Protein 4FCA (pdb70)

CATH classification: 2.60.120.1250 (+3 more: 3.40.390.80, 1.10.390.30, 2.60.40.3600)

Solvent-accessible surface area: 20916 Å² total

Structure (mmCIF, N/CA/C/O backbone):
data_4FCA
#
_entry.id   4FCA
#
_cell.length_a   72.279
_cell.length_b   156.180
_cell.length_c   48.225
_cell.angle_alpha   90.00
_cell.angle_beta   90.00
_cell.angle_gamma   90.00
#
_symmetry.space_group_name_H-M   'P 21 21 2'
#
loop_
_entity.id
_entity.type
_entity.pdbx_description
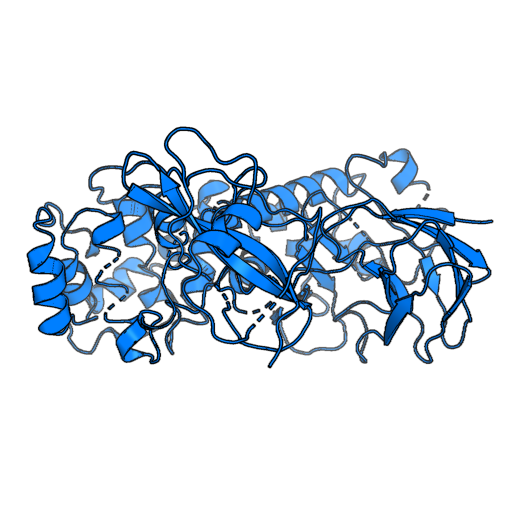1 polymer 'Conserved domain protein'
2 non-polymer IMIDAZOLE
3 non-polymer 'NICKEL (II) ION'
4 water water
#
loop_
_atom_site.group_PDB
_atom_site.id
_atom_site.type_symbol
_atom_site.label_atom_id
_atom_site.label_alt_id
_atom_site.label_comp_id
_atom_site.label_asym_id
_atom_site.label_entity_id
_atom_site.label_seq_id
_atom_site.pdbx_PDB_ins_code
_atom_site.Cartn_x
_atom_site.Cartn_y
_atom_site.Cartn_z
_atom_site.occupancy
_atom_site.B_iso_or_equiv
_atom_site.auth_seq_id
_atom_site.auth_comp_id
_atom_site.auth_asym_id
_atom_site.auth_atom_id
_atom_site.pdbx_PDB_model_num
ATOM 1 N N . GLU A 1 15 ? 50.519 21.123 14.327 1.00 97.17 44 GLU A N 1
ATOM 2 C CA . GLU A 1 15 ? 49.192 21.679 14.079 1.00 88.33 44 GLU A CA 1
ATOM 3 C C . GLU A 1 15 ? 48.087 20.672 14.420 1.00 89.40 44 GLU A C 1
ATOM 4 O O . GLU A 1 15 ? 46.942 20.828 13.986 1.00 84.53 44 GLU A O 1
ATOM 10 N N . GLU A 1 16 ? 48.446 19.644 15.192 1.00 89.57 45 GLU A N 1
ATOM 11 C CA . GLU A 1 16 ? 47.498 18.651 15.710 1.00 88.85 45 GLU A CA 1
ATOM 12 C C . GLU A 1 16 ? 46.964 19.068 17.089 1.00 81.09 45 GLU A C 1
ATOM 13 O O . GLU A 1 16 ? 47.735 19.331 18.010 1.00 80.57 45 GLU A O 1
ATOM 19 N N . ARG A 1 17 ? 45.646 19.139 17.230 1.00 81.62 46 ARG A N 1
ATOM 20 C CA . ARG A 1 17 ? 45.046 19.603 18.480 1.00 70.49 46 ARG A CA 1
ATOM 21 C C . ARG A 1 17 ? 44.369 18.444 19.189 1.00 64.99 46 ARG A C 1
ATOM 22 O O . ARG A 1 17 ? 43.462 17.824 18.641 1.00 51.38 46 ARG A O 1
ATOM 30 N N . VAL A 1 18 ? 44.823 18.150 20.405 1.00 71.23 47 VAL A N 1
ATOM 31 C CA . VAL A 1 18 ? 44.405 16.934 21.105 1.00 76.90 47 VAL A CA 1
ATOM 32 C C . VAL A 1 18 ? 43.447 17.209 22.254 1.00 70.13 47 VAL A C 1
ATOM 33 O O . VAL A 1 18 ? 43.670 18.105 23.076 1.00 66.68 47 VAL A O 1
ATOM 37 N N . TYR A 1 19 ? 42.379 16.422 22.303 1.00 60.05 48 TYR A N 1
ATOM 38 C CA . TYR A 1 19 ? 41.366 16.575 23.336 1.00 58.42 48 TYR A CA 1
ATOM 39 C C . TYR A 1 19 ? 41.277 15.316 24.191 1.00 66.09 48 TYR A C 1
ATOM 40 O O . TYR A 1 19 ? 41.260 14.191 23.676 1.00 64.99 48 TYR A O 1
ATOM 49 N N . GLN A 1 20 ? 41.302 15.520 25.503 1.00 69.27 49 GLN A N 1
ATOM 50 C CA . GLN A 1 20 ? 41.101 14.447 26.455 1.00 79.67 49 GLN A CA 1
ATOM 51 C C . GLN A 1 20 ? 39.658 14.540 26.899 1.00 75.46 49 GLN A C 1
ATOM 52 O O . GLN A 1 20 ? 39.337 15.240 27.866 1.00 63.46 49 GLN A O 1
ATOM 58 N N . LEU A 1 21 ? 38.790 13.848 26.172 1.00 74.61 50 LEU A N 1
ATOM 59 C CA . LEU A 1 21 ? 37.362 13.909 26.431 1.00 71.45 50 LEU A CA 1
ATOM 60 C C . LEU A 1 21 ? 36.992 12.974 27.584 1.00 67.52 50 LEU A C 1
ATOM 61 O O . LEU A 1 21 ? 37.035 11.746 27.446 1.00 70.72 50 LEU A O 1
ATOM 66 N N . LEU A 1 22 ? 36.651 13.555 28.728 1.00 60.12 51 LEU A N 1
ATOM 67 C CA . LEU A 1 22 ? 36.153 12.776 29.856 1.00 69.76 51 LEU A CA 1
ATOM 68 C C . LEU A 1 22 ? 34.821 12.100 29.523 1.00 67.66 51 LEU A C 1
ATOM 69 O O . LEU A 1 22 ? 34.068 12.579 28.670 1.00 72.61 51 LEU A O 1
ATOM 74 N N . PRO A 1 23 ? 34.529 10.972 30.193 1.00 60.26 52 PRO A N 1
ATOM 75 C CA . PRO A 1 23 ? 33.207 10.362 30.029 1.00 61.77 52 PRO A CA 1
ATOM 76 C C . PRO A 1 23 ? 32.159 11.218 30.722 1.00 63.83 52 PRO A C 1
ATOM 77 O O . PRO A 1 23 ? 32.336 11.570 31.893 1.00 66.00 52 PRO A O 1
ATOM 81 N N . LYS A 1 24 ? 31.093 11.563 30.006 1.00 67.84 53 LYS A N 1
ATOM 82 C CA . LYS A 1 24 ? 30.089 12.475 30.541 1.00 61.03 53 LYS A CA 1
ATOM 83 C C . LYS A 1 24 ? 28.740 11.819 30.755 1.00 62.37 53 LYS A C 1
ATOM 84 O O . LYS A 1 24 ? 27.888 12.379 31.463 1.00 48.09 53 LYS A O 1
ATOM 90 N N . GLY A 1 25 ? 28.535 10.645 30.155 1.00 56.38 54 GLY A N 1
ATOM 91 C CA . GLY A 1 25 ? 27.227 10.021 30.236 1.00 58.16 54 GLY A CA 1
ATOM 92 C C . GLY A 1 25 ? 26.273 10.648 29.225 1.00 59.24 54 GLY A C 1
ATOM 93 O O . GLY A 1 25 ? 26.684 11.509 28.444 1.00 56.94 54 GLY A O 1
ATOM 94 N N . ASP A 1 26 ? 25.006 10.230 29.259 1.00 61.88 55 ASP A N 1
ATOM 95 C CA . ASP A 1 26 ? 24.023 10.580 28.233 1.00 63.75 55 ASP A CA 1
ATOM 96 C C . ASP A 1 26 ? 23.070 11.671 28.729 1.00 56.76 55 ASP A C 1
ATOM 97 O O . ASP A 1 26 ? 22.478 11.530 29.798 1.00 60.51 55 ASP A O 1
ATOM 102 N N . VAL A 1 27 ? 22.917 12.750 27.958 1.00 60.20 56 VAL A N 1
ATOM 103 C CA . VAL A 1 27 ? 21.998 13.838 28.338 1.00 57.15 56 VAL A CA 1
ATOM 104 C C . VAL A 1 27 ? 20.552 13.346 28.439 1.00 57.55 56 VAL A C 1
ATOM 105 O O . VAL A 1 27 ? 19.823 13.740 29.356 1.00 53.05 56 VAL A O 1
ATOM 109 N N . GLU A 1 28 ? 20.143 12.489 27.502 1.00 54.56 57 GLU A N 1
ATOM 110 C CA . GLU A 1 28 ? 18.781 11.952 27.509 1.00 59.01 57 GLU A CA 1
ATOM 111 C C . GLU A 1 28 ? 18.569 11.050 28.732 1.00 58.87 57 GLU A C 1
ATOM 112 O O . GLU A 1 28 ? 17.521 11.103 29.400 1.00 57.28 57 GLU A O 1
ATOM 118 N N . GLY A 1 29 ? 19.580 10.242 29.034 1.00 55.65 58 GLY A N 1
ATOM 119 C CA . GLY A 1 29 ? 19.580 9.473 30.265 1.00 55.35 58 GLY A CA 1
ATOM 120 C C . GLY A 1 29 ? 19.309 10.336 31.486 1.00 59.66 58 GLY A C 1
ATOM 121 O O . GLY A 1 29 ? 18.343 10.083 32.211 1.00 59.13 58 GLY A O 1
ATOM 130 N N . ARG A 1 31 ? 18.228 13.304 31.755 1.00 48.65 60 ARG A N 1
ATOM 131 C CA . ARG A 1 31 ? 16.952 14.002 31.670 1.00 46.81 60 ARG A CA 1
ATOM 132 C C . ARG A 1 31 ? 15.835 13.127 32.207 1.00 46.88 60 ARG A C 1
ATOM 133 O O . ARG A 1 31 ? 14.979 13.596 32.961 1.00 46.09 60 ARG A O 1
ATOM 141 N N . GLU A 1 32 ? 15.859 11.849 31.846 1.00 58.09 61 GLU A N 1
ATOM 142 C CA . GLU A 1 32 ? 14.794 10.944 32.264 1.00 62.52 61 GLU A CA 1
ATOM 143 C C . GLU A 1 32 ? 14.905 10.595 33.732 1.00 52.43 61 GLU A C 1
ATOM 144 O O . GLU A 1 32 ? 13.903 10.535 34.428 1.00 53.45 61 GLU A O 1
ATOM 150 N N . LEU A 1 33 ? 16.125 10.342 34.190 1.00 51.01 62 LEU A N 1
ATOM 151 C CA . LEU A 1 33 ? 16.343 10.067 35.598 1.00 47.78 62 LEU A CA 1
ATOM 152 C C . LEU A 1 33 ? 15.790 11.242 36.422 1.00 49.68 62 LEU A C 1
ATOM 153 O O . LEU A 1 33 ? 15.124 11.039 37.436 1.00 48.73 62 LEU A O 1
ATOM 158 N N . HIS A 1 34 ? 16.034 12.472 35.960 1.00 52.64 63 HIS A N 1
ATOM 159 C CA . HIS A 1 34 ? 15.596 13.666 36.685 1.00 43.87 63 HIS A CA 1
ATOM 160 C C . HIS A 1 34 ? 14.111 13.997 36.545 1.00 50.98 63 HIS A C 1
ATOM 161 O O . HIS A 1 34 ? 13.586 14.829 37.299 1.00 53.27 63 HIS A O 1
ATOM 168 N N . GLN A 1 35 ? 13.432 13.377 35.580 1.00 54.72 64 GLN A N 1
ATOM 169 C CA . GLN A 1 35 ? 12.043 13.759 35.247 1.00 47.10 64 GLN A CA 1
ATOM 170 C C . GLN A 1 35 ? 11.931 15.198 34.752 1.00 47.77 64 GLN A C 1
ATOM 171 O O . GLN A 1 35 ? 10.884 15.856 34.907 1.00 50.31 64 GLN A O 1
ATOM 177 N N . ARG A 1 36 ? 13.022 15.679 34.158 1.00 48.13 65 ARG A N 1
ATOM 178 C CA . ARG A 1 36 ? 13.046 16.998 33.554 1.00 44.20 65 ARG A CA 1
ATOM 179 C C . ARG A 1 36 ? 12.508 16.936 32.125 1.00 48.03 65 ARG A C 1
ATOM 180 O O . ARG A 1 36 ? 12.406 15.853 31.529 1.00 44.99 65 ARG A O 1
ATOM 188 N N . GLY A 1 37 ? 12.135 18.099 31.594 1.00 44.72 66 GLY A N 1
ATOM 189 C CA . GLY A 1 37 ? 11.438 18.161 30.324 1.00 43.29 66 GLY A CA 1
ATOM 190 C C . GLY A 1 37 ? 12.371 18.301 29.137 1.00 45.87 66 GLY A C 1
ATOM 191 O O . GLY A 1 37 ? 11.965 18.126 27.987 1.00 52.01 66 GLY A O 1
ATOM 200 N N . SER A 1 39 ? 16.831 18.224 27.808 1.00 38.07 68 SER A N 1
ATOM 201 C CA . SER A 1 39 ? 18.187 17.829 28.165 1.00 39.32 68 SER A CA 1
ATOM 202 C C . SER A 1 39 ? 19.133 18.986 28.445 1.00 45.89 68 SER A C 1
ATOM 203 O O . SER A 1 39 ? 18.919 20.124 27.993 1.00 44.57 68 SER A O 1
ATOM 206 N N . PHE A 1 40 ? 20.178 18.676 29.207 1.00 48.66 69 PHE A N 1
ATOM 207 C CA . PHE A 1 40 ? 21.280 19.601 29.367 1.00 48.67 69 PHE A CA 1
ATOM 208 C C . PHE A 1 40 ? 22.192 19.492 28.161 1.00 49.26 69 PHE A C 1
ATOM 209 O O . PHE A 1 40 ? 21.937 18.684 27.252 1.00 50.35 69 PHE A O 1
ATOM 217 N N . SER A 1 41 ? 23.245 20.303 28.143 1.00 40.66 70 SER A N 1
ATOM 218 C CA . SER A 1 41 ? 24.104 20.333 26.985 1.00 44.89 70 SER A CA 1
ATOM 219 C C . SER A 1 41 ? 24.985 19.093 26.880 1.00 51.77 70 SER A C 1
ATOM 220 O O . SER A 1 41 ? 25.540 18.633 27.884 1.00 49.72 70 SER A O 1
ATOM 223 N N . PRO A 1 42 ? 25.118 18.566 25.651 1.00 50.32 71 PRO A N 1
ATOM 224 C CA . PRO A 1 42 ? 25.976 17.424 25.306 1.00 47.30 71 PRO A CA 1
ATOM 225 C C . PRO A 1 42 ? 27.335 17.858 24.784 1.00 47.71 71 PRO A C 1
ATOM 226 O O . PRO A 1 42 ? 28.188 17.019 24.482 1.00 59.46 71 PRO A O 1
ATOM 230 N N . TYR A 1 43 ? 27.528 19.163 24.663 1.00 44.72 72 TYR A N 1
ATOM 231 C CA . TYR A 1 43 ? 28.744 19.686 24.041 1.00 48.97 72 TYR A CA 1
ATOM 232 C C . TYR A 1 43 ? 29.956 19.700 24.951 1.00 46.53 72 TYR A C 1
ATOM 233 O O . TYR A 1 43 ? 29.884 20.200 26.074 1.00 49.76 72 TYR A O 1
ATOM 242 N N . GLU A 1 44 ? 31.080 19.197 24.458 1.00 47.74 73 GLU A N 1
ATOM 243 C CA . GLU A 1 44 ? 32.357 19.642 24.984 1.00 52.36 73 GLU A CA 1
ATOM 244 C C . GLU A 1 44 ? 33.038 20.442 23.877 1.00 52.54 73 GLU A C 1
ATOM 245 O O . GLU A 1 44 ? 33.245 19.944 22.761 1.00 53.22 73 GLU A O 1
ATOM 251 N N . PRO A 1 45 ? 33.332 21.714 24.171 1.00 53.11 74 PRO A N 1
ATOM 252 C CA . PRO A 1 45 ? 33.811 22.637 23.135 1.00 47.95 74 PRO A CA 1
ATOM 253 C C . PRO A 1 45 ? 35.263 22.348 22.769 1.00 43.10 74 PRO A C 1
ATOM 254 O O . PRO A 1 45 ? 35.998 21.819 23.589 1.00 47.90 74 PRO A O 1
ATOM 258 N N . THR A 1 46 ? 35.659 22.711 21.551 1.00 39.87 75 THR A N 1
ATOM 259 C CA . THR A 1 46 ? 37.023 22.523 21.065 1.00 42.99 75 THR A CA 1
ATOM 260 C C . THR A 1 46 ? 37.762 23.839 20.799 1.00 53.02 75 THR A C 1
ATOM 261 O O . THR A 1 46 ? 38.999 23.874 20.784 1.00 49.91 75 THR A O 1
ATOM 265 N N . GLY A 1 47 ? 37.012 24.911 20.563 1.00 55.57 76 GLY A N 1
ATOM 266 C CA . GLY A 1 47 ? 37.620 26.150 20.106 1.00 56.35 76 GLY A CA 1
ATOM 267 C C . GLY A 1 47 ? 38.136 26.017 18.686 1.00 53.85 76 GLY A C 1
ATOM 268 O O . GLY A 1 47 ? 39.099 26.683 18.291 1.00 51.51 76 GLY A O 1
ATOM 269 N N . ILE A 1 48 ? 37.491 25.144 17.917 1.00 54.13 77 ILE A N 1
ATOM 270 C CA . ILE A 1 48 ? 37.821 24.972 16.508 1.00 47.87 77 ILE A CA 1
ATOM 271 C C . ILE A 1 48 ? 36.624 25.338 15.645 1.00 51.32 77 ILE A C 1
ATOM 272 O O . ILE A 1 48 ? 35.548 24.715 15.757 1.00 47.88 77 ILE A O 1
ATOM 277 N N . TYR A 1 49 ? 36.786 26.357 14.802 1.00 46.55 78 TYR A N 1
ATOM 278 C CA . TYR A 1 49 ? 35.758 26.647 13.816 1.00 40.81 78 TYR A CA 1
ATOM 279 C C . TYR A 1 49 ? 36.047 25.896 12.521 1.00 50.30 78 TYR A C 1
ATOM 280 O O . TYR A 1 49 ? 37.186 25.893 12.040 1.00 50.08 78 TYR A O 1
ATOM 289 N N . VAL A 1 50 ? 35.022 25.252 11.960 1.00 58.19 79 VAL A N 1
ATOM 290 C CA . VAL A 1 50 ? 35.185 24.621 10.650 1.00 62.80 79 VAL A CA 1
ATOM 291 C C . VAL A 1 50 ? 34.240 25.193 9.583 1.00 59.88 79 VAL A C 1
ATOM 292 O O . VAL A 1 50 ? 33.028 25.306 9.783 1.00 59.54 79 VAL A O 1
ATOM 296 N N . LYS A 1 51 ? 34.836 25.588 8.460 1.00 58.59 80 LYS A N 1
ATOM 297 C CA . LYS A 1 51 ? 34.127 26.280 7.384 1.00 56.56 80 LYS A CA 1
ATOM 298 C C . LYS A 1 51 ? 33.164 25.350 6.665 1.00 63.13 80 LYS A C 1
ATOM 299 O O . LYS A 1 51 ? 33.279 24.123 6.762 1.00 56.70 80 LYS A O 1
ATOM 305 N N . PRO A 1 52 ? 32.209 25.924 5.925 1.00 70.58 81 PRO A N 1
ATOM 306 C CA . PRO A 1 52 ? 31.344 25.059 5.118 1.00 71.52 81 PRO A CA 1
ATOM 307 C C . PRO A 1 52 ? 32.181 24.145 4.210 1.00 69.35 81 PRO A C 1
ATOM 308 O O . PRO A 1 52 ? 33.228 24.563 3.702 1.00 65.91 81 PRO A O 1
ATOM 312 N N . ASP A 1 53 ? 31.731 22.903 4.048 1.00 67.16 82 ASP A N 1
ATOM 313 C CA . ASP A 1 53 ? 32.369 21.934 3.153 1.00 79.12 82 ASP A CA 1
ATOM 314 C C . ASP A 1 53 ? 33.822 21.630 3.484 1.00 75.32 82 ASP A C 1
ATOM 315 O O . ASP A 1 53 ? 34.494 20.918 2.732 1.00 71.00 82 ASP A O 1
ATOM 320 N N . GLU A 1 54 ? 34.322 22.171 4.591 1.00 72.91 83 GLU A N 1
ATOM 321 C CA . GLU A 1 54 ? 35.688 21.848 4.984 1.00 71.28 83 GLU A CA 1
ATOM 322 C C . GLU A 1 54 ? 35.723 20.469 5.630 1.00 71.37 83 GLU A C 1
ATOM 323 O O . GLU A 1 54 ? 35.032 20.216 6.624 1.00 61.80 83 GLU A O 1
ATOM 329 N N . GLU A 1 55 ? 36.518 19.573 5.052 1.00 81.28 84 GLU A N 1
ATOM 330 C CA . GLU A 1 55 ? 36.721 18.246 5.627 1.00 80.50 84 GLU A CA 1
ATOM 331 C C . GLU A 1 55 ? 37.631 18.372 6.849 1.00 70.46 84 GLU A C 1
ATOM 332 O O . GLU A 1 55 ? 38.665 19.046 6.805 1.00 68.43 84 GLU A O 1
ATOM 338 N N . VAL A 1 56 ? 37.233 17.748 7.948 1.00 63.88 85 VAL A N 1
ATOM 339 C CA . VAL A 1 56 ? 38.063 17.741 9.138 1.00 61.16 85 VAL A CA 1
ATOM 340 C C . VAL A 1 56 ? 38.521 16.317 9.398 1.00 65.17 85 VAL A C 1
ATOM 341 O O . VAL A 1 56 ? 37.702 15.404 9.504 1.00 63.69 85 VAL A O 1
ATOM 345 N N . VAL A 1 57 ? 39.828 16.124 9.500 1.00 70.11 86 VAL A N 1
ATOM 346 C CA . VAL A 1 57 ? 40.352 14.795 9.791 1.00 74.37 86 VAL A CA 1
ATOM 347 C C . VAL A 1 57 ? 40.515 14.615 11.285 1.00 69.41 86 VAL A C 1
ATOM 348 O O . VAL A 1 57 ? 41.299 15.318 11.926 1.00 68.21 86 VAL A O 1
ATOM 352 N N . ILE A 1 58 ? 39.774 13.676 11.850 1.00 67.17 87 ILE A N 1
ATOM 353 C CA . ILE A 1 58 ? 39.908 13.438 13.272 1.00 63.71 87 ILE A CA 1
ATOM 354 C C . ILE A 1 58 ? 40.054 11.978 13.637 1.00 74.04 87 ILE A C 1
ATOM 355 O O . ILE A 1 58 ? 39.365 11.093 13.115 1.00 66.39 87 ILE A O 1
ATOM 360 N N . GLN A 1 59 ? 40.962 11.763 14.575 1.00 74.41 88 GLN A N 1
ATOM 361 C CA . GLN A 1 59 ? 41.458 10.453 14.909 1.00 72.96 88 GLN A CA 1
ATOM 362 C C . GLN A 1 59 ? 41.092 10.121 16.351 1.00 77.76 88 GLN A C 1
ATOM 363 O O . GLN A 1 59 ? 41.451 10.865 17.270 1.00 70.13 88 GLN A O 1
ATOM 369 N N . VAL A 1 60 ? 40.383 9.007 16.550 1.00 79.20 89 VAL A N 1
ATOM 370 C CA . VAL A 1 60 ? 39.957 8.598 17.885 1.00 73.20 89 VAL A CA 1
ATOM 371 C C . VAL A 1 60 ? 40.821 7.450 18.405 1.00 81.83 89 VAL A C 1
ATOM 372 O O . VAL A 1 60 ? 40.841 6.354 17.828 1.00 80.14 89 VAL A O 1
ATOM 376 N N . GLU A 1 61 ? 41.531 7.695 19.500 1.00 76.11 90 GLU A N 1
ATOM 377 C CA . GLU A 1 61 ? 42.374 6.660 20.075 1.00 77.86 90 GLU A CA 1
ATOM 378 C C . GLU A 1 61 ? 41.691 5.905 21.214 1.00 77.45 90 GLU A C 1
ATOM 379 O O . GLU A 1 61 ? 40.769 6.430 21.856 1.00 69.20 90 GLU A O 1
ATOM 385 N N . GLY A 1 62 ? 42.139 4.670 21.448 1.00 79.70 91 GLY A N 1
ATOM 386 C CA . GLY A 1 62 ? 41.498 3.791 22.416 1.00 86.51 91 GLY A CA 1
ATOM 387 C C . GLY A 1 62 ? 40.380 2.943 21.816 1.00 87.35 91 GLY A C 1
ATOM 388 O O . GLY A 1 62 ? 40.230 2.882 20.589 1.00 77.51 91 GLY A O 1
ATOM 389 N N . THR A 1 63 ? 39.594 2.288 22.671 1.00 74.37 92 THR A N 1
ATOM 390 C CA . THR A 1 63 ? 38.517 1.435 22.176 1.00 104.12 92 THR A CA 1
ATOM 391 C C . THR A 1 63 ? 37.265 2.230 21.820 1.00 99.70 92 THR A C 1
ATOM 392 O O . THR A 1 63 ? 36.705 2.063 20.734 1.00 100.64 92 THR A O 1
ATOM 396 N N . GLN A 1 64 ? 36.845 3.099 22.736 1.00 97.09 93 GLN A N 1
ATOM 397 C CA . GLN A 1 64 ? 35.513 3.707 22.686 1.00 83.21 93 GLN A CA 1
ATOM 398 C C . GLN A 1 64 ? 35.232 4.677 21.538 1.00 82.78 93 GLN A C 1
ATOM 399 O O . GLN A 1 64 ? 36.071 5.506 21.167 1.00 74.45 93 GLN A O 1
ATOM 405 N N . GLN A 1 65 ? 34.023 4.547 20.994 1.00 84.80 94 GLN A N 1
ATOM 406 C CA . GLN A 1 65 ? 33.490 5.447 19.981 1.00 79.60 94 GLN A CA 1
ATOM 407 C C . GLN A 1 65 ? 32.850 6.660 20.659 1.00 73.66 94 GLN A C 1
ATOM 408 O O . GLN A 1 65 ? 32.440 6.591 21.815 1.00 71.09 94 GLN A O 1
ATOM 414 N N . ILE A 1 66 ? 32.763 7.772 19.942 1.00 65.97 95 ILE A N 1
ATOM 415 C CA . ILE A 1 66 ? 32.127 8.975 20.500 1.00 59.19 95 ILE A CA 1
ATOM 416 C C . ILE A 1 66 ? 31.278 9.682 19.447 1.00 60.24 95 ILE A C 1
ATOM 417 O O . ILE A 1 66 ? 31.208 9.242 18.298 1.00 63.19 95 ILE A O 1
ATOM 422 N N . LYS A 1 67 ? 30.620 10.770 19.838 1.00 58.77 96 LYS A N 1
ATOM 423 C CA . LYS A 1 67 ? 29.836 11.552 18.891 1.00 67.06 96 LYS A CA 1
ATOM 424 C C . LYS A 1 67 ? 30.448 12.940 18.767 1.00 59.45 96 LYS A C 1
ATOM 425 O O . LYS A 1 67 ? 31.279 13.328 19.590 1.00 57.12 96 LYS A O 1
ATOM 431 N N . ALA A 1 68 ? 30.060 13.672 17.727 1.00 60.78 97 ALA A N 1
ATOM 432 C CA . ALA A 1 68 ? 30.605 15.005 17.494 1.00 57.95 97 ALA A CA 1
ATOM 433 C C . ALA A 1 68 ? 29.581 15.867 16.770 1.00 56.90 97 ALA A C 1
ATOM 434 O O . ALA A 1 68 ? 28.633 15.358 16.167 1.00 61.03 97 ALA A O 1
ATOM 436 N N . TYR A 1 69 ? 29.764 17.179 16.847 1.00 56.85 98 TYR A N 1
ATOM 437 C CA . TYR A 1 69 ? 28.867 18.111 16.174 1.00 49.93 98 TYR A CA 1
ATOM 438 C C . TYR A 1 69 ? 29.678 19.141 15.411 1.00 50.04 98 TYR A C 1
ATOM 439 O O . TYR A 1 69 ? 30.720 19.594 15.894 1.00 48.48 98 TYR A O 1
ATOM 448 N N . ILE A 1 70 ? 29.205 19.496 14.218 1.00 57.86 99 ILE A N 1
ATOM 449 C CA . ILE A 1 70 ? 29.649 20.722 13.556 1.00 52.31 99 ILE A CA 1
ATOM 450 C C . ILE A 1 70 ? 28.471 21.688 13.523 1.00 54.49 99 ILE A C 1
ATOM 451 O O . ILE A 1 70 ? 27.512 21.522 12.742 1.00 58.76 99 ILE A O 1
ATOM 456 N N . GLY A 1 71 ? 28.540 22.686 14.398 1.00 49.38 100 GLY A N 1
ATOM 457 C CA . GLY A 1 71 ? 27.467 23.644 14.570 1.00 56.52 100 GLY A CA 1
ATOM 458 C C . GLY A 1 71 ? 27.066 23.734 16.028 1.00 53.40 100 GLY A C 1
ATOM 459 O O . GLY A 1 71 ? 27.273 22.787 16.807 1.00 50.96 100 GLY A O 1
ATOM 460 N N . THR A 1 72 ? 26.478 24.871 16.380 1.00 49.68 101 THR A N 1
ATOM 461 C CA . THR A 1 72 ? 26.063 25.175 17.739 1.00 45.55 101 THR A CA 1
ATOM 462 C C . THR A 1 72 ? 24.545 25.316 17.760 1.00 46.51 101 THR A C 1
ATOM 463 O O . THR A 1 72 ? 23.980 26.086 16.974 1.00 50.95 101 THR A O 1
ATOM 467 N N . TYR A 1 73 ? 23.873 24.570 18.636 1.00 45.25 102 TYR A N 1
ATOM 468 C CA . TYR A 1 73 ? 22.426 24.722 18.767 1.00 41.90 102 TYR A CA 1
ATOM 469 C C . TYR A 1 73 ? 22.081 26.205 18.924 1.00 39.55 102 TYR A C 1
ATOM 470 O O . TYR A 1 73 ? 22.798 26.924 19.628 1.00 42.46 102 TYR A O 1
ATOM 479 N N . SER A 1 74 ? 21.020 26.652 18.242 1.00 43.68 103 SER A N 1
ATOM 480 C CA . SER A 1 74 ? 20.501 28.022 18.374 1.00 44.87 103 SER A CA 1
ATOM 481 C C . SER A 1 74 ? 21.403 29.172 17.887 1.00 45.13 103 SER A C 1
ATOM 482 O O . SER A 1 74 ? 21.009 30.346 17.965 1.00 43.23 103 SER A O 1
ATOM 485 N N . TYR A 1 75 ? 22.597 28.875 17.382 1.00 42.94 104 TYR A N 1
ATOM 486 C CA . TYR A 1 75 ? 23.502 29.968 17.004 1.00 43.81 104 TYR A CA 1
ATOM 487 C C . TYR A 1 75 ? 23.398 30.280 15.511 1.00 50.79 104 TYR A C 1
ATOM 488 O O . TYR A 1 75 ? 23.672 31.402 15.070 1.00 51.56 104 TYR A O 1
ATOM 497 N N . GLU A 1 76 ? 23.010 29.268 14.747 1.00 44.66 105 GLU A N 1
ATOM 498 C CA . GLU A 1 76 ? 22.802 29.399 13.312 1.00 55.94 105 GLU A CA 1
ATOM 499 C C . GLU A 1 76 ? 21.326 29.225 13.007 1.00 60.65 105 GLU A C 1
ATOM 500 O O . GLU A 1 76 ? 20.540 28.899 13.902 1.00 64.19 105 GLU A O 1
ATOM 506 N N . LYS A 1 77 ? 20.953 29.440 11.748 1.00 58.13 106 LYS A N 1
ATOM 507 C CA . LYS A 1 77 ? 19.578 29.223 11.329 1.00 66.04 106 LYS A CA 1
ATOM 508 C C . LYS A 1 77 ? 19.279 27.725 11.367 1.00 67.69 106 LYS A C 1
ATOM 509 O O . LYS A 1 77 ? 18.374 27.268 12.084 1.00 64.10 106 LYS A O 1
ATOM 515 N N . GLU A 1 78 ? 20.065 26.963 10.613 1.00 62.59 107 GLU A N 1
ATOM 516 C CA . GLU A 1 78 ? 19.930 25.513 10.603 1.00 67.92 107 GLU A CA 1
ATOM 517 C C . GLU A 1 78 ? 20.637 24.892 11.802 1.00 64.47 107 GLU A C 1
ATOM 518 O O . GLU A 1 78 ? 21.657 25.415 12.279 1.00 59.66 107 GLU A O 1
ATOM 524 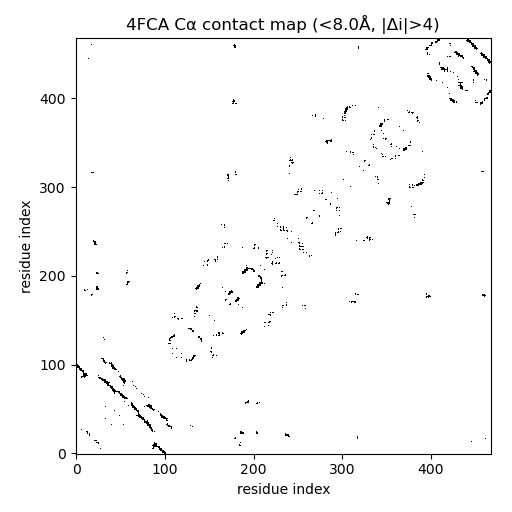N N . GLY A 1 79 ? 20.074 23.796 12.307 1.00 58.82 108 GLY A N 1
ATOM 525 C CA . GLY A 1 79 ? 20.641 23.104 13.453 1.00 60.02 108 GLY A CA 1
ATOM 526 C C . GLY A 1 79 ? 21.968 22.446 13.127 1.00 59.56 108 GLY A C 1
ATOM 527 O O . GLY A 1 79 ? 22.334 22.337 11.954 1.00 60.21 108 GLY A O 1
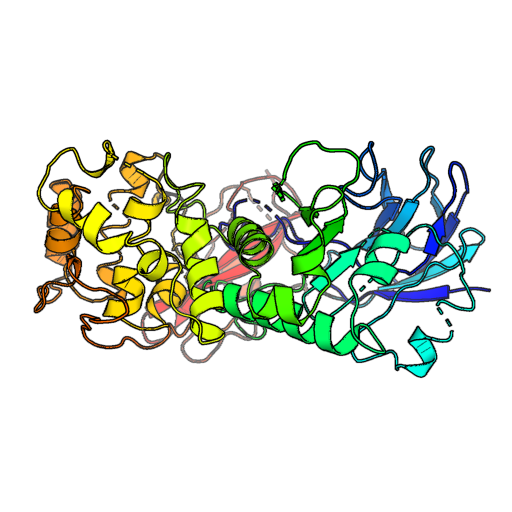ATOM 528 N N . PRO A 1 80 ? 22.698 22.005 14.163 1.00 56.26 109 PRO A N 1
ATOM 529 C CA . PRO A 1 80 ? 24.035 21.421 13.972 1.00 60.28 109 PRO A CA 1
ATOM 530 C C . PRO A 1 80 ? 23.980 20.074 13.259 1.00 60.29 109 PRO A C 1
ATOM 531 O O . PRO A 1 80 ? 22.997 19.328 13.414 1.00 53.66 109 PRO A O 1
ATOM 535 N N . LYS A 1 81 ? 25.005 19.766 12.469 1.00 60.30 110 LYS A N 1
ATOM 536 C CA . LYS A 1 81 ? 25.094 18.432 11.861 1.00 71.84 110 LYS A CA 1
ATOM 537 C C . LYS A 1 81 ? 25.773 17.481 12.862 1.00 68.84 110 LYS A C 1
ATOM 538 O O . LYS A 1 81 ? 26.651 17.900 13.622 1.00 58.77 110 LYS A O 1
ATOM 544 N N . GLN A 1 82 ? 25.353 16.217 12.901 1.00 74.83 111 GLN A N 1
ATOM 545 C CA . GLN A 1 82 ? 25.855 15.300 13.935 1.00 70.85 111 GLN A CA 1
ATOM 546 C C . GLN A 1 82 ? 26.633 14.106 13.389 1.00 65.28 111 GLN A C 1
ATOM 547 O O . GLN A 1 82 ? 26.329 13.589 12.309 1.00 65.78 111 GLN A O 1
ATOM 553 N N . PHE A 1 83 ? 27.622 13.656 14.157 1.00 58.76 112 PHE A N 1
ATOM 554 C CA . PHE A 1 83 ? 28.565 12.652 13.665 1.00 60.42 112 PHE A CA 1
ATOM 555 C C . PHE A 1 83 ? 28.851 11.546 14.667 1.00 63.18 112 PHE A C 1
ATOM 556 O O . PHE A 1 83 ? 29.045 11.812 15.855 1.00 65.44 112 PHE A O 1
ATOM 564 N N . ASN A 1 84 ? 28.853 10.305 14.179 1.00 67.64 113 ASN A N 1
ATOM 565 C CA . ASN A 1 84 ? 29.342 9.170 14.949 1.00 72.36 113 ASN A CA 1
ATOM 566 C C . ASN A 1 84 ? 30.802 8.911 14.592 1.00 70.33 113 ASN A C 1
ATOM 567 O O . ASN A 1 84 ? 31.139 8.685 13.430 1.00 71.65 113 ASN A O 1
ATOM 572 N N . LEU A 1 85 ? 31.678 8.973 15.586 1.00 70.48 114 LEU A N 1
ATOM 573 C CA . LEU A 1 85 ? 33.094 8.804 15.323 1.00 67.36 114 LEU A CA 1
ATOM 574 C C . LEU A 1 85 ? 33.533 7.405 15.724 1.00 82.03 114 LEU A C 1
ATOM 575 O O . LEU A 1 85 ? 33.572 7.068 16.914 1.00 82.35 114 LEU A O 1
ATOM 580 N N . HIS A 1 86 ? 33.848 6.592 14.721 1.00 82.73 115 HIS A N 1
ATOM 581 C CA . HIS A 1 86 ? 34.446 5.291 14.965 1.00 88.52 115 HIS A CA 1
ATOM 582 C C . HIS A 1 86 ? 35.918 5.486 15.343 1.00 88.84 115 HIS A C 1
ATOM 583 O O . HIS A 1 86 ? 36.562 6.436 14.881 1.00 84.55 115 HIS A O 1
ATOM 590 N N . PRO A 1 87 ? 36.451 4.616 16.222 1.00 95.19 116 PRO A N 1
ATOM 591 C CA . PRO A 1 87 ? 37.872 4.751 16.575 1.00 98.04 116 PRO A CA 1
ATOM 592 C C . PRO A 1 87 ? 38.777 4.716 15.344 1.00 100.99 116 PRO A C 1
ATOM 593 O O . PRO A 1 87 ? 38.440 4.074 14.349 1.00 73.92 116 PRO A O 1
ATOM 597 N N . GLY A 1 88 ? 39.909 5.404 15.411 1.00 96.21 117 GLY A N 1
ATOM 598 C CA . GLY A 1 88 ? 40.744 5.557 14.239 1.00 98.61 117 GLY A CA 1
ATOM 599 C C . GLY A 1 88 ? 40.415 6.836 13.492 1.00 92.60 117 GLY A C 1
ATOM 600 O O . GLY A 1 88 ? 40.045 7.845 14.095 1.00 88.41 117 GLY A O 1
ATOM 601 N N . GLU A 1 89 ? 40.532 6.783 12.171 1.00 89.71 118 GLU A N 1
ATOM 602 C CA . GLU A 1 89 ? 40.477 7.982 11.352 1.00 89.69 118 GLU A CA 1
ATOM 603 C C . GLU A 1 89 ? 39.096 8.256 10.752 1.00 83.28 118 GLU A C 1
ATOM 604 O O . GLU A 1 89 ? 38.475 7.364 10.160 1.00 79.66 118 GLU A O 1
ATOM 610 N N . ASN A 1 90 ? 38.639 9.499 10.892 1.00 64.98 119 ASN A N 1
ATOM 611 C CA . ASN A 1 90 ? 37.367 9.943 10.325 1.00 70.73 119 ASN A CA 1
ATOM 612 C C . ASN A 1 90 ? 37.551 11.154 9.406 1.00 76.24 119 ASN A C 1
ATOM 613 O O . ASN A 1 90 ? 38.552 11.870 9.499 1.00 76.56 119 ASN A O 1
ATOM 618 N N . LYS A 1 91 ? 36.578 11.379 8.526 1.00 77.92 120 LYS A N 1
ATOM 619 C CA . LYS A 1 91 ? 36.591 12.528 7.626 1.00 82.79 120 LYS A CA 1
ATOM 620 C C . LYS A 1 91 ? 35.190 13.115 7.575 1.00 84.76 120 LYS A C 1
ATOM 621 O O . LYS A 1 91 ? 34.358 12.721 6.751 1.00 85.73 120 LYS A O 1
ATOM 627 N N . ILE A 1 92 ? 34.933 14.052 8.479 1.00 76.42 121 ILE A N 1
ATOM 628 C CA . ILE A 1 92 ? 33.605 14.618 8.627 1.00 67.46 121 ILE A CA 1
ATOM 629 C C . ILE A 1 92 ? 33.564 16.003 7.990 1.00 70.92 121 ILE A C 1
ATOM 630 O O . ILE A 1 92 ? 34.606 16.595 7.697 1.00 73.14 121 ILE A O 1
ATOM 635 N N . SER A 1 93 ? 32.358 16.513 7.775 1.00 71.46 122 SER A N 1
ATOM 636 C CA . SER A 1 93 ? 32.164 17.668 6.917 1.00 72.52 122 SER A CA 1
ATOM 637 C C . SER A 1 93 ? 30.710 18.107 6.980 1.00 72.45 122 SER A C 1
ATOM 638 O O . SER A 1 93 ? 29.810 17.275 7.090 1.00 74.02 122 SER A O 1
ATOM 641 N N . SER A 1 94 ? 30.479 19.416 6.929 1.00 65.66 123 SER A N 1
ATOM 642 C CA . SER A 1 94 ? 29.121 19.954 6.950 1.00 65.89 123 SER A CA 1
ATOM 643 C C . SER A 1 94 ? 28.976 21.034 5.898 1.00 71.08 123 SER A C 1
ATOM 644 O O . SER A 1 94 ? 29.853 21.891 5.753 1.00 69.00 123 SER A O 1
ATOM 647 N N . SER A 1 95 ? 27.862 20.999 5.175 1.00 72.82 124 SER A N 1
ATOM 648 C CA . SER A 1 95 ? 27.572 22.019 4.175 1.00 79.37 124 SER A CA 1
ATOM 649 C C . SER A 1 95 ? 27.484 23.420 4.804 1.00 78.33 124 SER A C 1
ATOM 650 O O . SER A 1 95 ? 27.669 24.433 4.123 1.00 78.91 124 SER A O 1
ATOM 653 N N . ASN A 1 96 ? 27.223 23.467 6.109 1.00 73.07 125 ASN A N 1
ATOM 654 C CA . ASN A 1 96 ? 26.971 24.728 6.799 1.00 68.63 125 ASN A CA 1
ATOM 655 C C . ASN A 1 96 ? 28.150 25.239 7.613 1.00 66.48 125 ASN A C 1
ATOM 656 O O . ASN A 1 96 ? 28.153 26.392 8.054 1.00 69.11 125 ASN A O 1
ATOM 661 N N . GLY A 1 97 ? 29.143 24.383 7.830 1.00 64.08 126 GLY A N 1
ATOM 662 C CA . GLY A 1 97 ? 30.262 24.749 8.679 1.00 63.89 126 GLY A CA 1
ATOM 663 C C . GLY A 1 97 ? 29.782 24.944 10.102 1.00 54.52 126 GLY A C 1
ATOM 664 O O . GLY A 1 97 ? 28.598 24.795 10.387 1.00 51.92 126 GLY A O 1
ATOM 665 N N . GLY A 1 98 ? 30.694 25.288 11.002 1.00 54.80 127 GLY A N 1
ATOM 666 C CA . GLY A 1 98 ? 30.310 25.476 12.389 1.00 49.10 127 GLY A CA 1
ATOM 667 C C . GLY A 1 98 ? 31.428 25.198 13.371 1.00 46.36 127 GLY A C 1
ATOM 668 O O . GLY A 1 98 ? 32.516 24.766 12.988 1.00 47.96 127 GLY A O 1
ATOM 669 N N . LEU A 1 99 ? 31.157 25.447 14.647 1.00 40.21 128 LEU A N 1
ATOM 670 C CA . LEU A 1 99 ? 32.080 25.063 15.703 1.00 42.09 128 LEU A CA 1
ATOM 671 C C . LEU A 1 99 ? 32.063 23.554 15.936 1.00 52.31 128 LEU A C 1
ATOM 672 O O . LEU A 1 99 ? 31.018 22.883 15.814 1.00 50.52 128 LEU A O 1
ATOM 677 N N . LEU A 1 100 ? 33.225 23.021 16.276 1.00 55.94 129 LEU A N 1
ATOM 678 C CA . LEU A 1 100 ? 33.338 21.607 16.560 1.00 54.11 129 LEU A CA 1
ATOM 679 C C . LEU A 1 100 ? 33.123 21.337 18.049 1.00 52.68 129 LEU A C 1
ATOM 680 O O . LEU A 1 100 ? 33.682 22.035 18.902 1.00 48.55 129 LEU A O 1
ATOM 685 N N . TYR A 1 101 ? 32.307 20.326 18.348 1.00 47.59 130 TYR A N 1
ATOM 686 C CA . TYR A 1 101 ? 32.090 19.862 19.717 1.00 48.32 130 TYR A CA 1
ATOM 687 C C . TYR A 1 101 ? 32.233 18.345 19.741 1.00 53.31 130 TYR A C 1
ATOM 688 O O . TYR A 1 101 ? 31.973 17.682 18.735 1.00 56.35 130 TYR A O 1
ATOM 697 N N . PHE A 1 102 ? 32.643 17.802 20.884 1.00 51.32 131 PHE A N 1
ATOM 698 C CA . PHE A 1 102 ? 32.741 16.348 21.069 1.00 53.03 131 PHE A CA 1
ATOM 699 C C . PHE A 1 102 ? 31.723 15.900 22.108 1.00 54.10 131 PHE A C 1
ATOM 700 O O . PHE A 1 102 ? 31.341 16.696 22.974 1.00 60.07 131 PHE A O 1
ATOM 708 N N . TYR A 1 103 ? 31.276 14.646 22.022 1.00 53.77 132 TYR A N 1
ATOM 709 C CA . TYR A 1 103 ? 30.289 14.115 22.964 1.00 60.48 132 TYR A CA 1
ATOM 710 C C . TYR A 1 103 ? 30.687 12.715 23.422 1.00 58.99 132 TYR A C 1
ATOM 711 O O . TYR A 1 103 ? 30.248 11.709 22.847 1.00 63.71 132 TYR A O 1
ATOM 720 N N . ASN A 1 104 ? 31.533 12.646 24.448 1.00 58.76 133 ASN A N 1
ATOM 721 C CA . ASN A 1 104 ? 31.813 11.361 25.076 1.00 63.10 133 ASN A CA 1
ATOM 722 C C . ASN A 1 104 ? 30.677 10.995 26.021 1.00 62.21 133 ASN A C 1
ATOM 723 O O . ASN A 1 104 ? 30.746 11.229 27.235 1.00 56.46 133 ASN A O 1
ATOM 728 N N . TYR A 1 105 ? 29.633 10.414 25.438 1.00 62.16 134 TYR A N 1
ATOM 729 C CA . TYR A 1 105 ? 28.409 10.075 26.155 1.00 64.88 134 TYR A CA 1
ATOM 730 C C . TYR A 1 105 ? 28.543 8.864 27.068 1.00 58.26 134 TYR A C 1
ATOM 731 O O . TYR A 1 105 ? 27.583 8.514 27.756 1.00 58.14 134 TYR A O 1
ATOM 740 N N . HIS A 1 106 ? 29.705 8.207 27.071 1.00 60.55 135 HIS A N 1
ATOM 741 C CA . HIS A 1 106 ? 29.873 7.028 27.925 1.00 63.81 135 HIS A CA 1
ATOM 742 C C . HIS A 1 106 ? 30.020 7.447 29.388 1.00 66.86 135 HIS A C 1
ATOM 743 O O . HIS A 1 106 ? 30.328 8.606 29.678 1.00 58.30 135 HIS A O 1
ATOM 750 N N . ASN A 1 107 ? 29.819 6.516 30.316 1.00 61.10 136 ASN A N 1
ATOM 751 C CA . ASN A 1 107 ? 30.059 6.842 31.720 1.00 73.56 136 ASN A CA 1
ATOM 752 C C . ASN A 1 107 ? 31.475 6.513 32.202 1.00 72.66 136 ASN A C 1
ATOM 753 O O . ASN A 1 107 ? 31.937 7.050 33.215 1.00 69.03 136 ASN A O 1
ATOM 758 N N . THR A 1 108 ? 32.163 5.654 31.454 1.00 67.09 137 THR A N 1
ATOM 759 C CA . THR A 1 108 ? 33.487 5.191 31.827 1.00 74.18 137 THR A CA 1
ATOM 760 C C . THR A 1 108 ? 34.479 5.431 30.704 1.00 73.39 137 THR A C 1
ATOM 761 O O . THR A 1 108 ? 34.098 5.346 29.532 1.00 67.78 137 THR A O 1
ATOM 765 N N . GLY A 1 109 ? 35.733 5.737 31.068 1.00 77.92 138 GLY A N 1
ATOM 766 C CA . GLY A 1 109 ? 36.851 5.819 30.134 1.00 75.66 138 GLY A CA 1
ATOM 767 C C . GLY A 1 109 ? 37.030 7.162 29.437 1.00 82.30 138 GLY A C 1
ATOM 768 O O . GLY A 1 109 ? 36.183 7.567 28.634 1.00 82.21 138 GLY A O 1
ATOM 769 N N . GLU A 1 110 ? 38.126 7.860 29.737 1.00 78.47 139 GLU A N 1
ATOM 770 C CA . GLU A 1 110 ? 38.471 9.075 29.000 1.00 79.05 139 GLU A CA 1
ATOM 771 C C . GLU A 1 110 ? 38.803 8.692 27.555 1.00 80.45 139 GLU A C 1
ATOM 772 O O . GLU A 1 110 ? 39.271 7.579 27.295 1.00 74.16 139 GLU A O 1
ATOM 778 N N . VAL A 1 111 ? 38.557 9.604 26.616 1.00 73.30 140 VAL A N 1
ATOM 779 C CA . VAL A 1 111 ? 38.748 9.302 25.194 1.00 74.84 140 VAL A CA 1
ATOM 780 C C . VAL A 1 111 ? 39.552 10.371 24.459 1.00 74.60 140 VAL A C 1
ATOM 781 O O . VAL A 1 111 ? 39.132 11.540 24.369 1.00 70.70 140 VAL A O 1
ATOM 785 N N . VAL A 1 112 ? 40.704 9.978 23.918 1.00 58.25 141 VAL A N 1
ATOM 786 C CA . VAL A 1 112 ? 41.596 10.960 23.272 1.00 63.08 141 VAL A CA 1
ATOM 787 C C . VAL A 1 112 ? 41.271 11.151 21.798 1.00 66.25 141 VAL A C 1
ATOM 788 O O . VAL A 1 112 ? 41.360 10.215 21.003 1.00 70.59 141 VAL A O 1
ATOM 792 N N . ALA A 1 113 ? 40.901 12.374 21.434 1.00 65.65 142 ALA A N 1
ATOM 793 C CA . ALA A 1 113 ? 40.556 12.675 20.047 1.00 59.28 142 ALA A CA 1
ATOM 794 C C . ALA A 1 113 ? 41.513 13.688 19.471 1.00 61.60 142 ALA A C 1
ATOM 795 O O . ALA A 1 113 ? 41.709 14.760 20.043 1.00 66.82 142 ALA A O 1
ATOM 797 N N . LYS A 1 114 ? 42.100 13.360 18.329 1.00 65.22 143 LYS A N 1
ATOM 798 C CA . LYS A 1 114 ? 43.042 14.279 17.700 1.00 69.66 143 LYS A CA 1
ATOM 799 C C . LYS A 1 114 ? 42.483 14.842 16.397 1.00 64.00 143 LYS A C 1
ATOM 800 O O . LYS A 1 114 ? 42.088 14.086 15.499 1.00 69.11 143 LYS A O 1
ATOM 806 N N . VAL A 1 115 ? 42.426 16.168 16.311 1.00 58.51 144 VAL A N 1
ATOM 807 C CA . VAL A 1 115 ? 42.031 16.837 15.073 1.00 62.07 144 VAL A CA 1
ATOM 808 C C . VAL A 1 115 ? 43.284 17.096 14.237 1.00 62.73 144 VAL A C 1
ATOM 809 O O . VAL A 1 115 ? 44.045 18.032 14.503 1.00 61.07 144 VAL A O 1
ATOM 813 N N . LYS A 1 116 ? 43.500 16.255 13.232 1.00 61.34 145 LYS A N 1
ATOM 814 C CA . LYS A 1 116 ? 44.750 16.266 12.481 1.00 68.84 145 LYS A CA 1
ATOM 815 C C . LYS A 1 116 ? 44.824 17.378 11.436 1.00 73.67 145 LYS A C 1
ATOM 816 O O . LYS A 1 116 ? 45.807 18.126 11.383 1.00 81.84 145 LYS A O 1
ATOM 822 N N . LYS A 1 117 ? 43.799 17.473 10.594 1.00 68.49 146 LYS A N 1
ATOM 823 C CA . LYS A 1 117 ? 43.784 18.491 9.540 1.00 74.03 146 LYS A CA 1
ATOM 824 C C . LYS A 1 117 ? 42.397 19.127 9.411 1.00 68.48 146 LYS A C 1
ATOM 825 O O . LYS A 1 117 ? 41.378 18.506 9.754 1.00 65.04 146 LYS A O 1
ATOM 831 N N . GLY A 1 118 ? 42.369 20.377 8.949 1.00 62.81 147 GLY A N 1
ATOM 832 C CA . GLY A 1 118 ? 41.122 21.102 8.789 1.00 58.37 147 GLY A CA 1
ATOM 833 C C . GLY A 1 118 ? 40.719 21.802 10.067 1.00 60.03 147 GLY A C 1
ATOM 834 O O . GLY A 1 118 ? 41.144 21.412 11.155 1.00 65.80 147 GLY A O 1
ATOM 835 N N . GLY A 1 119 ? 39.893 22.837 9.935 1.00 60.47 148 GLY A N 1
ATOM 836 C CA . GLY A 1 119 ? 39.503 23.655 11.065 1.00 58.80 148 GLY A CA 1
ATOM 837 C C . GLY A 1 119 ? 40.474 24.807 11.265 1.00 58.94 148 GLY A C 1
ATOM 838 O O . GLY A 1 119 ? 41.557 24.848 10.666 1.00 59.03 148 GLY A O 1
ATOM 839 N N . THR A 1 120 ? 40.079 25.744 12.118 1.00 57.66 149 THR A N 1
ATOM 840 C CA . THR A 1 120 ? 40.891 26.915 12.403 1.00 60.31 149 THR A CA 1
ATOM 841 C C . THR A 1 120 ? 40.474 27.436 13.787 1.00 53.73 149 THR A C 1
ATOM 842 O O . THR A 1 120 ? 39.331 27.239 14.202 1.00 57.57 149 THR A O 1
ATOM 846 N N . PRO A 1 121 ? 41.410 28.057 14.529 1.00 54.13 150 PRO A N 1
ATOM 847 C CA . PRO A 1 121 ? 41.128 28.423 15.925 1.00 44.89 150 PRO A CA 1
ATOM 848 C C . PRO A 1 121 ? 39.970 29.392 16.084 1.00 46.27 150 PRO A C 1
ATOM 849 O O . PRO A 1 121 ? 39.771 30.288 15.254 1.00 48.95 150 PRO A O 1
ATOM 853 N N . ASN A 1 122 ? 39.222 29.210 17.165 1.00 45.41 151 ASN A N 1
ATOM 854 C CA . ASN A 1 122 ? 38.145 30.114 17.541 1.00 45.15 151 ASN A CA 1
ATOM 855 C C . ASN A 1 122 ? 38.244 30.298 19.042 1.00 52.72 151 ASN A C 1
ATOM 856 O O . ASN A 1 122 ? 38.440 29.323 19.772 1.00 51.29 151 ASN A O 1
ATOM 861 N N . PRO A 1 123 ? 38.134 31.547 19.513 1.00 46.66 152 PRO A N 1
ATOM 862 C CA . PRO A 1 123 ? 38.294 31.776 20.953 1.00 45.92 152 PRO A CA 1
ATOM 863 C C . PRO A 1 123 ? 37.429 30.858 21.832 1.00 50.49 152 PRO A C 1
ATOM 864 O O . PRO A 1 123 ? 36.194 30.828 21.711 1.00 48.64 152 PRO A O 1
ATOM 868 N N . LEU A 1 124 ? 38.109 30.099 22.689 1.00 48.49 153 LEU A N 1
ATOM 869 C CA . LEU A 1 124 ? 37.475 29.310 23.741 1.00 45.94 153 LEU A CA 1
ATOM 870 C C . LEU A 1 124 ? 38.186 29.581 25.063 1.00 49.04 153 LEU A C 1
ATOM 871 O O . LEU A 1 124 ? 39.375 29.236 25.228 1.00 44.60 153 LEU A O 1
ATOM 876 N N . PHE A 1 125 ? 37.469 30.200 25.999 1.00 41.34 154 PHE A N 1
ATOM 877 C CA . PHE A 1 125 ? 38.041 30.501 27.309 1.00 46.71 154 PHE A CA 1
ATOM 878 C C . PHE A 1 125 ? 37.495 29.527 28.338 1.00 47.92 154 PHE A C 1
ATOM 879 O O . PHE A 1 125 ? 36.284 29.405 28.515 1.00 46.98 154 PHE A O 1
ATOM 887 N N . ILE A 1 126 ? 38.389 28.829 29.025 1.00 50.76 155 ILE A N 1
ATOM 888 C CA . ILE A 1 126 ? 37.953 27.850 30.012 1.00 49.58 155 ILE A CA 1
ATOM 889 C C . ILE A 1 126 ? 38.305 28.323 31.416 1.00 45.91 155 ILE A C 1
ATOM 890 O O . ILE A 1 126 ? 39.482 28.583 31.718 1.00 48.66 155 ILE A O 1
ATOM 895 N N . LEU A 1 127 ? 37.283 28.445 32.267 1.00 39.34 156 LEU A N 1
ATOM 896 C CA . LEU A 1 127 ? 37.499 28.885 33.649 1.00 48.76 156 LEU A CA 1
ATOM 897 C C . LEU A 1 127 ? 38.424 27.938 34.392 1.00 56.17 156 LEU A C 1
ATOM 898 O O . LEU A 1 127 ? 38.247 26.711 34.333 1.00 55.77 156 LEU A O 1
ATOM 903 N N . GLY A 1 128 ? 39.403 28.497 35.101 1.00 57.45 157 GLY A N 1
ATOM 904 C CA . GLY A 1 128 ? 40.306 27.686 35.905 1.00 63.23 157 GLY A CA 1
ATOM 905 C C . GLY A 1 128 ? 41.451 27.092 35.102 1.00 68.41 157 GLY A C 1
ATOM 906 O O . GLY A 1 128 ? 42.436 26.597 35.664 1.00 75.79 157 GLY A O 1
ATOM 907 N N . LYS A 1 129 ? 41.324 27.131 33.780 1.00 57.80 158 LYS A N 1
ATOM 908 C CA . LYS A 1 129 ? 42.431 26.748 32.918 1.00 56.75 158 LYS A CA 1
ATOM 909 C C . LYS A 1 129 ? 43.172 27.991 32.419 1.00 58.63 158 LYS A C 1
ATOM 910 O O . LYS A 1 129 ? 44.392 28.087 32.552 1.00 64.46 158 LYS A O 1
ATOM 916 N N . HIS A 1 130 ? 42.428 28.950 31.868 1.00 63.33 159 HIS A N 1
ATOM 917 C CA . HIS A 1 130 ? 43.040 30.130 31.242 1.00 56.57 159 HIS A CA 1
ATOM 918 C C . HIS A 1 130 ? 43.179 31.345 32.165 1.00 61.09 159 HIS A C 1
ATOM 919 O O . HIS A 1 130 ? 42.395 31.524 33.096 1.00 61.46 159 HIS A O 1
ATOM 926 N N . THR A 1 131 ? 44.195 32.168 31.897 1.00 56.74 160 THR A N 1
ATOM 927 C CA . THR A 1 131 ? 44.411 33.404 32.638 1.00 57.94 160 THR A CA 1
ATOM 928 C C . THR A 1 131 ? 43.890 34.608 31.858 1.00 57.50 160 THR A C 1
ATOM 929 O O . THR A 1 131 ? 43.457 34.490 30.707 1.00 50.22 160 THR A O 1
ATOM 933 N N . THR A 1 132 ? 43.964 35.775 32.491 1.00 56.09 161 THR A N 1
ATOM 934 C CA . THR A 1 132 ? 43.643 37.032 31.828 1.00 54.42 161 THR A CA 1
ATOM 935 C C . THR A 1 132 ? 44.568 37.206 30.609 1.00 54.32 161 THR A C 1
ATOM 936 O O . THR A 1 132 ? 44.119 37.619 29.529 1.00 45.87 161 THR A O 1
ATOM 940 N N . LYS A 1 133 ? 45.853 36.875 30.792 1.00 49.65 162 LYS A N 1
ATOM 941 C CA . LYS A 1 133 ? 46.827 36.893 29.698 1.00 56.20 162 LYS A CA 1
ATOM 942 C C . LYS A 1 133 ? 46.410 36.040 28.498 1.00 58.31 162 LYS A C 1
ATOM 943 O O . LYS A 1 133 ? 46.490 36.511 27.353 1.00 53.34 162 LYS A O 1
ATOM 949 N N . ASP A 1 134 ? 45.976 34.800 28.765 1.00 51.91 163 ASP A N 1
ATOM 950 C CA . ASP A 1 134 ? 45.510 33.898 27.718 1.00 55.21 163 ASP A CA 1
ATOM 951 C C . ASP A 1 134 ? 44.328 34.537 27.008 1.00 51.92 163 ASP A C 1
ATOM 952 O O . ASP A 1 134 ? 44.267 34.536 25.781 1.00 50.53 163 ASP A O 1
ATOM 957 N N . TRP A 1 135 ? 43.381 35.066 27.784 1.00 48.47 164 TRP A N 1
ATOM 958 C CA . TRP A 1 135 ? 42.189 35.701 27.222 1.00 43.90 164 TRP A CA 1
ATOM 959 C C . TRP A 1 135 ? 42.561 36.864 26.306 1.00 48.76 164 TRP A C 1
ATOM 960 O O . TRP A 1 135 ? 42.121 36.931 25.148 1.00 44.93 164 TRP A O 1
ATOM 971 N N . LYS A 1 136 ? 43.374 37.783 26.818 1.00 50.08 165 LYS A N 1
ATOM 972 C CA . LYS A 1 136 ? 43.784 38.913 26.006 1.00 42.96 165 LYS A CA 1
ATOM 973 C C . LYS A 1 136 ? 44.427 38.391 24.730 1.00 51.03 165 LYS A C 1
ATOM 974 O O . LYS A 1 136 ? 44.039 38.796 23.629 1.00 53.07 165 LYS A O 1
ATOM 980 N N . ARG A 1 137 ? 45.402 37.489 24.886 1.00 42.45 166 ARG A N 1
ATOM 981 C CA . ARG A 1 137 ? 46.111 36.918 23.744 1.00 46.30 166 ARG A CA 1
ATOM 982 C C . ARG A 1 137 ? 45.130 36.338 22.720 1.00 45.84 166 ARG A C 1
ATOM 983 O O . ARG A 1 137 ? 45.184 36.675 21.535 1.00 44.98 166 ARG A O 1
ATOM 999 N N . LEU A 1 139 ? 41.983 36.966 22.155 1.00 46.36 168 LEU A N 1
ATOM 1000 C CA . LEU A 1 139 ? 41.197 37.947 21.422 1.00 48.35 168 LEU A CA 1
ATOM 1001 C C . LEU A 1 139 ? 42.040 38.638 20.354 1.00 49.93 168 LEU A C 1
ATOM 1002 O O . LEU A 1 139 ? 41.554 38.916 19.249 1.00 44.17 168 LEU A O 1
ATOM 1007 N N . ALA A 1 140 ? 43.303 38.911 20.691 1.00 43.10 169 ALA A N 1
ATOM 1008 C CA . ALA A 1 140 ? 44.195 39.609 19.777 1.00 47.09 169 ALA A CA 1
ATOM 1009 C C . ALA A 1 140 ? 44.573 38.695 18.611 1.00 52.15 169 ALA A C 1
ATOM 1010 O O . ALA A 1 140 ? 44.700 39.145 17.460 1.00 52.07 169 ALA A O 1
ATOM 1012 N N . GLU A 1 141 ? 44.758 37.414 18.916 1.00 51.33 170 GLU A N 1
ATOM 1013 C CA . GLU A 1 141 ? 45.234 36.457 17.922 1.00 57.74 170 GLU A CA 1
ATOM 1014 C C . GLU A 1 141 ? 44.136 35.994 16.961 1.00 50.38 170 GLU A C 1
ATOM 1015 O O . GLU A 1 141 ? 44.425 35.676 15.807 1.00 52.97 170 GLU A O 1
ATOM 1021 N N . ASN A 1 142 ? 42.887 35.979 17.420 1.00 44.62 171 ASN A N 1
ATOM 1022 C CA . ASN A 1 142 ? 41.769 35.582 16.555 1.00 49.50 171 ASN A CA 1
ATOM 1023 C C . ASN A 1 142 ? 40.734 36.674 16.402 1.00 50.18 171 ASN A C 1
ATOM 1024 O O . ASN A 1 142 ? 39.588 36.499 16.810 1.00 52.47 171 ASN A O 1
ATOM 1029 N N . PRO A 1 143 ? 41.135 37.797 15.782 1.00 51.32 172 PRO A N 1
ATOM 1030 C CA . PRO A 1 143 ? 40.258 38.958 15.633 1.00 50.13 172 PRO A CA 1
ATOM 1031 C C . PRO A 1 143 ? 39.016 38.640 14.808 1.00 51.40 172 PRO A C 1
ATOM 1032 O O . PRO A 1 143 ? 39.089 37.846 13.864 1.00 54.13 172 PRO A O 1
ATOM 1036 N N . ASP A 1 144 ? 37.905 39.286 15.160 1.00 44.31 173 ASP A N 1
ATOM 1037 C CA . ASP A 1 144 ? 36.636 39.142 14.459 1.00 47.92 173 ASP A CA 1
ATOM 1038 C C . ASP A 1 144 ? 36.392 37.672 14.125 1.00 54.09 173 ASP A C 1
ATOM 1039 O O . ASP A 1 144 ? 36.333 37.299 12.947 1.00 43.36 173 ASP A O 1
ATOM 1044 N N . PRO A 1 145 ? 36.265 36.831 15.168 1.00 50.00 174 PRO A N 1
ATOM 1045 C CA . PRO A 1 145 ? 36.065 35.386 14.992 1.00 51.68 174 PRO A CA 1
ATOM 1046 C C . PRO A 1 145 ? 34.606 35.049 14.715 1.00 47.84 174 PRO A C 1
ATOM 1047 O O . PRO A 1 145 ? 33.756 35.943 14.658 1.00 41.22 174 PRO A O 1
ATOM 1051 N N . TYR A 1 146 ? 34.326 33.758 14.560 1.00 52.53 175 TYR A N 1
ATOM 1052 C CA . TYR A 1 146 ? 32.978 33.281 14.299 1.00 47.85 175 TYR A CA 1
ATOM 1053 C C . TYR A 1 146 ? 32.122 33.444 15.542 1.00 44.66 175 TYR A C 1
ATOM 1054 O O . TYR A 1 146 ? 30.940 33.762 15.458 1.00 44.14 175 TYR A O 1
ATOM 1063 N N . ALA A 1 147 ? 32.729 33.219 16.700 1.00 45.09 176 ALA A N 1
ATOM 1064 C CA . ALA A 1 147 ? 32.012 33.314 17.964 1.00 45.17 176 ALA A CA 1
ATOM 1065 C C . ALA A 1 147 ? 33.013 33.457 19.089 1.00 41.19 176 ALA A C 1
ATOM 1066 O O . ALA A 1 147 ? 34.216 33.257 18.894 1.00 38.92 176 ALA A O 1
ATOM 1068 N N . ILE A 1 148 ? 32.500 33.778 20.269 1.00 41.15 177 ILE A N 1
ATOM 1069 C CA . ILE A 1 148 ? 33.288 33.685 21.481 1.00 39.60 177 ILE A CA 1
ATOM 1070 C C . ILE A 1 148 ? 32.691 32.580 22.343 1.00 38.28 177 ILE A C 1
ATOM 1071 O O . ILE A 1 148 ? 31.476 32.551 22.575 1.00 40.98 177 ILE A O 1
ATOM 1076 N N . GLU A 1 149 ? 33.535 31.657 22.794 1.00 40.48 178 GLU A N 1
ATOM 1077 C CA . GLU A 1 149 ? 33.075 30.650 23.741 1.00 40.25 178 GLU A CA 1
ATOM 1078 C C . GLU A 1 149 ? 33.773 30.727 25.089 1.00 37.75 178 GLU A C 1
ATOM 1079 O O . GLU A 1 149 ? 35.010 30.859 25.192 1.00 34.64 178 GLU A O 1
ATOM 1093 N N . LYS A 1 151 ? 33.669 28.879 28.936 1.00 47.99 180 LYS A N 1
ATOM 1094 C CA . LYS A 1 151 ? 33.248 27.634 29.564 1.00 44.04 180 LYS A CA 1
ATOM 1095 C C . LYS A 1 151 ? 33.577 27.639 31.048 1.00 43.16 180 LYS A C 1
ATOM 1096 O O . LYS A 1 151 ? 34.753 27.704 31.433 1.00 45.15 180 LYS A O 1
ATOM 1102 N N . GLY A 1 152 ? 32.540 27.574 31.882 1.00 47.88 181 GLY A N 1
ATOM 1103 C CA . GLY A 1 152 ? 32.728 27.385 33.314 1.00 48.86 181 GLY A CA 1
ATOM 1104 C C . GLY A 1 152 ? 32.640 25.916 33.716 1.00 47.92 181 GLY A C 1
ATOM 1105 O O . GLY A 1 152 ? 32.686 25.029 32.861 1.00 51.54 181 GLY A O 1
ATOM 1106 N N . GLU A 1 153 ? 32.534 25.656 35.018 1.00 44.90 182 GLU A N 1
ATOM 1107 C CA . GLU A 1 153 ? 32.379 24.290 35.524 1.00 49.01 182 GLU A CA 1
ATOM 1108 C C . GLU A 1 153 ? 31.040 23.687 35.114 1.00 47.83 182 GLU A C 1
ATOM 1109 O O . GLU A 1 153 ? 30.923 22.462 34.944 1.00 47.90 182 GLU A O 1
ATOM 1115 N N . ASN A 1 154 ? 30.024 24.537 34.996 1.00 38.72 183 ASN A N 1
ATOM 1116 C CA . ASN A 1 154 ? 28.641 24.069 34.837 1.00 41.50 183 ASN A CA 1
ATOM 1117 C C . ASN A 1 154 ? 27.919 24.767 33.693 1.00 46.79 183 ASN A C 1
ATOM 1118 O O . ASN A 1 154 ? 26.713 24.547 33.458 1.00 42.20 183 ASN A O 1
ATOM 1123 N N . SER A 1 155 ? 28.664 25.600 32.973 1.00 39.82 184 SER A N 1
ATOM 1124 C CA . SER A 1 155 ? 28.069 26.497 32.004 1.00 43.31 184 SER A CA 1
ATOM 1125 C C . SER A 1 155 ? 28.890 26.581 30.741 1.00 38.99 184 SER A C 1
ATOM 1126 O O . SER A 1 155 ? 30.110 26.404 30.761 1.00 43.41 184 SER A O 1
ATOM 1129 N N . LEU A 1 156 ? 28.208 26.863 29.641 1.00 37.39 185 LEU A N 1
ATOM 1130 C CA . LEU A 1 156 ? 28.869 27.169 28.382 1.00 39.45 185 LEU A CA 1
ATOM 1131 C C . LEU A 1 156 ? 28.155 28.342 27.750 1.00 38.09 185 LEU A C 1
ATOM 1132 O O . LEU A 1 156 ? 26.921 28.349 27.675 1.00 39.20 185 LEU A O 1
ATOM 1137 N N . LEU A 1 157 ? 28.934 29.312 27.281 1.00 42.73 186 LEU A N 1
ATOM 1138 C CA . LEU A 1 157 ? 28.406 30.507 26.628 1.00 39.37 186 LEU A CA 1
ATOM 1139 C C . LEU A 1 157 ? 28.935 30.599 25.205 1.00 39.99 186 LEU A C 1
ATOM 1140 O O . LEU A 1 157 ? 30.151 30.620 24.977 1.00 41.51 186 LEU A O 1
ATOM 1145 N N . THR A 1 158 ? 28.020 30.628 24.246 1.00 43.08 187 THR A N 1
ATOM 1146 C CA . THR A 1 158 ? 28.398 30.817 22.851 1.00 40.01 187 THR A CA 1
ATOM 1147 C C . THR A 1 158 ? 27.785 32.116 22.351 1.00 42.47 187 THR A C 1
ATOM 1148 O O . THR A 1 158 ? 26.562 32.196 22.158 1.00 36.46 187 THR A O 1
ATOM 1160 N N . HIS A 1 160 ? 28.156 36.076 20.100 1.00 44.06 189 HIS A N 1
ATOM 1161 C CA . HIS A 1 160 ? 28.774 36.851 19.021 1.00 49.96 189 HIS A CA 1
ATOM 1162 C C . HIS A 1 160 ? 29.830 37.760 19.602 1.00 37.34 189 HIS A C 1
ATOM 1163 O O . HIS A 1 160 ? 29.637 38.278 20.699 1.00 35.65 189 HIS A O 1
ATOM 1170 N N . PRO A 1 161 ? 30.957 37.931 18.880 1.00 38.36 190 PRO A N 1
ATOM 1171 C CA . PRO A 1 161 ? 32.081 38.672 19.474 1.00 43.57 190 PRO A CA 1
ATOM 1172 C C . PRO A 1 161 ? 31.737 40.137 19.752 1.00 42.34 190 PRO A C 1
ATOM 1173 O O . PRO A 1 161 ? 32.142 40.643 20.797 1.00 48.68 190 PRO A O 1
ATOM 1177 N N . GLU A 1 162 ? 30.994 40.790 18.858 1.00 39.30 191 GLU A N 1
ATOM 1178 C CA . GLU A 1 162 ? 30.625 42.195 19.090 1.00 46.21 191 GLU A CA 1
ATOM 1179 C C . GLU A 1 162 ? 29.755 42.304 20.339 1.00 47.22 191 GLU A C 1
ATOM 1180 O O . GLU A 1 162 ? 29.767 43.316 21.013 1.00 43.89 191 GLU A O 1
ATOM 1186 N N . THR A 1 163 ? 29.031 41.236 20.667 1.00 42.64 192 THR A N 1
ATOM 1187 C CA . THR A 1 163 ? 28.142 41.265 21.829 1.00 38.39 192 THR A CA 1
ATOM 1188 C C . THR A 1 163 ? 28.931 41.114 23.143 1.00 36.73 192 THR A C 1
ATOM 1189 O O . THR A 1 163 ? 28.608 41.770 24.146 1.00 32.96 192 THR A O 1
ATOM 1193 N N . VAL A 1 164 ? 29.958 40.253 23.144 1.00 42.71 193 VAL A N 1
ATOM 1194 C CA . VAL A 1 164 ? 30.873 40.157 24.295 1.00 39.22 193 VAL A CA 1
ATOM 1195 C C . VAL A 1 164 ? 31.631 41.478 24.518 1.00 41.09 193 VAL A C 1
ATOM 1196 O O . VAL A 1 164 ? 31.785 41.950 25.647 1.00 43.68 193 VAL A O 1
ATOM 1200 N N . ALA A 1 165 ? 32.108 42.067 23.431 1.00 33.84 194 ALA A N 1
ATOM 1201 C CA . ALA A 1 165 ? 32.883 43.289 23.530 1.00 50.06 194 ALA A CA 1
ATOM 1202 C C . ALA A 1 165 ? 32.021 44.402 24.141 1.00 54.14 194 ALA A C 1
ATOM 1203 O O . ALA A 1 165 ? 32.551 45.306 24.794 1.00 49.31 194 ALA A O 1
ATOM 1205 N N . GLU A 1 166 ? 30.700 44.320 23.959 1.00 49.23 195 GLU A N 1
ATOM 1206 C CA . GLU A 1 166 ? 29.794 45.353 24.479 1.00 54.73 195 GLU A CA 1
ATOM 1207 C C . GLU A 1 166 ? 29.379 45.136 25.941 1.00 49.94 195 GLU A C 1
ATOM 1208 O O . GLU A 1 166 ? 29.166 46.099 26.675 1.00 51.40 195 GLU A O 1
ATOM 1214 N N . HIS A 1 167 ? 29.265 43.878 26.359 1.00 41.38 196 HIS A N 1
ATOM 1215 C CA . HIS A 1 167 ? 28.641 43.552 27.642 1.00 44.63 196 HIS A CA 1
ATOM 1216 C C . HIS A 1 167 ? 29.580 42.985 28.716 1.00 46.71 196 HIS A C 1
ATOM 1217 O O . HIS A 1 167 ? 29.281 43.076 29.910 1.00 43.59 196 HIS A O 1
ATOM 1224 N N . LEU A 1 168 ? 30.711 42.413 28.309 1.00 46.04 197 LEU A N 1
ATOM 1225 C CA . LEU A 1 168 ? 31.679 41.908 29.288 1.00 46.57 197 LEU A CA 1
ATOM 1226 C C . LEU A 1 168 ? 32.415 43.077 29.932 1.00 55.40 197 LEU A C 1
ATOM 1227 O O . LEU A 1 168 ? 33.147 43.812 29.255 1.00 54.35 197 LEU A O 1
ATOM 1232 N N . LYS A 1 169 ? 32.202 43.262 31.234 1.00 54.46 198 LYS A N 1
ATOM 1233 C CA . LYS A 1 169 ? 32.737 44.429 31.924 1.00 60.80 198 LYS A CA 1
ATOM 1234 C C . LYS A 1 169 ? 33.977 44.102 32.761 1.00 67.82 198 LYS A C 1
ATOM 1235 O O . LYS A 1 169 ? 34.425 44.927 33.560 1.00 71.24 198 LYS A O 1
ATOM 1241 N N . GLN A 1 170 ? 34.531 42.905 32.564 1.00 62.55 199 GLN A N 1
ATOM 1242 C CA . GLN A 1 170 ? 35.738 42.482 33.278 1.00 60.18 199 GLN A CA 1
ATOM 1243 C C . GLN A 1 170 ? 36.924 42.249 32.332 1.00 59.44 199 GLN A C 1
ATOM 1244 O O . GLN A 1 170 ? 36.749 42.029 31.124 1.00 53.55 199 GLN A O 1
ATOM 1250 N N . GLU A 1 171 ? 38.127 42.292 32.900 1.00 57.57 200 GLU A N 1
ATOM 1251 C CA . GLU A 1 171 ? 39.347 42.035 32.145 1.00 56.50 200 GLU A CA 1
ATOM 1252 C C . GLU A 1 171 ? 39.349 40.648 31.494 1.00 54.26 200 GLU A C 1
ATOM 1253 O O . GLU A 1 171 ? 39.985 40.446 30.451 1.00 54.05 200 GLU A O 1
ATOM 1259 N N . ASP A 1 172 ? 38.640 39.700 32.107 1.00 51.57 201 ASP A N 1
ATOM 1260 C CA . ASP A 1 172 ? 38.445 38.378 31.511 1.00 53.96 201 ASP A CA 1
ATOM 1261 C C . ASP A 1 172 ? 37.058 37.826 31.869 1.00 53.79 201 ASP A C 1
ATOM 1262 O O . ASP A 1 172 ? 36.343 38.416 32.687 1.00 58.65 201 ASP A O 1
ATOM 1267 N N . PRO A 1 173 ? 36.657 36.717 31.231 1.00 49.53 202 PRO A N 1
ATOM 1268 C CA . PRO A 1 173 ? 35.324 36.173 31.514 1.00 44.36 202 PRO A CA 1
ATOM 1269 C C . PRO A 1 173 ? 35.229 35.345 32.799 1.00 42.25 202 PRO A C 1
ATOM 1270 O O . PRO A 1 173 ? 34.139 34.867 33.118 1.00 43.63 202 PRO A O 1
ATOM 1274 N N . ALA A 1 174 ? 36.332 35.180 33.524 1.00 49.99 203 ALA A N 1
ATOM 1275 C CA . ALA A 1 174 ? 36.329 34.349 34.740 1.00 45.80 203 ALA A CA 1
ATOM 1276 C C . ALA A 1 174 ? 35.197 34.665 35.740 1.00 46.98 203 ALA A C 1
ATOM 1277 O O . ALA A 1 174 ? 34.386 33.788 36.051 1.00 42.82 203 ALA A O 1
ATOM 1279 N N . ALA A 1 175 ? 35.137 35.895 36.257 1.00 49.97 204 ALA A N 1
ATOM 1280 C CA . ALA A 1 175 ? 34.127 36.224 37.273 1.00 50.71 204 ALA A CA 1
ATOM 1281 C C . ALA A 1 175 ? 32.711 35.893 36.795 1.00 53.29 204 ALA A C 1
ATOM 1282 O O . ALA A 1 175 ? 31.903 35.348 37.558 1.00 50.05 204 ALA A O 1
ATOM 1284 N N . LEU A 1 176 ? 32.439 36.216 35.529 1.00 42.59 205 LEU A N 1
ATOM 1285 C CA . LEU A 1 176 ? 31.148 35.980 34.888 1.00 45.96 205 LEU A CA 1
ATOM 1286 C C . LEU A 1 176 ? 30.795 34.485 34.869 1.00 46.03 205 LEU A C 1
ATOM 1287 O O . LEU A 1 176 ? 29.684 34.114 35.225 1.00 38.86 205 LEU A O 1
ATOM 1292 N N . LEU A 1 177 ? 31.743 33.642 34.455 1.00 43.21 206 LEU A N 1
ATOM 1293 C CA . LEU A 1 177 ? 31.535 32.189 34.446 1.00 51.68 206 LEU A CA 1
ATOM 1294 C C . LEU A 1 177 ? 31.273 31.647 35.857 1.00 48.73 206 LEU A C 1
ATOM 1295 O O . LEU A 1 177 ? 30.388 30.805 36.048 1.00 49.89 206 LEU A O 1
ATOM 1300 N N . LYS A 1 178 ? 32.030 32.138 36.840 1.00 53.00 207 LYS A N 1
ATOM 1301 C CA . LYS A 1 178 ? 31.810 31.753 38.234 1.00 54.13 207 LYS A CA 1
ATOM 1302 C C . LYS A 1 178 ? 30.376 32.073 38.684 1.00 52.04 207 LYS A C 1
ATOM 1303 O O . LYS A 1 178 ? 29.761 31.294 39.409 1.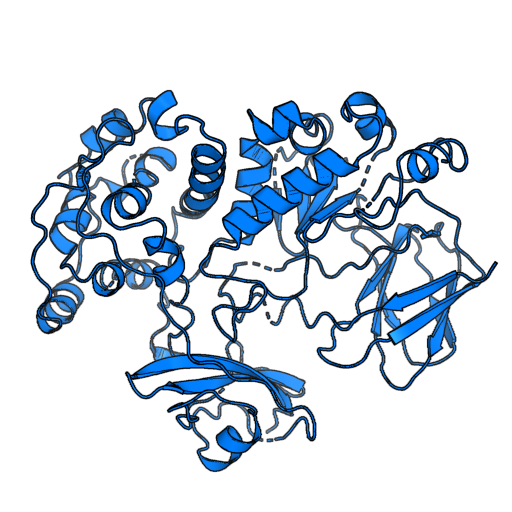00 48.04 207 LYS A O 1
ATOM 1309 N N . LYS A 1 179 ? 29.850 33.220 38.268 1.00 51.13 208 LYS A N 1
ATOM 1310 C CA . LYS A 1 179 ? 28.486 33.587 38.634 1.00 43.97 208 LYS A CA 1
ATOM 1311 C C . LYS A 1 179 ? 27.468 32.647 37.967 1.00 44.73 208 LYS A C 1
ATOM 1312 O O . LYS A 1 179 ? 26.613 32.066 38.634 1.00 50.82 208 LYS A O 1
ATOM 1318 N N . HIS A 1 180 ? 27.571 32.490 36.654 1.00 42.49 209 HIS A N 1
ATOM 1319 C CA . HIS A 1 180 ? 26.755 31.516 35.945 1.00 40.89 209 HIS A CA 1
ATOM 1320 C C . HIS A 1 180 ? 26.778 30.131 36.580 1.00 43.49 209 HIS A C 1
ATOM 1321 O O . HIS A 1 180 ? 25.726 29.486 36.691 1.00 49.00 209 HIS A O 1
ATOM 1328 N N . ASP A 1 181 ? 27.961 29.661 36.979 1.00 44.35 210 ASP A N 1
ATOM 1329 C CA . ASP A 1 181 ? 28.061 28.361 37.649 1.00 48.94 210 ASP A CA 1
ATOM 1330 C C . ASP A 1 181 ? 27.306 28.423 38.972 1.00 52.73 210 ASP A C 1
ATOM 1331 O O . ASP A 1 181 ? 26.633 27.467 39.364 1.00 46.86 210 ASP A O 1
ATOM 1336 N N . GLU A 1 182 ? 27.438 29.556 39.662 1.00 45.22 211 GLU A N 1
ATOM 1337 C CA . GLU A 1 182 ? 26.829 29.735 40.978 1.00 44.16 211 GLU A CA 1
ATOM 1338 C C . GLU A 1 182 ? 25.306 29.592 40.872 1.00 46.82 211 GLU A C 1
ATOM 1339 O O . GLU A 1 182 ? 24.664 28.927 41.694 1.00 49.80 211 GLU A O 1
ATOM 1345 N N . ILE A 1 183 ? 24.746 30.223 39.844 1.00 48.96 212 ILE A N 1
ATOM 1346 C CA . ILE A 1 183 ? 23.317 30.169 39.561 1.00 48.00 212 ILE A CA 1
ATOM 1347 C C . ILE A 1 183 ? 22.879 28.741 39.231 1.00 51.92 212 ILE A C 1
ATOM 1348 O O . ILE A 1 183 ? 21.924 28.230 39.813 1.00 47.30 212 ILE A O 1
ATOM 1353 N N . ILE A 1 184 ? 23.571 28.115 38.287 1.00 44.46 213 ILE A N 1
ATOM 1354 C CA . ILE A 1 184 ? 23.266 26.747 37.908 1.00 42.05 213 ILE A CA 1
ATOM 1355 C C . ILE A 1 184 ? 23.306 25.836 39.129 1.00 39.08 213 ILE A C 1
ATOM 1356 O O . ILE A 1 184 ? 22.382 25.044 39.338 1.00 45.55 213 ILE A O 1
ATOM 1361 N N . ASN A 1 185 ? 24.339 25.955 39.955 1.00 40.40 214 ASN A N 1
ATOM 1362 C CA . ASN A 1 185 ? 24.405 25.114 41.154 1.00 51.63 214 ASN A CA 1
ATOM 1363 C C . ASN A 1 185 ? 23.248 25.333 42.126 1.00 53.93 214 ASN A C 1
ATOM 1364 O O . ASN A 1 185 ? 22.745 24.384 42.745 1.00 48.30 214 ASN A O 1
ATOM 1369 N N . ILE A 1 186 ? 22.810 26.578 42.244 1.00 46.04 215 ILE A N 1
ATOM 1370 C CA . ILE A 1 186 ? 21.651 26.881 43.068 1.00 43.70 215 ILE A CA 1
ATOM 1371 C C . ILE A 1 186 ? 20.407 26.158 42.565 1.00 41.13 215 ILE A C 1
ATOM 1372 O O . ILE A 1 186 ? 19.627 25.635 43.365 1.00 41.41 215 ILE A O 1
ATOM 1377 N N . GLU A 1 187 ? 20.211 26.145 41.247 1.00 36.85 216 GLU A N 1
ATOM 1378 C CA . GLU A 1 187 ? 19.051 25.475 40.666 1.00 41.68 216 GLU A CA 1
ATOM 1379 C C . GLU A 1 187 ? 19.189 23.947 40.734 1.00 47.45 216 GLU A C 1
ATOM 1380 O O . GLU A 1 187 ? 18.196 23.242 40.930 1.00 40.72 216 GLU A O 1
ATOM 1386 N N . HIS A 1 188 ? 20.408 23.438 40.561 1.00 46.98 217 HIS A N 1
ATOM 1387 C CA . HIS A 1 188 ? 20.676 22.028 40.824 1.00 44.26 217 HIS A CA 1
ATOM 1388 C C . HIS A 1 188 ? 20.287 21.715 42.262 1.00 45.59 217 HIS A C 1
ATOM 1389 O O . HIS A 1 188 ? 19.577 20.740 42.530 1.00 46.55 217 HIS A O 1
ATOM 1396 N N . LYS A 1 189 ? 20.763 22.542 43.188 1.00 42.08 218 LYS A N 1
ATOM 1397 C CA . LYS A 1 189 ? 20.516 22.316 44.606 1.00 48.78 218 LYS A CA 1
ATOM 1398 C C . LYS A 1 189 ? 19.020 22.317 44.894 1.00 49.17 218 LYS A C 1
ATOM 1399 O O . LYS A 1 189 ? 18.510 21.441 45.594 1.00 50.12 218 LYS A O 1
ATOM 1413 N N . SER A 1 191 ? 16.781 21.456 43.065 1.00 43.36 220 SER A N 1
ATOM 1414 C CA . SER A 1 191 ? 16.278 20.226 42.486 1.00 45.21 220 SER A CA 1
ATOM 1415 C C . SER A 1 191 ? 16.679 18.982 43.276 1.00 50.98 220 SER A C 1
ATOM 1416 O O . SER A 1 191 ? 16.417 17.871 42.836 1.00 57.57 220 SER A O 1
ATOM 1419 N N . GLY A 1 192 ? 17.313 19.163 44.430 1.00 50.04 221 GLY A N 1
ATOM 1420 C CA . GLY A 1 192 ? 17.790 18.040 45.223 1.00 48.95 221 GLY A CA 1
ATOM 1421 C C . GLY A 1 192 ? 18.910 17.276 44.528 1.00 58.97 221 GLY A C 1
ATOM 1422 O O . GLY A 1 192 ? 19.133 16.069 44.785 1.00 54.07 221 GLY A O 1
ATOM 1423 N N . LEU A 1 193 ? 19.615 17.987 43.646 1.00 49.67 222 LEU A N 1
ATOM 1424 C CA . LEU A 1 193 ? 20.649 17.397 42.795 1.00 53.54 222 LEU A CA 1
ATOM 1425 C C . LEU A 1 193 ? 22.028 17.915 43.166 1.00 62.29 222 LEU A C 1
ATOM 1426 O O . LEU A 1 193 ? 22.217 19.132 43.295 1.00 57.81 222 LEU A O 1
ATOM 1431 N N . SER A 1 194 ? 22.998 17.012 43.306 1.00 54.26 223 SER A N 1
ATOM 1432 C CA . SER A 1 194 ? 24.344 17.426 43.676 1.00 53.44 223 SER A CA 1
ATOM 1433 C C . SER A 1 194 ? 25.391 16.742 42.823 1.00 56.70 223 SER A C 1
ATOM 1434 O O . SER A 1 194 ? 25.093 15.810 42.076 1.00 63.49 223 SER A O 1
ATOM 1437 N N . LYS A 1 195 ? 26.626 17.212 42.948 1.00 56.78 224 LYS A N 1
ATOM 1438 C CA . LYS A 1 195 ? 27.736 16.663 42.189 1.00 55.48 224 LYS A CA 1
ATOM 1439 C C . LYS A 1 195 ? 28.070 15.264 42.704 1.00 56.04 224 LYS A C 1
ATOM 1440 O O . LYS A 1 195 ? 28.299 14.351 41.911 1.00 65.92 224 LYS A O 1
ATOM 1446 N N . ASP A 1 196 ? 28.074 15.098 44.030 1.00 57.91 225 ASP A N 1
ATOM 1447 C CA . ASP A 1 196 ? 28.442 13.832 44.670 1.00 67.60 225 ASP A CA 1
ATOM 1448 C C . ASP A 1 196 ? 27.296 12.813 44.712 1.00 72.72 225 ASP A C 1
ATOM 1449 O O . ASP A 1 196 ? 27.521 11.596 44.622 1.00 70.14 225 ASP A O 1
ATOM 1454 N N . GLY A 1 197 ? 26.076 13.316 44.874 1.00 73.45 226 GLY A N 1
ATOM 1455 C CA . GLY A 1 197 ? 24.912 12.469 45.089 1.00 72.04 226 GLY A CA 1
ATOM 1456 C C . GLY A 1 197 ? 24.808 11.269 44.162 1.00 61.19 226 GLY A C 1
ATOM 1457 O O . GLY A 1 197 ? 25.220 11.328 43.004 1.00 60.49 226 GLY A O 1
ATOM 1458 N N . ALA A 1 198 ? 24.254 10.175 44.680 1.00 64.38 227 ALA A N 1
ATOM 1459 C CA . ALA A 1 198 ? 24.014 8.976 43.878 1.00 63.24 227 ALA A CA 1
ATOM 1460 C C . ALA A 1 198 ? 22.559 8.947 43.419 1.00 60.12 227 ALA A C 1
ATOM 1461 O O . ALA A 1 198 ? 21.674 9.423 44.140 1.00 56.61 227 ALA A O 1
ATOM 1463 N N . GLY A 1 199 ? 22.314 8.391 42.228 1.00 70.14 228 GLY A N 1
ATOM 1464 C CA . GLY A 1 199 ? 20.955 8.156 41.740 1.00 66.74 228 GLY A CA 1
ATOM 1465 C C . GLY A 1 199 ? 20.062 9.369 41.507 1.00 66.55 228 GLY A C 1
ATOM 1466 O O . GLY A 1 199 ? 20.278 10.138 40.561 1.00 69.57 228 GLY A O 1
ATOM 1467 N N . VAL A 1 200 ? 19.047 9.528 42.360 1.00 60.22 229 VAL A N 1
ATOM 1468 C CA . VAL A 1 200 ? 18.097 10.634 42.230 1.00 63.70 229 VAL A CA 1
ATOM 1469 C C . VAL A 1 200 ? 18.659 11.941 42.787 1.00 62.16 229 VAL A C 1
ATOM 1470 O O . VAL A 1 200 ? 17.969 12.975 42.809 1.00 61.19 229 VAL A O 1
ATOM 1474 N N . ALA A 1 201 ? 19.909 11.889 43.239 1.00 53.67 230 ALA A N 1
ATOM 1475 C CA . ALA A 1 201 ? 20.575 13.094 43.726 1.00 55.84 230 ALA A CA 1
ATOM 1476 C C . ALA A 1 201 ? 21.723 13.491 42.821 1.00 58.11 230 ALA A C 1
ATOM 1477 O O . ALA A 1 201 ? 22.402 14.492 43.079 1.00 68.71 230 ALA A O 1
ATOM 1479 N N . ASN A 1 202 ? 21.948 12.721 41.759 1.00 58.05 231 ASN A N 1
ATOM 1480 C CA . ASN A 1 202 ? 23.055 13.033 40.861 1.00 60.16 231 ASN A CA 1
ATOM 1481 C C . ASN A 1 202 ? 22.670 14.004 39.746 1.00 53.79 231 ASN A C 1
ATOM 1482 O O . ASN A 1 202 ? 21.843 13.679 38.889 1.00 51.33 231 ASN A O 1
ATOM 1487 N N . GLN A 1 203 ? 23.281 15.191 39.777 1.00 43.13 232 GLN A N 1
ATOM 1488 C CA . GLN A 1 203 ? 23.010 16.252 38.824 1.00 42.69 232 GLN A CA 1
ATOM 1489 C C . GLN A 1 203 ? 23.549 15.914 37.431 1.00 44.72 232 GLN A C 1
ATOM 1490 O O . GLN A 1 203 ? 23.225 16.587 36.439 1.00 49.81 232 GLN A O 1
ATOM 1496 N N . GLY A 1 204 ? 24.377 14.876 37.350 1.00 44.81 233 GLY A N 1
ATOM 1497 C CA . GLY A 1 204 ? 24.950 14.496 36.070 1.00 48.04 233 GLY A CA 1
ATOM 1498 C C . GLY A 1 204 ? 26.181 15.314 35.713 1.00 55.31 233 GLY A C 1
ATOM 1499 O O . GLY A 1 204 ? 26.544 16.244 36.430 1.00 52.99 233 GLY A O 1
ATOM 1500 N N . LYS A 1 205 ? 26.826 14.975 34.602 1.00 55.46 234 LYS A N 1
ATOM 1501 C CA . LYS A 1 205 ? 28.092 15.600 34.245 1.00 53.48 234 LYS A CA 1
ATOM 1502 C C . LYS A 1 205 ? 27.965 16.671 33.177 1.00 49.37 234 LYS A C 1
ATOM 1503 O O . LYS A 1 205 ? 28.971 17.258 32.769 1.00 52.72 234 LYS A O 1
ATOM 1509 N N . HIS A 1 206 ? 26.741 16.924 32.718 1.00 42.16 235 HIS A N 1
ATOM 1510 C CA . HIS A 1 206 ? 26.508 17.877 31.618 1.00 51.26 235 HIS A CA 1
ATOM 1511 C C . HIS A 1 206 ? 26.286 19.318 32.114 1.00 48.86 235 HIS A C 1
ATOM 1512 O O . HIS A 1 206 ? 25.670 19.514 33.162 1.00 46.53 235 HIS A O 1
ATOM 1519 N N . SER A 1 207 ? 26.789 20.318 31.375 1.00 42.19 236 SER A N 1
ATOM 1520 C CA . SER A 1 207 ? 26.597 21.721 31.750 1.00 45.49 236 SER A CA 1
ATOM 1521 C C . SER A 1 207 ? 25.339 22.302 31.112 1.00 45.51 236 SER A C 1
ATOM 1522 O O . SER A 1 207 ? 24.663 21.618 30.344 1.00 39.30 236 SER A O 1
ATOM 1525 N N . ILE A 1 208 ? 25.061 23.572 31.424 1.00 36.92 237 ILE A N 1
ATOM 1526 C CA . ILE A 1 208 ? 23.992 24.331 30.780 1.00 37.74 237 ILE A CA 1
ATOM 1527 C C . ILE A 1 208 ? 24.578 25.257 29.720 1.00 36.35 237 ILE A C 1
ATOM 1528 O O . ILE A 1 208 ? 25.580 25.949 29.957 1.00 37.75 237 ILE A O 1
ATOM 1533 N N . HIS A 1 209 ? 23.950 25.289 28.553 1.00 33.33 238 HIS A N 1
ATOM 1534 C CA . HIS A 1 209 ? 24.487 26.051 27.439 1.00 33.85 238 HIS A CA 1
ATOM 1535 C C . HIS A 1 209 ? 23.640 27.298 27.274 1.00 37.50 238 HIS A C 1
ATOM 1536 O O . HIS A 1 209 ? 22.396 27.212 27.310 1.00 35.14 238 HIS A O 1
ATOM 1543 N N . PHE A 1 210 ? 24.309 28.445 27.125 1.00 34.80 239 PHE A N 1
ATOM 1544 C CA . PHE A 1 210 ? 23.644 29.721 26.841 1.00 40.01 239 PHE A CA 1
ATOM 1545 C C . PHE A 1 210 ? 24.079 30.193 25.464 1.00 40.47 239 PHE A C 1
ATOM 1546 O O . PHE A 1 210 ? 25.294 30.344 25.201 1.00 32.08 239 PHE A O 1
ATOM 1554 N N . VAL A 1 211 ? 23.108 30.442 24.588 1.00 36.50 240 VAL A N 1
ATOM 1555 C CA . VAL A 1 211 ? 23.432 30.744 23.198 1.00 34.86 240 VAL A CA 1
ATOM 1556 C C . VAL A 1 211 ? 22.817 32.060 22.701 1.00 33.49 240 VAL A C 1
ATOM 1557 O O . VAL A 1 211 ? 21.611 32.279 22.813 1.00 35.98 240 VAL A O 1
ATOM 1561 N N . GLU A 1 212 ? 23.643 32.929 22.127 1.00 36.30 241 GLU A N 1
ATOM 1562 C CA . GLU A 1 212 ? 23.107 34.138 21.487 1.00 38.28 241 GLU A CA 1
ATOM 1563 C C . GLU A 1 212 ? 22.511 33.766 20.125 1.00 37.57 241 GLU A C 1
ATOM 1564 O O . GLU A 1 212 ? 23.249 33.380 19.206 1.00 34.01 241 GLU A O 1
ATOM 1570 N N . ASP A 1 213 ? 21.186 33.871 19.993 1.00 35.79 242 ASP A N 1
ATOM 1571 C CA . ASP A 1 213 ? 20.492 33.375 18.801 1.00 32.88 242 ASP A CA 1
ATOM 1572 C C . ASP A 1 213 ? 20.024 34.524 17.902 1.00 35.96 242 ASP A C 1
ATOM 1573 O O . ASP A 1 213 ? 19.047 35.189 18.212 1.00 38.41 242 ASP A O 1
ATOM 1578 N N . TRP A 1 214 ? 20.694 34.752 16.777 1.00 42.58 243 TRP A N 1
ATOM 1579 C CA . TRP A 1 214 ? 20.278 35.867 15.926 1.00 49.96 243 TRP A CA 1
ATOM 1580 C C . TRP A 1 214 ? 19.182 35.504 14.931 1.00 48.75 243 TRP A C 1
ATOM 1581 O O . TRP A 1 214 ? 18.848 36.304 14.054 1.00 50.88 243 TRP A O 1
ATOM 1592 N N . TYR A 1 215 ? 18.608 34.316 15.061 1.00 40.80 244 TYR A N 1
ATOM 1593 C CA . TYR A 1 215 ? 17.672 33.861 14.041 1.00 50.64 244 TYR A CA 1
ATOM 1594 C C . TYR A 1 215 ? 16.314 33.499 14.631 1.00 56.14 244 TYR A C 1
ATOM 1595 O O . TYR A 1 215 ? 15.658 32.547 14.202 1.00 65.78 244 TYR A O 1
ATOM 1604 N N . THR A 1 216 ? 15.902 34.291 15.614 1.00 53.03 245 THR A N 1
ATOM 1605 C CA . THR A 1 216 ? 14.597 34.148 16.245 1.00 53.63 245 THR A CA 1
ATOM 1606 C C . THR A 1 216 ? 14.037 35.528 16.593 1.00 52.81 245 THR A C 1
ATOM 1607 O O . THR A 1 216 ? 14.804 36.486 16.756 1.00 46.79 245 THR A O 1
ATOM 1611 N N . ASP A 1 217 ? 12.706 35.632 16.678 1.00 46.55 246 ASP A N 1
ATOM 1612 C CA . ASP A 1 217 ? 12.064 36.834 17.194 1.00 47.50 246 ASP A CA 1
ATOM 1613 C C . ASP A 1 217 ? 11.621 36.607 18.635 1.00 50.13 246 ASP A C 1
ATOM 1614 O O . ASP A 1 217 ? 11.108 37.534 19.289 1.00 53.07 246 ASP A O 1
ATOM 1619 N N . ASP A 1 218 ? 11.822 35.383 19.128 1.00 39.99 247 ASP A N 1
ATOM 1620 C CA . ASP A 1 218 ? 11.520 35.083 20.521 1.00 45.90 247 ASP A CA 1
ATOM 1621 C C . ASP A 1 218 ? 12.426 35.931 21.386 1.00 46.78 247 ASP A C 1
ATOM 1622 O O . ASP A 1 218 ? 13.448 36.426 20.921 1.00 47.63 247 ASP A O 1
ATOM 1627 N N . TYR A 1 219 ? 12.055 36.102 22.644 1.00 48.96 248 TYR A N 1
ATOM 1628 C CA . TYR A 1 219 ? 12.799 36.986 23.530 1.00 49.29 248 TYR A CA 1
ATOM 1629 C C . TYR A 1 219 ? 13.956 36.192 24.123 1.00 43.78 248 TYR A C 1
ATOM 1630 O O . TYR A 1 219 ? 15.143 36.479 23.884 1.00 39.52 248 TYR A O 1
ATOM 1647 N N . TYR A 1 221 ? 14.507 31.750 25.365 1.00 44.73 250 TYR A N 1
ATOM 1648 C CA . TYR A 1 221 ? 13.815 30.481 25.429 1.00 40.48 250 TYR A CA 1
ATOM 1649 C C . TYR A 1 221 ? 14.748 29.386 25.896 1.00 38.36 250 TYR A C 1
ATOM 1650 O O . TYR A 1 221 ? 15.978 29.583 25.964 1.00 33.16 250 TYR A O 1
ATOM 1659 N N . ALA A 1 222 ? 14.145 28.252 26.246 1.00 38.88 251 ALA A N 1
ATOM 1660 C CA . ALA A 1 222 ? 14.870 27.082 26.712 1.00 38.16 251 ALA A CA 1
ATOM 1661 C C . ALA A 1 222 ? 14.270 25.892 26.009 1.00 43.38 251 ALA A C 1
ATOM 1662 O O . ALA A 1 222 ? 13.044 25.794 25.869 1.00 45.81 251 ALA A O 1
ATOM 1664 N N . THR A 1 223 ? 15.131 24.982 25.574 1.00 40.29 252 THR A N 1
ATOM 1665 C CA . THR A 1 223 ? 14.662 23.758 24.950 1.00 37.99 252 THR A CA 1
ATOM 1666 C C . THR A 1 223 ? 15.733 22.705 25.132 1.00 36.31 252 THR A C 1
ATOM 1667 O O . THR A 1 223 ? 16.681 22.895 25.899 1.00 32.24 252 THR A O 1
ATOM 1671 N N . TYR A 1 224 ? 15.588 21.584 24.439 1.00 41.99 253 TYR A N 1
ATOM 1672 C CA . TYR A 1 224 ? 16.601 20.549 24.540 1.00 45.14 253 TYR A CA 1
ATOM 1673 C C . TYR A 1 224 ? 18.003 21.111 24.260 1.00 44.45 253 TYR A C 1
ATOM 1674 O O . TYR A 1 224 ? 18.197 21.843 23.276 1.00 41.34 253 TYR A O 1
ATOM 1683 N N . TYR A 1 225 ? 18.947 20.785 25.148 1.00 44.24 254 TYR A N 1
ATOM 1684 C CA . TYR A 1 225 ? 20.386 21.036 24.961 1.00 35.71 254 TYR A CA 1
ATOM 1685 C C . TYR A 1 225 ? 20.862 22.434 25.346 1.00 31.30 254 TYR A C 1
ATOM 1686 O O . TYR A 1 225 ? 22.027 22.607 25.735 1.00 35.80 254 TYR A O 1
ATOM 1695 N N . ARG A 1 226 ? 19.982 23.436 25.246 1.00 33.04 255 ARG A N 1
ATOM 1696 C CA . ARG A 1 226 ? 20.427 24.807 25.498 1.00 30.69 255 ARG A CA 1
ATOM 1697 C C . ARG A 1 226 ? 19.324 25.790 25.846 1.00 37.59 255 ARG A C 1
ATOM 1698 O O . ARG A 1 226 ? 18.148 25.556 25.563 1.00 32.57 255 ARG A O 1
ATOM 1706 N N . THR A 1 227 ? 19.735 26.883 26.482 1.00 40.03 256 THR A N 1
ATOM 1707 C CA . THR A 1 227 ? 18.925 28.094 26.612 1.00 40.81 256 THR A CA 1
ATOM 1708 C C . THR A 1 227 ? 19.478 29.112 25.611 1.00 39.50 256 THR A C 1
ATOM 1709 O O . THR A 1 227 ? 20.686 29.107 25.325 1.00 38.58 256 THR A O 1
ATOM 1713 N N . ALA A 1 228 ? 18.607 29.961 25.061 1.00 34.81 257 ALA A N 1
ATOM 1714 C CA . ALA A 1 228 ? 19.021 30.891 24.004 1.00 38.85 257 ALA A CA 1
ATOM 1715 C C . ALA A 1 228 ? 18.411 32.289 24.184 1.00 42.31 257 ALA A C 1
ATOM 1716 O O . ALA A 1 228 ? 17.373 32.450 24.830 1.00 36.07 257 ALA A O 1
ATOM 1718 N N . TYR A 1 229 ? 19.081 33.290 23.619 1.00 40.19 258 TYR A N 1
ATOM 1719 C CA . TYR A 1 229 ? 18.750 34.690 23.867 1.00 41.44 258 TYR A CA 1
ATOM 1720 C C . TYR A 1 229 ? 18.884 35.450 22.556 1.00 39.53 258 TYR A C 1
ATOM 1721 O O . TYR A 1 229 ? 19.938 35.413 21.919 1.00 40.68 258 TYR A O 1
ATOM 1730 N N . SER A 1 230 ? 17.791 36.082 22.131 1.00 34.78 259 SER A N 1
ATOM 1731 C CA . SER A 1 230 ? 17.741 36.732 20.830 1.00 41.21 259 SER A CA 1
ATOM 1732 C C . SER A 1 230 ? 18.550 38.021 20.843 1.00 39.56 259 SER A C 1
ATOM 1733 O O . SER A 1 230 ? 18.894 38.546 21.905 1.00 42.21 259 SER A O 1
ATOM 1736 N N . LYS A 1 231 ? 18.842 38.525 19.653 1.00 37.18 260 LYS A N 1
ATOM 1737 C CA . LYS A 1 231 ? 19.752 39.648 19.507 1.00 47.89 260 LYS A CA 1
ATOM 1738 C C . LYS A 1 231 ? 19.279 40.847 20.309 1.00 50.58 260 LYS A C 1
ATOM 1739 O O . LYS A 1 231 ? 18.081 41.153 20.330 1.00 50.42 260 LYS A O 1
ATOM 1745 N N . GLY A 1 232 ? 20.216 41.514 20.980 1.00 49.22 261 GLY A N 1
ATOM 1746 C CA . GLY A 1 232 ? 19.892 42.709 21.752 1.00 57.34 261 GLY A CA 1
ATOM 1747 C C . GLY A 1 232 ? 19.455 42.375 23.166 1.00 52.02 261 GLY A C 1
ATOM 1748 O O . GLY A 1 232 ? 19.199 43.263 23.981 1.00 52.38 261 GLY A O 1
ATOM 1749 N N . ASN A 1 233 ? 19.375 41.085 23.462 1.00 37.79 262 ASN A N 1
ATOM 1750 C CA . ASN A 1 233 ? 18.870 40.659 24.763 1.00 49.48 262 ASN A CA 1
ATOM 1751 C C . ASN A 1 233 ? 19.924 39.991 25.648 1.00 39.78 262 ASN A C 1
ATOM 1752 O O . ASN A 1 233 ? 19.573 39.281 26.586 1.00 39.11 262 ASN A O 1
ATOM 1757 N N . LEU A 1 234 ? 21.208 40.224 25.378 1.00 37.95 263 LEU A N 1
ATOM 1758 C CA . LEU A 1 234 ? 22.241 39.464 26.076 1.00 40.87 263 LEU A CA 1
ATOM 1759 C C . LEU A 1 234 ? 22.882 40.154 27.275 1.00 36.82 263 LEU A C 1
ATOM 1760 O O . LEU A 1 234 ? 23.730 39.560 27.948 1.00 36.86 263 LEU A O 1
ATOM 1765 N N . GLU A 1 235 ? 22.496 41.391 27.564 1.00 42.61 264 GLU A N 1
ATOM 1766 C CA . GLU A 1 235 ? 23.166 42.097 28.655 1.00 36.74 264 GLU A CA 1
ATOM 1767 C C . GLU A 1 235 ? 23.149 41.341 29.994 1.00 47.58 264 GLU A C 1
ATOM 1768 O O . GLU A 1 235 ? 24.160 41.323 30.701 1.00 48.85 264 GLU A O 1
ATOM 1774 N N . SER A 1 236 ? 22.024 40.712 30.347 1.00 49.27 265 SER A N 1
ATOM 1775 C CA . SER A 1 236 ? 21.917 40.075 31.665 1.00 47.15 265 SER A CA 1
ATOM 1776 C C . SER A 1 236 ? 22.575 38.688 31.695 1.00 46.61 265 SER A C 1
ATOM 1777 O O . SER A 1 236 ? 22.699 38.075 32.758 1.00 47.31 265 SER A O 1
ATOM 1780 N N . VAL A 1 237 ? 23.024 38.220 30.534 1.00 41.00 266 VAL A N 1
ATOM 1781 C CA . VAL A 1 237 ? 23.824 36.991 30.442 1.00 35.70 266 VAL A CA 1
ATOM 1782 C C . VAL A 1 237 ? 25.348 37.265 30.487 1.00 43.52 266 VAL A C 1
ATOM 1783 O O . VAL A 1 237 ? 26.137 36.402 30.896 1.00 46.02 266 VAL A O 1
ATOM 1787 N N . LEU A 1 238 ? 25.743 38.469 30.071 1.00 42.57 267 LEU A N 1
ATOM 1788 C CA . LEU A 1 238 ? 27.149 38.790 29.833 1.00 46.18 267 LEU A CA 1
ATOM 1789 C C . LEU A 1 238 ? 27.702 39.863 30.777 1.00 48.00 267 LEU A C 1
ATOM 1790 O O . LEU A 1 238 ? 28.911 39.896 31.048 1.00 40.16 267 LEU A O 1
ATOM 1795 N N . ASN A 1 239 ? 26.824 40.745 31.257 1.00 39.66 268 ASN A N 1
ATOM 1796 C CA . ASN A 1 239 ? 27.219 41.792 32.200 1.00 41.67 268 ASN A CA 1
ATOM 1797 C C . ASN A 1 239 ? 27.078 41.239 33.613 1.00 51.25 268 ASN A C 1
ATOM 1798 O O . ASN A 1 239 ? 25.957 40.987 34.095 1.00 44.21 268 ASN A O 1
ATOM 1803 N N . LEU A 1 240 ? 28.222 41.009 34.255 1.00 45.88 269 LEU A N 1
ATOM 1804 C CA . LEU A 1 240 ? 28.254 40.353 35.558 1.00 43.71 269 LEU A CA 1
ATOM 1805 C C . LEU A 1 240 ? 27.287 40.991 36.558 1.00 45.64 269 LEU A C 1
ATOM 1806 O O . LEU A 1 240 ? 26.565 40.285 37.266 1.00 49.92 269 LEU A O 1
ATOM 1811 N N . GLU A 1 241 ? 27.269 42.322 36.613 1.00 49.94 270 GLU A N 1
ATOM 1812 C CA . GLU A 1 241 ? 26.391 43.013 37.550 1.00 51.37 270 GLU A CA 1
ATOM 1813 C C . GLU A 1 241 ? 24.905 42.818 37.201 1.00 49.11 270 GLU A C 1
ATOM 1814 O O . GLU A 1 241 ? 24.060 42.747 38.096 1.00 51.44 270 GLU A O 1
ATOM 1820 N N . GLU A 1 242 ? 24.590 42.723 35.909 1.00 46.45 271 GLU A N 1
ATOM 1821 C CA . GLU A 1 242 ? 23.201 42.553 35.477 1.00 43.24 271 GLU A CA 1
ATOM 1822 C C . GLU A 1 242 ? 22.717 41.139 35.750 1.00 47.15 271 GLU A C 1
ATOM 1823 O O . GLU A 1 242 ? 21.598 40.942 36.243 1.00 41.50 271 GLU A O 1
ATOM 1829 N N . LEU A 1 243 ? 23.572 40.164 35.440 1.00 40.97 272 LEU A N 1
ATOM 1830 C CA . LEU A 1 243 ? 23.311 38.755 35.765 1.00 43.71 272 LEU A CA 1
ATOM 1831 C C . LEU A 1 243 ? 23.094 38.576 37.262 1.00 44.76 272 LEU A C 1
ATOM 1832 O O . LEU A 1 243 ? 22.159 37.904 37.690 1.00 45.37 272 LEU A O 1
ATOM 1837 N N . THR A 1 244 ? 23.965 39.177 38.063 1.00 45.47 273 THR A N 1
ATOM 1838 C CA . THR A 1 244 ? 23.851 39.069 39.519 1.00 50.17 273 THR A CA 1
ATOM 1839 C C . THR A 1 244 ? 22.629 39.813 40.050 1.00 52.57 273 THR A C 1
ATOM 1840 O O . THR A 1 244 ? 21.865 39.277 40.855 1.00 52.02 273 THR A O 1
ATOM 1844 N N . ASN A 1 245 ? 22.453 41.054 39.604 1.00 51.42 274 ASN A N 1
ATOM 1845 C CA . ASN A 1 245 ? 21.448 41.931 40.191 1.00 51.82 274 ASN A CA 1
ATOM 1846 C C . ASN A 1 245 ? 20.079 41.949 39.510 1.00 44.87 274 ASN A C 1
ATOM 1847 O O . ASN A 1 245 ? 19.070 42.239 40.154 1.00 55.61 274 ASN A O 1
ATOM 1852 N N . ASP A 1 246 ? 20.038 41.650 38.217 1.00 48.19 275 ASP A N 1
ATOM 1853 C CA . ASP A 1 246 ? 18.788 41.740 37.465 1.00 54.98 275 ASP A CA 1
ATOM 1854 C C . ASP A 1 246 ? 18.763 40.629 36.433 1.00 50.45 275 ASP A C 1
ATOM 1855 O O . ASP A 1 246 ? 18.498 40.859 35.248 1.00 42.85 275 ASP A O 1
ATOM 1860 N N . GLY A 1 247 ? 19.033 39.412 36.897 1.00 51.74 276 GLY A N 1
ATOM 1861 C CA . GLY A 1 247 ? 19.271 38.309 35.987 1.00 44.81 276 GLY A CA 1
ATOM 1862 C C . GLY A 1 247 ? 18.088 37.389 35.766 1.00 44.45 276 GLY A C 1
ATOM 1863 O O . GLY A 1 247 ? 18.258 36.266 35.302 1.00 46.02 276 GLY A O 1
ATOM 1864 N N . TRP A 1 248 ? 16.887 37.860 36.085 1.00 41.81 277 TRP A N 1
ATOM 1865 C CA . TRP A 1 248 ? 15.701 37.011 35.991 1.00 40.87 277 TRP A CA 1
ATOM 1866 C C . TRP A 1 248 ? 15.637 36.181 34.703 1.00 42.11 277 TRP A C 1
ATOM 1867 O O . TRP A 1 248 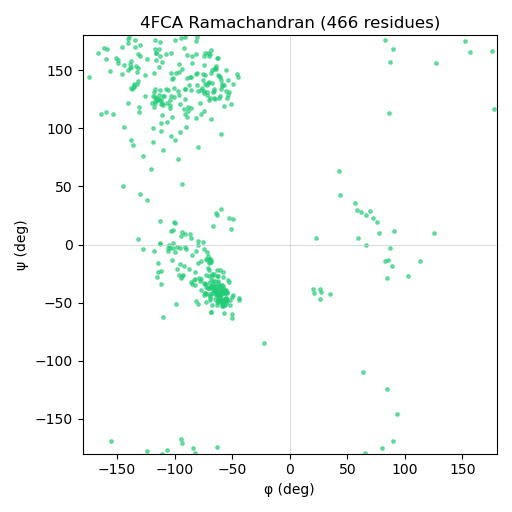? 15.365 34.991 34.755 1.00 47.61 277 TRP A O 1
ATOM 1878 N N . GLY A 1 249 ? 15.861 36.820 33.555 1.00 42.59 278 GLY A N 1
ATOM 1879 C CA . GLY A 1 249 ? 15.737 36.142 32.279 1.00 31.78 278 GLY A CA 1
ATOM 1880 C C . GLY A 1 249 ? 16.508 34.825 32.271 1.00 35.77 278 GLY A C 1
ATOM 1881 O O . GLY A 1 249 ? 15.910 33.747 32.112 1.00 43.49 278 GLY A O 1
ATOM 1882 N N . PRO A 1 250 ? 17.847 34.910 32.417 1.00 32.85 279 PRO A N 1
ATOM 1883 C CA . PRO A 1 250 ? 18.655 33.687 32.416 1.00 33.25 279 PRO A CA 1
ATOM 1884 C C . PRO A 1 250 ? 18.336 32.756 33.592 1.00 38.86 279 PRO A C 1
ATOM 1885 O O . PRO A 1 250 ? 18.387 31.536 33.395 1.00 41.55 279 PRO A O 1
ATOM 1889 N N . TRP A 1 251 ? 18.020 33.289 34.774 1.00 35.47 280 TRP A N 1
ATOM 1890 C CA . TRP A 1 251 ? 17.639 32.405 35.872 1.00 33.09 280 TRP A CA 1
ATOM 1891 C C . TRP A 1 251 ? 16.424 31.561 35.455 1.00 43.78 280 TRP A C 1
ATOM 1892 O O . TRP A 1 251 ? 16.413 30.339 35.637 1.00 33.30 280 TRP A O 1
ATOM 1903 N N . HIS A 1 252 ? 15.422 32.238 34.887 1.00 43.30 281 HIS A N 1
ATOM 1904 C CA . HIS A 1 252 ? 14.164 31.642 34.428 1.00 35.09 281 HIS A CA 1
ATOM 1905 C C . HIS A 1 252 ? 14.395 30.558 33.369 1.00 39.43 281 HIS A C 1
ATOM 1906 O O . HIS A 1 252 ? 13.881 29.428 33.490 1.00 41.23 281 HIS A O 1
ATOM 1913 N N . GLU A 1 253 ? 15.166 30.897 32.332 1.00 35.12 282 GLU A N 1
ATOM 1914 C CA . GLU A 1 253 ? 15.450 29.933 31.275 1.00 37.63 282 GLU A CA 1
ATOM 1915 C C . GLU A 1 253 ? 16.184 28.722 31.839 1.00 37.58 282 GLU A C 1
ATOM 1916 O O . GLU A 1 253 ? 15.892 27.595 31.443 1.00 35.49 282 GLU A O 1
ATOM 1922 N N . VAL A 1 254 ? 17.110 28.938 32.774 1.00 37.94 283 VAL A N 1
ATOM 1923 C CA . VAL A 1 254 ? 17.741 27.803 33.450 1.00 41.25 283 VAL A CA 1
ATOM 1924 C C . VAL A 1 254 ? 16.696 27.028 34.253 1.00 40.27 283 VAL A C 1
ATOM 1925 O O . VAL A 1 254 ? 16.739 25.785 34.318 1.00 38.55 283 VAL A O 1
ATOM 1929 N N . GLY A 1 255 ? 15.740 27.756 34.832 1.00 40.71 284 GLY A N 1
ATOM 1930 C CA . GLY A 1 255 ? 14.667 27.141 35.597 1.00 35.99 284 GLY A CA 1
ATOM 1931 C C . GLY A 1 255 ? 13.848 26.194 34.740 1.00 33.74 284 GLY A C 1
ATOM 1932 O O . GLY A 1 255 ? 13.461 25.118 35.197 1.00 38.05 284 GLY A O 1
ATOM 1933 N N . HIS A 1 256 ? 13.572 26.598 33.500 1.00 36.24 285 HIS A N 1
ATOM 1934 C CA . HIS A 1 256 ? 12.836 25.754 32.562 1.00 35.16 285 HIS A CA 1
ATOM 1935 C C . HIS A 1 256 ? 13.538 24.413 32.341 1.00 39.05 285 HIS A C 1
ATOM 1936 O O . HIS A 1 256 ? 12.896 23.365 32.209 1.00 38.66 285 HIS A O 1
ATOM 1943 N N . GLN A 1 257 ? 14.862 24.451 32.259 1.00 35.31 286 GLN A N 1
ATOM 1944 C CA . GLN A 1 257 ? 15.601 23.222 32.037 1.00 37.49 286 GLN A CA 1
ATOM 1945 C C . GLN A 1 257 ? 15.516 22.324 33.272 1.00 35.43 286 GLN A C 1
ATOM 1946 O O . GLN A 1 257 ? 15.792 21.134 33.196 1.00 49.42 286 GLN A O 1
ATOM 1952 N N . HIS A 1 258 ? 15.097 22.909 34.392 1.00 35.92 287 HIS A N 1
ATOM 1953 C CA . HIS A 1 258 ? 15.006 22.209 35.669 1.00 42.31 287 HIS A CA 1
ATOM 1954 C C . HIS A 1 258 ? 13.619 21.693 36.026 1.00 42.14 287 HIS A C 1
ATOM 1955 O O . HIS A 1 258 ? 13.495 20.783 36.857 1.00 48.24 287 HIS A O 1
ATOM 1962 N N . GLN A 1 259 ? 12.577 22.266 35.427 1.00 37.13 288 GLN A N 1
ATOM 1963 C CA . GLN A 1 259 ? 11.222 21.841 35.771 1.00 38.23 288 GLN A CA 1
ATOM 1964 C C . GLN A 1 259 ? 11.022 20.338 35.627 1.00 47.83 288 GLN A C 1
ATOM 1965 O O . GLN A 1 259 ? 11.350 19.756 34.576 1.00 35.22 288 GLN A O 1
ATOM 1971 N N . GLN A 1 260 ? 10.493 19.705 36.673 1.00 44.49 289 GLN A N 1
ATOM 1972 C CA . GLN A 1 260 ? 10.091 18.317 36.523 1.00 48.67 289 GLN A CA 1
ATOM 1973 C C . GLN A 1 260 ? 8.619 18.130 36.220 1.00 41.28 289 GLN A C 1
ATOM 1974 O O . GLN A 1 260 ? 7.725 18.666 36.908 1.00 41.27 289 GLN A O 1
ATOM 1980 N N . ASP A 1 261 ? 8.392 17.350 35.169 1.00 43.83 290 ASP A N 1
ATOM 1981 C CA . ASP A 1 261 ? 7.097 17.259 34.525 1.00 50.29 290 ASP A CA 1
ATOM 1982 C C . ASP A 1 261 ? 6.071 16.548 35.406 1.00 49.00 290 ASP A C 1
ATOM 1983 O O . ASP A 1 261 ? 4.867 16.739 35.252 1.00 42.98 290 ASP A O 1
ATOM 1988 N N . THR A 1 262 ? 6.556 15.750 36.350 1.00 46.29 291 THR A N 1
ATOM 1989 C CA . THR A 1 262 ? 5.671 14.946 37.190 1.00 51.91 291 THR A CA 1
ATOM 1990 C C . THR A 1 262 ? 4.725 15.762 38.081 1.00 42.67 291 THR A C 1
ATOM 1991 O O . THR A 1 262 ? 3.694 15.255 38.528 1.00 49.09 291 THR A O 1
ATOM 1995 N N . TRP A 1 263 ? 5.072 17.015 38.345 1.00 43.67 292 TRP A N 1
ATOM 1996 C CA . TRP A 1 263 ? 4.126 17.943 38.969 1.00 46.59 292 TRP A CA 1
ATOM 1997 C C . TRP A 1 263 ? 4.066 19.242 38.174 1.00 45.66 292 TRP A C 1
ATOM 1998 O O . TRP A 1 263 ? 4.065 20.354 38.723 1.00 48.69 292 TRP A O 1
ATOM 2009 N N . LEU A 1 264 ? 4.019 19.065 36.859 1.00 46.76 293 LEU A N 1
ATOM 2010 C CA . LEU A 1 264 ? 3.813 20.151 35.924 1.00 41.18 293 LEU A CA 1
ATOM 2011 C C . LEU A 1 264 ? 2.525 19.867 35.147 1.00 43.21 293 LEU A C 1
ATOM 2012 O O . LEU A 1 264 ? 2.543 19.236 34.073 1.00 49.46 293 LEU A O 1
ATOM 2017 N N . TRP A 1 265 ? 1.400 20.309 35.690 1.00 48.26 294 TRP A N 1
ATOM 2018 C CA . TRP A 1 265 ? 0.141 20.170 34.964 1.00 48.73 294 TRP A CA 1
ATOM 2019 C C . TRP A 1 265 ? -0.136 21.409 34.126 1.00 51.24 294 TRP A C 1
ATOM 2020 O O . TRP A 1 265 ? 0.553 22.432 34.268 1.00 50.37 294 TRP A O 1
ATOM 2031 N N . ASP A 1 266 ? -1.134 21.321 33.251 1.00 47.74 295 ASP A N 1
ATOM 2032 C CA . ASP A 1 266 ? -1.461 22.446 32.399 1.00 56.25 295 ASP A CA 1
ATOM 2033 C C . ASP A 1 266 ? -1.713 23.674 33.257 1.00 54.19 295 ASP A C 1
ATOM 2034 O O . ASP A 1 266 ? -2.530 23.638 34.189 1.00 51.16 295 ASP A O 1
ATOM 2039 N N . GLY A 1 267 ? -1.000 24.754 32.942 1.00 54.70 296 GLY A N 1
ATOM 2040 C CA . GLY A 1 267 ? -1.125 26.004 33.672 1.00 55.03 296 GLY A CA 1
ATOM 2041 C C . GLY A 1 267 ? 0.136 26.358 34.446 1.00 46.15 296 GLY A C 1
ATOM 2042 O O . GLY A 1 267 ? 0.278 27.498 34.897 1.00 36.26 296 GLY A O 1
ATOM 2043 N N . LEU A 1 268 ? 1.045 25.386 34.597 1.00 34.94 297 LEU A N 1
ATOM 2044 C CA . LEU A 1 268 ? 2.219 25.521 35.461 1.00 38.61 297 LEU A CA 1
ATOM 2045 C C . LEU A 1 268 ? 3.520 25.722 34.691 1.00 36.52 297 LEU A C 1
ATOM 2046 O O . LEU A 1 268 ? 4.572 25.934 35.294 1.00 36.98 297 LEU A O 1
ATOM 2051 N N . GLY A 1 269 ? 3.452 25.629 33.366 1.00 40.42 298 GLY A N 1
ATOM 2052 C CA . GLY A 1 269 ? 4.652 25.718 32.551 1.00 32.41 298 GLY A CA 1
ATOM 2053 C C . GLY A 1 269 ? 5.395 27.019 32.826 1.00 37.47 298 GLY A C 1
ATOM 2054 O O . GLY A 1 269 ? 6.624 27.036 32.928 1.00 39.36 298 GLY A O 1
ATOM 2055 N N . GLU A 1 270 ? 4.649 28.112 32.958 1.00 33.82 299 GLU A N 1
ATOM 2056 C CA . GLU A 1 270 ? 5.278 29.389 33.254 1.00 40.60 299 GLU A CA 1
ATOM 2057 C C . GLU A 1 270 ? 5.160 29.762 34.722 1.00 42.09 299 GLU A C 1
ATOM 2058 O O . GLU A 1 270 ? 5.344 30.925 35.093 1.00 43.02 299 GLU A O 1
ATOM 2064 N N . VAL A 1 271 ? 4.892 28.767 35.561 1.00 41.36 300 VAL A N 1
ATOM 2065 C CA . VAL A 1 271 ? 4.819 28.991 37.006 1.00 44.04 300 VAL A CA 1
ATOM 2066 C C . VAL A 1 271 ? 5.976 28.352 37.773 1.00 50.50 300 VAL A C 1
ATOM 2067 O O . VAL A 1 271 ? 6.749 29.051 38.428 1.00 42.16 300 VAL A O 1
ATOM 2071 N N . THR A 1 272 ? 6.078 27.021 37.707 1.00 41.65 301 THR A N 1
ATOM 2072 C CA . THR A 1 272 ? 7.027 26.305 38.559 1.00 37.67 301 THR A CA 1
ATOM 2073 C C . THR A 1 272 ? 8.474 26.641 38.217 1.00 36.40 301 THR A C 1
ATOM 2074 O O . THR A 1 272 ? 9.371 26.526 39.066 1.00 35.73 301 THR A O 1
ATOM 2078 N N . VAL A 1 273 ? 8.692 27.059 36.973 1.00 39.74 302 VAL A N 1
ATOM 2079 C CA . VAL A 1 273 ? 10.005 27.526 36.523 1.00 41.17 302 VAL A CA 1
ATOM 2080 C C . VAL A 1 273 ? 10.552 28.631 37.425 1.00 42.39 302 VAL A C 1
ATOM 2081 O O . VAL A 1 273 ? 11.768 28.793 37.583 1.00 39.80 302 VAL A O 1
ATOM 2085 N N . ASN A 1 274 ? 9.647 29.410 38.004 1.00 32.96 303 ASN A N 1
ATOM 2086 C CA . ASN A 1 274 ? 10.064 30.588 38.758 1.00 43.66 303 ASN A CA 1
ATOM 2087 C C . ASN A 1 274 ? 10.310 30.267 40.212 1.00 45.10 303 ASN A C 1
ATOM 2088 O O . ASN A 1 274 ? 10.752 31.114 40.972 1.00 38.44 303 ASN A O 1
ATOM 2093 N N . ILE A 1 275 ? 10.036 29.026 40.595 1.00 41.40 304 ILE A N 1
ATOM 2094 C CA . ILE A 1 275 ? 10.477 28.572 41.901 1.00 39.52 304 ILE A CA 1
ATOM 2095 C C . ILE A 1 275 ? 11.992 28.612 41.907 1.00 41.86 304 ILE A C 1
ATOM 2096 O O . ILE A 1 275 ? 12.615 28.986 42.905 1.00 44.34 304 ILE A O 1
ATOM 2101 N N . TYR A 1 276 ? 12.588 28.206 40.791 1.00 34.41 305 TYR A N 1
ATOM 2102 C CA . TYR A 1 276 ? 14.042 28.227 40.687 1.00 41.99 305 TYR A CA 1
ATOM 2103 C C . TYR A 1 276 ? 14.534 29.681 40.632 1.00 40.43 305 TYR A C 1
ATOM 2104 O O . TYR A 1 276 ? 15.488 30.045 41.322 1.00 39.13 305 TYR A O 1
ATOM 2113 N N . SER A 1 277 ? 13.867 30.505 39.831 1.00 44.48 306 SER A N 1
ATOM 2114 C CA . SER A 1 277 ? 14.207 31.927 39.735 1.00 41.70 306 SER A CA 1
ATOM 2115 C C . SER A 1 277 ? 14.189 32.635 41.106 1.00 44.60 306 SER A C 1
ATOM 2116 O O . SER A 1 277 ? 15.145 33.343 41.473 1.00 47.11 306 SER A O 1
ATOM 2119 N N . LEU A 1 278 ? 13.098 32.456 41.849 1.00 39.79 307 LEU A N 1
ATOM 2120 C CA . LEU A 1 278 ? 12.979 33.009 43.197 1.00 43.69 307 LEU A CA 1
ATOM 2121 C C . LEU A 1 278 ? 14.089 32.484 44.103 1.00 39.16 307 LEU A C 1
ATOM 2122 O O . LEU A 1 278 ? 14.562 33.199 44.975 1.00 41.87 307 LEU A O 1
ATOM 2127 N N . ALA A 1 279 ? 14.489 31.228 43.891 1.00 40.05 308 ALA A N 1
ATOM 2128 C CA . ALA A 1 279 ? 15.617 30.632 44.600 1.00 38.12 308 ALA A CA 1
ATOM 2129 C C . ALA A 1 279 ? 16.903 31.442 44.381 1.00 43.86 308 ALA A C 1
ATOM 2130 O O . ALA A 1 279 ? 17.592 31.827 45.329 1.00 43.24 308 ALA A O 1
ATOM 2132 N N . VAL A 1 280 ? 17.230 31.674 43.116 1.00 35.14 309 VAL A N 1
ATOM 2133 C CA . VAL A 1 280 ? 18.427 32.404 42.777 1.00 42.21 309 VAL A CA 1
ATOM 2134 C C . VAL A 1 280 ? 18.305 33.811 43.352 1.00 48.71 309 VAL A C 1
ATOM 2135 O O . VAL A 1 280 ? 19.226 34.312 44.009 1.00 45.58 309 VAL A O 1
ATOM 2139 N N . GLN A 1 281 ? 17.145 34.426 43.130 1.00 50.99 310 GLN A N 1
ATOM 2140 C CA . GLN A 1 281 ? 16.920 35.817 43.513 1.00 50.03 310 GLN A CA 1
ATOM 2141 C C . GLN A 1 281 ? 17.090 36.057 45.007 1.00 51.22 310 GLN A C 1
ATOM 2142 O O . GLN A 1 281 ? 17.692 37.050 45.417 1.00 53.79 310 GLN A O 1
ATOM 2148 N N . THR A 1 282 ? 16.548 35.162 45.822 1.00 49.43 311 THR A N 1
ATOM 2149 C CA . THR A 1 282 ? 16.649 35.354 47.259 1.00 47.69 311 THR A CA 1
ATOM 2150 C C . THR A 1 282 ? 18.043 34.966 47.714 1.00 52.37 311 THR A C 1
ATOM 2151 O O . THR A 1 282 ? 18.580 35.533 48.674 1.00 56.38 311 THR A O 1
ATOM 2155 N N . THR A 1 283 ? 18.645 34.018 47.001 1.00 51.11 312 THR A N 1
ATOM 2156 C CA . THR A 1 283 ? 19.975 33.556 47.370 1.00 53.00 312 THR A CA 1
ATOM 2157 C C . THR A 1 283 ? 20.973 34.698 47.229 1.00 54.36 312 THR A C 1
ATOM 2158 O O . THR A 1 283 ? 21.838 34.883 48.090 1.00 59.69 312 THR A O 1
ATOM 2162 N N . PHE A 1 284 ? 20.826 35.468 46.150 1.00 56.01 313 PHE A N 1
ATOM 2163 C CA . PHE A 1 284 ? 21.673 36.633 45.878 1.00 55.53 313 PHE A CA 1
ATOM 2164 C C . PHE A 1 284 ? 21.316 37.844 46.755 1.00 62.33 313 PHE A C 1
ATOM 2165 O O . PHE A 1 284 ? 21.927 38.914 46.636 1.00 67.72 313 PHE A O 1
ATOM 2173 N N . GLY A 1 285 ? 20.340 37.659 47.644 1.00 59.05 314 GLY A N 1
ATOM 2174 C CA . GLY A 1 285 ? 20.001 38.650 48.656 1.00 54.80 314 GLY A CA 1
ATOM 2175 C C . GLY A 1 285 ? 18.949 39.680 48.271 1.00 59.57 314 GLY A C 1
ATOM 2176 O O . GLY A 1 285 ? 18.760 40.666 48.987 1.00 64.02 314 GLY A O 1
ATOM 2177 N N . HIS A 1 286 ? 18.262 39.456 47.151 1.00 56.30 315 HIS A N 1
ATOM 2178 C CA . HIS A 1 286 ? 17.301 40.426 46.628 1.00 62.78 315 HIS A CA 1
ATOM 2179 C C . HIS A 1 286 ? 15.883 40.092 47.074 1.00 61.82 315 HIS A C 1
ATOM 2180 O O . HIS A 1 286 ? 15.533 38.913 47.214 1.00 49.89 315 HIS A O 1
ATOM 2187 N N . LYS A 1 287 ? 15.055 41.120 47.261 1.00 60.51 316 LYS A N 1
ATOM 2188 C CA . LYS A 1 287 ? 13.628 40.891 47.498 1.00 62.27 316 LYS A CA 1
ATOM 2189 C C . LYS A 1 287 ? 12.979 40.171 46.306 1.00 61.64 316 LYS A C 1
ATOM 2190 O O . LYS A 1 287 ? 13.342 40.407 45.149 1.00 62.40 316 LYS A O 1
ATOM 2196 N N . THR A 1 288 ? 12.026 39.286 46.594 1.00 46.74 317 THR A N 1
ATOM 2197 C CA . THR A 1 288 ? 11.386 38.484 45.549 1.00 44.45 317 THR A CA 1
ATOM 2198 C C . THR A 1 288 ? 10.593 39.330 44.552 1.00 53.12 317 THR A C 1
ATOM 2199 O O . THR A 1 288 ? 10.079 40.398 44.902 1.00 44.56 317 THR A O 1
ATOM 2203 N N . ARG A 1 289 ? 10.494 38.855 43.313 1.00 50.79 318 ARG A N 1
ATOM 2204 C CA . ARG A 1 289 ? 9.655 39.520 42.321 1.00 49.49 318 ARG A CA 1
ATOM 2205 C C . ARG A 1 289 ? 8.205 39.535 42.801 1.00 50.01 318 ARG A C 1
ATOM 2206 O O . ARG A 1 289 ? 7.477 40.508 42.559 1.00 52.54 318 ARG A O 1
ATOM 2214 N N . LEU A 1 290 ? 7.793 38.471 43.496 1.00 48.42 319 LEU A N 1
ATOM 2215 C CA . LEU A 1 290 ? 6.471 38.443 44.137 1.00 50.91 319 LEU A CA 1
ATOM 2216 C C . LEU A 1 290 ? 6.237 39.690 45.022 1.00 56.43 319 LEU A C 1
ATOM 2217 O O . LEU A 1 290 ? 5.221 40.387 44.888 1.00 48.81 319 LEU A O 1
ATOM 2222 N N . GLU A 1 291 ? 7.181 39.963 45.919 1.00 57.37 320 GLU A N 1
ATOM 2223 C CA . GLU A 1 291 ? 7.058 41.077 46.843 1.00 58.58 320 GLU A CA 1
ATOM 2224 C C . GLU A 1 291 ? 7.068 42.412 46.098 1.00 61.78 320 GLU A C 1
ATOM 2225 O O . GLU A 1 291 ? 6.233 43.276 46.360 1.00 57.55 320 GLU A O 1
ATOM 2231 N N . GLN A 1 292 ? 8.007 42.569 45.168 1.00 67.85 321 GLN A N 1
ATOM 2232 C CA . GLN A 1 292 ? 8.142 43.812 44.409 1.00 69.23 321 GLN A CA 1
ATOM 2233 C C . GLN A 1 292 ? 6.911 44.139 43.567 1.00 67.44 321 GLN A C 1
ATOM 2234 O O . GLN A 1 292 ? 6.600 45.313 43.346 1.00 69.28 321 GLN A O 1
ATOM 2240 N N . GLU A 1 293 ? 6.217 43.109 43.089 1.00 58.66 322 GLU A N 1
ATOM 2241 C CA . GLU A 1 293 ? 5.070 43.335 42.214 1.00 56.18 322 GLU A CA 1
ATOM 2242 C C . GLU A 1 293 ? 3.733 43.212 42.937 1.00 58.27 322 GLU A C 1
ATOM 2243 O O . GLU A 1 293 ? 2.675 43.161 42.298 1.00 53.54 322 GLU A O 1
ATOM 2249 N N . GLY A 1 294 ? 3.785 43.186 44.268 1.00 57.89 323 GLY A N 1
ATOM 2250 C CA . GLY A 1 294 ? 2.585 43.099 45.085 1.00 58.95 323 GLY A CA 1
ATOM 2251 C C . GLY A 1 294 ? 1.783 41.854 44.746 1.00 56.38 323 GLY A C 1
ATOM 2252 O O . GLY A 1 294 ? 0.556 41.834 44.883 1.00 54.00 323 GLY A O 1
ATOM 2253 N N . ARG A 1 295 ? 2.477 40.808 44.306 1.00 49.75 324 ARG A N 1
ATOM 2254 C CA . ARG A 1 295 ? 1.802 39.613 43.827 1.00 45.63 324 ARG A CA 1
ATOM 2255 C C . ARG A 1 295 ? 1.140 38.812 44.956 1.00 59.83 324 ARG A C 1
ATOM 2256 O O . ARG A 1 295 ? 0.248 37.986 44.708 1.00 66.54 324 ARG A O 1
ATOM 2264 N N . TYR A 1 296 ? 1.577 39.032 46.192 1.00 52.53 325 TYR A N 1
ATOM 2265 C CA . TYR A 1 296 ? 0.968 38.334 47.323 1.00 49.44 325 TYR A CA 1
ATOM 2266 C C . TYR A 1 296 ? -0.460 38.815 47.560 1.00 54.78 325 TYR A C 1
ATOM 2267 O O . TYR A 1 296 ? -1.396 38.016 47.543 1.00 54.28 325 TYR A O 1
ATOM 2276 N N . GLU A 1 297 ? -0.615 40.121 47.787 1.00 51.50 326 GLU A N 1
ATOM 2277 C CA . GLU A 1 297 ? -1.925 40.705 48.042 1.00 55.41 326 GLU A CA 1
ATOM 2278 C C . GLU A 1 297 ? -2.880 40.376 46.901 1.00 58.34 326 GLU A C 1
ATOM 2279 O O . GLU A 1 297 ? -4.050 40.074 47.129 1.00 66.60 326 GLU A O 1
ATOM 2285 N N . ALA A 1 298 ? -2.362 40.427 45.676 1.00 60.44 327 ALA A N 1
ATOM 2286 C CA . ALA A 1 298 ? -3.134 40.085 44.484 1.00 63.19 327 ALA A CA 1
ATOM 2287 C C . ALA A 1 298 ? -3.648 38.635 44.518 1.00 61.85 327 ALA A C 1
ATOM 2288 O O . ALA A 1 298 ? -4.787 38.351 44.134 1.00 63.21 327 ALA A O 1
ATOM 2290 N N . ALA A 1 299 ? -2.797 37.720 44.970 1.00 56.49 328 ALA A N 1
ATOM 2291 C CA . ALA A 1 299 ? -3.174 36.315 45.063 1.00 54.54 328 ALA A CA 1
ATOM 2292 C C . ALA A 1 299 ? -4.142 36.033 46.222 1.00 55.13 328 ALA A C 1
ATOM 2293 O O . ALA A 1 299 ? -5.003 35.165 46.106 1.00 61.17 328 ALA A O 1
ATOM 2295 N N . PHE A 1 300 ? -3.995 36.758 47.331 1.00 54.15 329 PHE A N 1
ATOM 2296 C CA . PHE A 1 300 ? -4.800 36.496 48.530 1.00 59.00 329 PHE A CA 1
ATOM 2297 C C . PHE A 1 300 ? -6.255 36.853 48.311 1.00 59.80 329 PHE A C 1
ATOM 2298 O O . PHE A 1 300 ? -7.114 36.493 49.114 1.00 64.45 329 PHE A O 1
ATOM 2306 N N . ALA A 1 301 ? -6.521 37.579 47.227 1.00 65.27 330 ALA A N 1
ATOM 2307 C CA . ALA A 1 301 ? -7.880 37.974 46.867 1.00 71.21 330 ALA A CA 1
ATOM 2308 C C . ALA A 1 301 ? -8.676 36.759 46.391 1.00 66.17 330 ALA A C 1
ATOM 2309 O O . ALA A 1 301 ? -9.900 36.828 46.210 1.00 64.10 330 ALA A O 1
ATOM 2311 N N . TYR A 1 302 ? -7.970 35.648 46.198 1.00 63.24 331 TYR A N 1
ATOM 2312 C CA . TYR A 1 302 ? -8.590 34.420 45.718 1.00 63.93 331 TYR A CA 1
ATOM 2313 C C . TYR A 1 302 ? -8.604 33.298 46.759 1.00 66.64 331 TYR A C 1
ATOM 2314 O O . TYR A 1 302 ? -9.059 32.188 46.471 1.00 66.29 331 TYR A O 1
ATOM 2323 N N . LEU A 1 303 ? -8.094 33.565 47.959 1.00 64.14 332 LEU A N 1
ATOM 2324 C CA . LEU A 1 303 ? -8.079 32.534 48.996 1.00 61.20 332 LEU A CA 1
ATOM 2325 C C . LEU A 1 303 ? -9.517 32.201 49.395 1.00 69.85 332 LEU A C 1
ATOM 2326 O O . LEU A 1 303 ? -10.297 33.098 49.743 1.00 77.80 332 LEU A O 1
ATOM 2331 N N . GLY A 1 304 ? -9.872 30.919 49.329 1.00 67.43 333 GLY A N 1
ATOM 2332 C CA . GLY A 1 304 ? -11.212 30.485 49.693 1.00 72.75 333 GLY A CA 1
ATOM 2333 C C . GLY A 1 304 ? -12.204 30.521 48.543 1.00 76.55 333 GLY A C 1
ATOM 2334 O O . GLY A 1 304 ? -13.264 29.893 48.603 1.00 80.17 333 GLY A O 1
ATOM 2335 N N . LYS A 1 305 ? -11.874 31.266 47.493 1.00 75.20 334 LYS A N 1
ATOM 2336 C CA . LYS A 1 305 ? -12.678 31.232 46.280 1.00 75.17 334 LYS A CA 1
ATOM 2337 C C . LYS A 1 305 ? -12.436 29.890 45.588 1.00 67.53 334 LYS A C 1
ATOM 2338 O O . LYS A 1 305 ? -11.293 29.462 45.443 1.00 70.04 334 LYS A O 1
ATOM 2344 N N . PRO A 1 306 ? -13.520 29.203 45.196 1.00 66.44 335 PRO A N 1
ATOM 2345 C CA . PRO A 1 306 ? -13.423 27.829 44.679 1.00 69.73 335 PRO A CA 1
ATOM 2346 C C . PRO A 1 306 ? -12.831 27.769 43.269 1.00 66.93 335 PRO A C 1
ATOM 2347 O O . PRO A 1 306 ? -12.233 26.765 42.888 1.00 63.79 335 PRO A O 1
ATOM 2351 N N . ASP A 1 307 ? -12.991 28.851 42.514 1.00 71.18 336 ASP A N 1
ATOM 2352 C CA . ASP A 1 307 ? -12.500 28.927 41.140 1.00 65.37 336 ASP A CA 1
ATOM 2353 C C . ASP A 1 307 ? -11.104 29.545 41.062 1.00 59.26 336 ASP A C 1
ATOM 2354 O O . ASP A 1 307 ? -10.632 29.871 39.973 1.00 57.04 336 ASP A O 1
ATOM 2359 N N . ALA A 1 308 ? -10.457 29.713 42.216 1.00 56.26 337 ALA A N 1
ATOM 2360 C CA . ALA A 1 308 ? -9.137 30.355 42.297 1.00 55.57 337 ALA A CA 1
ATOM 2361 C C . ALA A 1 308 ? -8.145 29.891 41.231 1.00 55.62 337 ALA A C 1
ATOM 2362 O O . ALA A 1 308 ? -7.455 30.713 40.622 1.00 55.37 337 ALA A O 1
ATOM 2364 N N . GLN A 1 309 ? -8.051 28.582 41.013 1.00 50.95 338 GLN A N 1
ATOM 2365 C CA . GLN A 1 309 ? -7.084 28.083 40.039 1.00 47.73 338 GLN A CA 1
ATOM 2366 C C . GLN A 1 309 ? -7.438 28.492 38.608 1.00 50.33 338 GLN A C 1
ATOM 2367 O O . GLN A 1 309 ? -6.554 28.623 37.764 1.00 51.64 338 GLN A O 1
ATOM 2373 N N . GLU A 1 310 ? -8.719 28.710 38.325 1.00 51.72 339 GLU A N 1
ATOM 2374 C CA . GLU A 1 310 ? -9.084 29.118 36.971 1.00 63.87 339 GLU A CA 1
ATOM 2375 C C . GLU A 1 310 ? -8.898 30.621 36.752 1.00 70.16 339 GLU A C 1
ATOM 2376 O O . GLU A 1 310 ? -8.726 31.076 35.617 1.00 72.65 339 GLU A O 1
ATOM 2382 N N . LYS A 1 311 ? -8.920 31.378 37.848 1.00 69.33 340 LYS A N 1
ATOM 2383 C CA . LYS A 1 311 ? -8.853 32.842 37.801 1.00 66.49 340 LYS A CA 1
ATOM 2384 C C . LYS A 1 311 ? -7.437 33.414 37.941 1.00 65.31 340 LYS A C 1
ATOM 2385 O O . LYS A 1 311 ? -7.105 34.410 37.295 1.00 61.23 340 LYS A O 1
ATOM 2399 N N . ASN A 1 313 ? -3.568 34.389 37.697 1.00 48.79 342 ASN A N 1
ATOM 2400 C CA . ASN A 1 313 ? -2.539 34.369 36.655 1.00 48.18 342 ASN A CA 1
ATOM 2401 C C . ASN A 1 313 ? -1.329 33.561 37.105 1.00 56.81 342 ASN A C 1
ATOM 2402 O O . ASN A 1 313 ? -1.332 32.983 38.198 1.00 54.82 342 ASN A O 1
ATOM 2407 N N . GLU A 1 314 ? -0.303 33.511 36.261 1.00 54.09 343 GLU A N 1
ATOM 2408 C CA . GLU A 1 314 ? 0.844 32.653 36.520 1.00 50.00 343 GLU A CA 1
ATOM 2409 C C . GLU A 1 314 ? 1.702 33.087 37.711 1.00 48.89 343 GLU A C 1
ATOM 2410 O O . GLU A 1 314 ? 2.310 32.254 38.381 1.00 57.73 343 GLU A O 1
ATOM 2416 N N . PHE A 1 315 ? 1.755 34.383 37.982 1.00 52.76 344 PHE A N 1
ATOM 2417 C CA . PHE A 1 315 ? 2.554 34.853 39.101 1.00 44.70 344 PHE A CA 1
ATOM 2418 C C . PHE A 1 315 ? 1.814 34.743 40.409 1.00 46.03 344 PHE A C 1
ATOM 2419 O O . PHE A 1 315 ? 2.435 34.527 41.448 1.00 48.10 344 PHE A O 1
ATOM 2427 N N . GLU A 1 316 ? 0.490 34.874 40.348 1.00 37.76 345 GLU A N 1
ATOM 2428 C CA . GLU A 1 316 ? -0.371 34.617 41.502 1.00 45.34 345 GLU A CA 1
ATOM 2429 C C . GLU A 1 316 ? -0.246 33.152 41.957 1.00 42.59 345 GLU A C 1
ATOM 2430 O O . GLU A 1 316 ? -0.165 32.856 43.160 1.00 42.47 345 GLU A O 1
ATOM 2436 N N . LYS A 1 317 ? -0.229 32.243 40.990 1.00 42.44 346 LYS A N 1
ATOM 2437 C CA . LYS A 1 317 ? -0.199 30.816 41.296 1.00 44.97 346 LYS A CA 1
ATOM 2438 C C . LYS A 1 317 ? 1.158 30.469 41.879 1.00 47.23 346 LYS A C 1
ATOM 2439 O O . LYS A 1 317 ? 1.283 29.512 42.651 1.00 48.24 346 LYS A O 1
ATOM 2445 N N . LEU A 1 318 ? 2.172 31.256 41.506 1.00 46.68 347 LEU A N 1
ATOM 2446 C CA . LEU A 1 318 ? 3.534 31.044 41.986 1.00 39.74 347 LEU A CA 1
ATOM 2447 C C . LEU A 1 318 ? 3.581 31.206 43.502 1.00 41.81 347 LEU A C 1
ATOM 2448 O O . LEU A 1 318 ? 4.349 30.522 44.184 1.00 39.39 347 LEU A O 1
ATOM 2453 N N . VAL A 1 319 ? 2.739 32.097 44.026 1.00 47.36 348 VAL A N 1
ATOM 2454 C CA . VAL A 1 319 ? 2.685 32.330 45.465 1.00 43.42 348 VAL A CA 1
ATOM 2455 C C . VAL A 1 319 ? 2.569 31.030 46.283 1.00 50.13 348 VAL A C 1
ATOM 2456 O O . VAL A 1 319 ? 3.406 30.766 47.150 1.00 52.70 348 VAL A O 1
ATOM 2468 N N . PHE A 1 321 ? 3.291 27.928 45.629 1.00 39.91 350 PHE A N 1
ATOM 2469 C CA . PHE A 1 321 ? 4.509 27.120 45.556 1.00 41.71 350 PHE A CA 1
ATOM 2470 C C . PHE A 1 321 ? 5.617 27.684 46.430 1.00 49.51 350 PHE A C 1
ATOM 2471 O O . PHE A 1 321 ? 6.266 26.951 47.173 1.00 53.12 350 PHE A O 1
ATOM 2479 N N . TRP A 1 322 ? 5.835 28.990 46.330 1.00 40.33 351 TRP A N 1
ATOM 2480 C CA . TRP A 1 322 ? 6.861 29.639 47.118 1.00 40.88 351 TRP A CA 1
ATOM 2481 C C . TRP A 1 322 ? 6.544 29.585 48.608 1.00 48.11 351 TRP A C 1
ATOM 2482 O O . TRP A 1 322 ? 7.452 29.543 49.436 1.00 53.19 351 TRP A O 1
ATOM 2493 N N . GLN A 1 323 ? 5.259 29.601 48.955 1.00 42.77 352 GLN A N 1
ATOM 2494 C CA . GLN A 1 323 ? 4.871 29.577 50.360 1.00 49.96 352 GLN A CA 1
ATOM 2495 C C . GLN A 1 323 ? 5.367 28.308 51.052 1.00 48.64 352 GLN A C 1
ATOM 2496 O O . GLN A 1 323 ? 5.757 28.339 52.221 1.00 51.34 352 GLN A O 1
ATOM 2502 N N . LEU A 1 324 ? 5.358 27.194 50.328 1.00 47.23 353 LEU A N 1
ATOM 2503 C CA . LEU A 1 324 ? 5.827 25.932 50.897 1.00 53.47 353 LEU A CA 1
ATOM 2504 C C . LEU A 1 324 ? 7.328 26.001 51.186 1.00 53.59 353 LEU A C 1
ATOM 2505 O O . LEU A 1 324 ? 7.804 25.496 52.210 1.00 61.49 353 LEU A O 1
ATOM 2510 N N . HIS A 1 325 ? 8.065 26.637 50.280 1.00 43.01 354 HIS A N 1
ATOM 2511 C CA . HIS A 1 325 ? 9.491 26.885 50.486 1.00 43.14 354 HIS A CA 1
ATOM 2512 C C . HIS A 1 325 ? 9.754 27.666 51.776 1.00 49.74 354 HIS A C 1
ATOM 2513 O O . HIS A 1 325 ? 10.617 27.306 52.588 1.00 53.84 354 HIS A O 1
ATOM 2520 N N . LEU A 1 326 ? 9.000 28.741 51.948 1.00 51.84 355 LEU A N 1
ATOM 2521 C CA . LEU A 1 326 ? 9.153 29.609 53.103 1.00 56.63 355 LEU A CA 1
ATOM 2522 C C . LEU A 1 326 ? 8.763 28.843 54.367 1.00 61.84 355 LEU A C 1
ATOM 2523 O O . LEU A 1 326 ? 9.394 28.993 55.415 1.00 59.46 355 LEU A O 1
ATOM 2528 N N . ALA A 1 327 ? 7.726 28.011 54.244 1.00 58.96 356 ALA A N 1
ATOM 2529 C CA . ALA A 1 327 ? 7.104 27.347 55.388 1.00 59.56 356 ALA A CA 1
ATOM 2530 C C . ALA A 1 327 ? 7.937 26.207 55.971 1.00 61.74 356 ALA A C 1
ATOM 2531 O O . ALA A 1 327 ? 7.918 25.981 57.185 1.00 63.58 356 ALA A O 1
ATOM 2533 N N . TYR A 1 328 ? 8.669 25.485 55.128 1.00 61.81 357 TYR A N 1
ATOM 2534 C CA . TYR A 1 328 ? 9.312 24.272 55.619 1.00 57.19 357 TYR A CA 1
ATOM 2535 C C . TYR A 1 328 ? 10.837 24.260 55.712 1.00 68.70 357 TYR A C 1
ATOM 2536 O O . TYR A 1 328 ? 11.387 23.679 56.647 1.00 77.98 357 TYR A O 1
ATOM 2545 N N . GLY A 1 329 ? 11.518 24.934 54.792 1.00 76.71 358 GLY A N 1
ATOM 2546 C CA . GLY A 1 329 ? 12.974 24.805 54.689 1.00 79.03 358 GLY A CA 1
ATOM 2547 C C . GLY A 1 329 ? 13.429 25.169 53.288 1.00 65.78 358 GLY A C 1
ATOM 2548 O O . GLY A 1 329 ? 12.618 25.219 52.352 1.00 64.09 358 GLY A O 1
ATOM 2549 N N . ASP A 1 330 ? 14.734 25.383 53.136 1.00 52.69 359 ASP A N 1
ATOM 2550 C CA . ASP A 1 330 ? 15.352 25.367 51.808 1.00 55.20 359 ASP A CA 1
ATOM 2551 C C . ASP A 1 330 ? 15.365 23.929 51.267 1.00 54.52 359 ASP A C 1
ATOM 2552 O O . ASP A 1 330 ? 15.549 23.692 50.066 1.00 56.57 359 ASP A O 1
ATOM 2557 N N . GLN A 1 331 ? 15.153 22.979 52.174 1.00 50.44 360 GLN A N 1
ATOM 2558 C CA . GLN A 1 331 ? 15.176 21.554 51.838 1.00 52.25 360 GLN A CA 1
ATOM 2559 C C . GLN A 1 331 ? 13.841 21.005 51.293 1.00 46.74 360 GLN A C 1
ATOM 2560 O O . GLN A 1 331 ? 13.795 19.870 50.807 1.00 45.88 360 GLN A O 1
ATOM 2566 N N . PHE A 1 332 ? 12.771 21.800 51.356 1.00 46.01 361 PHE A N 1
ATOM 2567 C CA . PHE A 1 332 ? 11.461 21.333 50.901 1.00 51.75 361 PHE A CA 1
ATOM 2568 C C . PHE A 1 332 ? 11.520 20.888 49.448 1.00 54.05 361 PHE A C 1
ATOM 2569 O O . PHE A 1 332 ? 11.222 19.730 49.132 1.00 57.46 361 PHE A O 1
ATOM 2577 N N . TYR A 1 333 ? 11.900 21.801 48.556 1.00 42.42 362 TYR A N 1
ATOM 2578 C CA . TYR A 1 333 ? 11.897 21.438 47.143 1.00 44.95 362 TYR A CA 1
ATOM 2579 C C . TYR A 1 333 ? 12.980 20.405 46.799 1.00 49.40 362 TYR A C 1
ATOM 2580 O O . TYR A 1 333 ? 12.754 19.514 45.980 1.00 40.54 362 TYR A O 1
ATOM 2589 N N . PRO A 1 334 ? 14.157 20.524 47.429 1.00 42.07 363 PRO A N 1
ATOM 2590 C CA . PRO A 1 334 ? 15.119 19.427 47.270 1.00 36.84 363 PRO A CA 1
ATOM 2591 C C . PRO A 1 334 ? 14.517 18.026 47.589 1.00 46.30 363 PRO A C 1
ATOM 2592 O O . PRO A 1 334 ? 14.693 17.095 46.781 1.00 50.83 363 PRO A O 1
ATOM 2596 N N . ASN A 1 335 ? 13.817 17.871 48.717 1.00 38.67 364 ASN A N 1
ATOM 2597 C CA . ASN A 1 335 ? 13.207 16.577 49.073 1.00 49.99 364 ASN A CA 1
ATOM 2598 C C . ASN A 1 335 ? 12.032 16.193 48.179 1.00 51.17 364 ASN A C 1
ATOM 2599 O O . ASN A 1 335 ? 11.783 15.003 47.931 1.00 49.47 364 ASN A O 1
ATOM 2604 N N . LEU A 1 336 ? 11.288 17.198 47.726 1.00 45.58 365 LEU A N 1
ATOM 2605 C CA . LEU A 1 336 ? 10.139 16.937 46.870 1.00 48.85 365 LEU A CA 1
ATOM 2606 C C . LEU A 1 336 ? 10.619 16.399 45.527 1.00 44.74 365 LEU A C 1
ATOM 2607 O O . LEU A 1 336 ? 10.025 15.477 44.990 1.00 44.60 365 LEU A O 1
ATOM 2612 N N . HIS A 1 337 ? 11.687 16.983 44.980 1.00 39.22 366 HIS A N 1
ATOM 2613 C CA . HIS A 1 337 ? 12.182 16.552 43.677 1.00 36.84 366 HIS A CA 1
ATOM 2614 C C . HIS A 1 337 ? 12.609 15.082 43.765 1.00 40.57 366 HIS A C 1
ATOM 2615 O O . HIS A 1 337 ? 12.262 14.260 42.901 1.00 44.99 366 HIS A O 1
ATOM 2622 N N . GLN A 1 338 ? 13.360 14.755 44.811 1.00 40.74 367 GLN A N 1
ATOM 2623 C CA . GLN A 1 338 ? 13.895 13.399 44.950 1.00 43.65 367 GLN A CA 1
ATOM 2624 C C . GLN A 1 338 ? 12.780 12.358 45.120 1.00 44.19 367 GLN A C 1
ATOM 2625 O O . GLN A 1 338 ? 12.830 11.289 44.512 1.00 44.66 367 GLN A O 1
ATOM 2639 N N . TYR A 1 340 ? 9.698 12.478 44.073 1.00 44.42 369 TYR A N 1
ATOM 2640 C CA . TYR A 1 340 ? 9.071 12.248 42.774 1.00 38.05 369 TYR A CA 1
ATOM 2641 C C . TYR A 1 340 ? 9.886 11.301 41.877 1.00 44.94 369 TYR A C 1
ATOM 2642 O O . TYR A 1 340 ? 9.306 10.481 41.150 1.00 39.11 369 TYR A O 1
ATOM 2651 N N . ARG A 1 341 ? 11.215 11.421 41.919 1.00 42.94 370 ARG A N 1
ATOM 2652 C CA . ARG A 1 341 ? 12.082 10.554 41.119 1.00 39.67 370 ARG A CA 1
ATOM 2653 C C . ARG A 1 341 ? 12.053 9.100 41.586 1.00 38.98 370 ARG A C 1
ATOM 2654 O O . ARG A 1 341 ? 12.497 8.223 40.854 1.00 45.01 370 ARG A O 1
ATOM 2662 N N . LEU A 1 342 ? 11.534 8.847 42.789 1.00 39.01 371 LEU A N 1
ATOM 2663 C CA . LEU A 1 342 ? 11.497 7.488 43.353 1.00 45.42 371 LEU A CA 1
ATOM 2664 C C . LEU A 1 342 ? 10.221 6.726 43.018 1.00 48.74 371 LEU A C 1
ATOM 2665 O O . LEU A 1 342 ? 10.075 5.562 43.391 1.00 50.98 371 LEU A O 1
ATOM 2670 N N . LEU A 1 343 ? 9.305 7.385 42.317 1.00 43.56 372 LEU A N 1
ATOM 2671 C CA . LEU A 1 343 ? 8.037 6.766 41.947 1.00 45.72 372 LEU A CA 1
ATOM 2672 C C . LEU A 1 343 ? 8.219 5.625 40.964 1.00 44.03 372 LEU A C 1
ATOM 2673 O O . LEU A 1 343 ? 8.932 5.753 39.958 1.00 42.87 372 LEU A O 1
ATOM 2678 N N . HIS A 1 344 ? 7.581 4.497 41.271 1.00 48.24 373 HIS A N 1
ATOM 2679 C CA . HIS A 1 344 ? 7.500 3.378 40.338 1.00 38.95 373 HIS A CA 1
ATOM 2680 C C . HIS A 1 344 ? 6.582 3.707 39.171 1.00 39.70 373 HIS A C 1
ATOM 2681 O O . HIS A 1 344 ? 5.789 4.670 39.243 1.00 41.09 373 HIS A O 1
ATOM 2688 N N . ASP A 1 345 ? 6.671 2.906 38.111 1.00 39.26 374 ASP A N 1
ATOM 2689 C CA . ASP A 1 345 ? 5.968 3.214 36.865 1.00 50.43 374 ASP A CA 1
ATOM 2690 C C . ASP A 1 345 ? 4.455 3.421 37.034 1.00 50.83 374 ASP A C 1
ATOM 2691 O O . ASP A 1 345 ? 3.869 4.390 36.509 1.00 47.89 374 ASP A O 1
ATOM 2696 N N . THR A 1 346 ? 3.826 2.510 37.767 1.00 44.50 375 THR A N 1
ATOM 2697 C CA . THR A 1 346 ? 2.375 2.528 37.899 1.00 48.60 375 THR A CA 1
ATOM 2698 C C . THR A 1 346 ? 1.874 3.684 38.765 1.00 49.32 375 THR A C 1
ATOM 2699 O O . THR A 1 346 ? 0.683 3.983 38.775 1.00 54.87 375 THR A O 1
ATOM 2703 N N . GLU A 1 347 ? 2.774 4.342 39.488 1.00 45.97 376 GLU A N 1
ATOM 2704 C CA . GLU A 1 347 ? 2.353 5.465 40.335 1.00 52.66 376 GLU A CA 1
ATOM 2705 C C . GLU A 1 347 ? 2.708 6.858 39.786 1.00 53.66 376 GLU A C 1
ATOM 2706 O O . GLU A 1 347 ? 2.379 7.871 40.407 1.00 57.33 376 GLU A O 1
ATOM 2712 N N . LEU A 1 348 ? 3.356 6.910 38.622 1.00 48.80 377 LEU A N 1
ATOM 2713 C CA . LEU A 1 348 ? 3.532 8.178 37.913 1.00 53.46 377 LEU A CA 1
ATOM 2714 C C . LEU A 1 348 ? 2.176 8.739 37.469 1.00 46.80 377 LEU A C 1
ATOM 2715 O O . LEU A 1 348 ? 1.406 8.077 36.777 1.00 48.85 377 LEU A O 1
ATOM 2720 N N . PRO A 1 349 ? 1.890 9.977 37.865 1.00 54.49 378 PRO A N 1
ATOM 2721 C CA . PRO A 1 349 ? 0.617 10.614 37.508 1.00 53.02 378 PRO A CA 1
ATOM 2722 C C . PRO A 1 349 ? 0.461 10.728 35.987 1.00 55.16 378 PRO A C 1
ATOM 2723 O O . PRO A 1 349 ? 1.358 11.235 35.316 1.00 56.44 378 PRO A O 1
ATOM 2727 N N . LYS A 1 350 ? -0.662 10.260 35.451 1.00 65.28 379 LYS A N 1
ATOM 2728 C CA . LYS A 1 350 ? -0.838 10.224 33.999 1.00 73.28 379 LYS A CA 1
ATOM 2729 C C . LYS A 1 350 ? -1.675 11.373 33.417 1.00 72.49 379 LYS A C 1
ATOM 2730 O O . LYS A 1 350 ? -1.792 11.495 32.198 1.00 82.69 379 LYS A O 1
ATOM 2736 N N . SER A 1 351 ? -2.258 12.211 34.268 1.00 54.32 380 SER A N 1
ATOM 2737 C CA . SER A 1 351 ? -3.108 13.288 33.758 1.00 51.68 380 SER A CA 1
ATOM 2738 C C . SER A 1 351 ? -2.897 14.562 34.555 1.00 45.41 380 SER A C 1
ATOM 2739 O O . SER A 1 351 ? -2.204 14.545 35.571 1.00 43.81 380 SER A O 1
ATOM 2742 N N . ASP A 1 352 ? -3.496 15.669 34.118 1.00 42.60 381 ASP A N 1
ATOM 2743 C CA . ASP A 1 352 ? -3.349 16.903 34.882 1.00 48.24 381 ASP A CA 1
ATOM 2744 C C . ASP A 1 352 ? -3.966 16.709 36.263 1.00 51.84 381 ASP A C 1
ATOM 2745 O O . ASP A 1 352 ? -3.404 17.122 37.282 1.00 38.77 381 ASP A O 1
ATOM 2750 N N . GLU A 1 353 ? -5.142 16.090 36.287 1.00 51.05 382 GLU A N 1
ATOM 2751 C CA . GLU A 1 353 ? -5.878 15.935 37.533 1.00 51.33 382 GLU A CA 1
ATOM 2752 C C . GLU A 1 353 ? -5.069 15.051 38.487 1.00 51.61 382 GLU A C 1
ATOM 2753 O O . GLU A 1 353 ? -4.941 15.370 39.672 1.00 50.64 382 GLU A O 1
ATOM 2759 N N . GLU A 1 354 ? -4.498 13.962 37.969 1.00 49.24 383 GLU A N 1
ATOM 2760 C CA . GLU A 1 354 ? -3.644 13.088 38.785 1.00 43.14 383 GLU A CA 1
ATOM 2761 C C . GLU A 1 354 ? -2.405 13.815 39.344 1.00 45.89 383 GLU A C 1
ATOM 2762 O O . GLU A 1 354 ? -2.040 13.656 40.519 1.00 42.74 383 GLU A O 1
ATOM 2768 N N . LYS A 1 355 ? -1.765 14.627 38.509 1.00 44.38 384 LYS A N 1
ATOM 2769 C CA . LYS A 1 355 ? -0.629 15.417 38.976 1.00 48.01 384 LYS A CA 1
ATOM 2770 C C . LYS A 1 355 ? -1.026 16.283 40.177 1.00 46.23 384 LYS A C 1
ATOM 2771 O O . LYS A 1 355 ? -0.269 16.396 41.155 1.00 38.45 384 LYS A O 1
ATOM 2777 N N . LYS A 1 356 ? -2.215 16.880 40.099 1.00 45.49 385 LYS A N 1
ATOM 2778 C CA . LYS A 1 356 ? -2.742 17.728 41.174 1.00 40.76 385 LYS A CA 1
ATOM 2779 C C . LYS A 1 356 ? -2.979 16.960 42.489 1.00 47.79 385 LYS A C 1
ATOM 2780 O O . LYS A 1 356 ? -2.550 17.409 43.559 1.00 46.56 385 LYS A O 1
ATOM 2786 N N . GLN A 1 357 ? -3.661 15.810 42.406 1.00 40.32 386 GLN A N 1
ATOM 2787 C CA . GLN A 1 357 ? -3.943 14.993 43.580 1.00 45.53 386 GLN A CA 1
ATOM 2788 C C . GLN A 1 357 ? -2.628 14.499 44.184 1.00 46.68 386 GLN A C 1
ATOM 2789 O O . GLN A 1 357 ? -2.443 14.504 45.410 1.00 45.36 386 GLN A O 1
ATOM 2803 N N . PHE A 1 359 ? 0.296 15.992 43.886 1.00 41.48 388 PHE A N 1
ATOM 2804 C CA . PHE A 1 359 ? 1.084 17.075 44.471 1.00 41.97 388 PHE A CA 1
ATOM 2805 C C . PHE A 1 359 ? 0.675 17.294 45.936 1.00 38.54 388 PHE A C 1
ATOM 2806 O O . PHE A 1 359 ? 1.525 17.492 46.800 1.00 49.65 388 PHE A O 1
ATOM 2814 N N . ILE A 1 360 ? -0.625 17.235 46.213 1.00 38.53 389 ILE A N 1
ATOM 2815 C CA . ILE A 1 360 ? -1.119 17.424 47.578 1.00 48.19 389 ILE A CA 1
ATOM 2816 C C . ILE A 1 360 ? -0.580 16.345 48.534 1.00 49.40 389 ILE A C 1
ATOM 2817 O O . ILE A 1 360 ? -0.200 16.617 49.680 1.00 45.52 389 ILE A O 1
ATOM 2822 N N . TYR A 1 361 ? -0.565 15.115 48.047 1.00 43.34 390 TYR A N 1
ATOM 2823 C CA . TYR A 1 361 ? -0.055 13.985 48.805 1.00 41.09 390 TYR A CA 1
ATOM 2824 C C . TYR A 1 361 ? 1.454 14.095 49.032 1.00 44.21 390 TYR A C 1
ATOM 2825 O O . TYR A 1 361 ? 1.937 13.962 50.155 1.00 52.26 390 TYR A O 1
ATOM 2842 N N . THR A 1 363 ? 3.603 16.635 48.742 1.00 44.15 392 THR A N 1
ATOM 2843 C CA . THR A 1 363 ? 4.055 17.772 49.543 1.00 39.49 392 THR A CA 1
ATOM 2844 C C . THR A 1 363 ? 3.759 17.533 51.038 1.00 44.65 392 THR A C 1
ATOM 2845 O O . THR A 1 363 ? 4.606 17.793 51.889 1.00 44.21 392 THR A O 1
ATOM 2849 N N . SER A 1 364 ? 2.582 16.993 51.351 1.00 38.56 393 SER A N 1
ATOM 2850 C CA . SER A 1 364 ? 2.263 16.665 52.738 1.00 43.94 393 SER A CA 1
ATOM 2851 C C . SER A 1 364 ? 3.286 15.691 53.359 1.00 51.64 393 SER A C 1
ATOM 2852 O O . SER A 1 364 ? 3.595 15.763 54.558 1.00 47.19 393 SER A O 1
ATOM 2855 N N . LYS A 1 365 ? 3.787 14.759 52.547 1.00 46.60 394 LYS A N 1
ATOM 2856 C CA . LYS A 1 365 ? 4.752 13.772 53.045 1.00 50.50 394 LYS A CA 1
ATOM 2857 C C . LYS A 1 365 ? 6.122 14.396 53.277 1.00 46.53 394 LYS A C 1
ATOM 2858 O O . LYS A 1 365 ? 6.764 14.102 54.287 1.00 47.46 394 LYS A O 1
ATOM 2864 N N . VAL A 1 366 ? 6.567 15.250 52.353 1.00 42.88 395 VAL A N 1
ATOM 2865 C CA . VAL A 1 366 ? 7.826 15.993 52.543 1.00 47.91 395 VAL A CA 1
ATOM 2866 C C . VAL A 1 366 ? 7.763 16.861 53.797 1.00 54.06 395 VAL A C 1
ATOM 2867 O O . VAL A 1 366 ? 8.742 16.982 54.533 1.00 58.34 395 VAL A O 1
ATOM 2871 N N . ALA A 1 367 ? 6.596 17.459 54.025 1.00 57.38 396 ALA A N 1
ATOM 2872 C CA . ALA A 1 367 ? 6.397 18.393 55.125 1.00 54.24 396 ALA A CA 1
ATOM 2873 C C . ALA A 1 367 ? 6.124 17.663 56.432 1.00 55.05 396 ALA A C 1
ATOM 2874 O O . ALA A 1 367 ? 6.449 18.168 57.505 1.00 60.78 396 ALA A O 1
ATOM 2876 N N . GLY A 1 368 ? 5.525 16.478 56.339 1.00 54.33 397 GLY A N 1
ATOM 2877 C CA . GLY A 1 368 ? 5.203 15.701 57.522 1.00 58.92 397 GLY A CA 1
ATOM 2878 C C . GLY A 1 368 ? 3.993 16.307 58.204 1.00 67.07 397 GLY A C 1
ATOM 2879 O O . GLY A 1 368 ? 3.733 16.072 59.390 1.00 65.89 397 GLY A O 1
ATOM 2880 N N . GLN A 1 369 ? 3.257 17.108 57.439 1.00 62.26 398 GLN A N 1
ATOM 2881 C CA . GLN A 1 369 ? 2.004 17.683 57.908 1.00 57.96 398 GLN A CA 1
ATOM 2882 C C . GLN A 1 369 ? 0.906 17.505 56.866 1.00 46.24 398 GLN A C 1
ATOM 2883 O O . GLN A 1 369 ? 1.171 17.509 55.665 1.00 46.12 398 GLN A O 1
ATOM 2889 N N . ASN A 1 370 ? -0.329 17.357 57.329 1.00 51.54 399 ASN A N 1
ATOM 2890 C CA . ASN A 1 370 ? -1.477 17.338 56.428 1.00 53.23 399 ASN A CA 1
ATOM 2891 C C . ASN A 1 370 ? -1.709 18.718 55.796 1.00 55.41 399 ASN A C 1
ATOM 2892 O O . ASN A 1 370 ? -2.164 19.642 56.470 1.00 58.44 399 ASN A O 1
ATOM 2897 N N . LEU A 1 371 ? -1.417 18.847 54.505 1.00 50.61 400 LEU A N 1
ATOM 2898 C CA . LEU A 1 371 ? -1.465 20.155 53.845 1.00 50.92 400 LEU A CA 1
ATOM 2899 C C . LEU A 1 371 ? -2.783 20.483 53.131 1.00 50.34 400 LEU A C 1
ATOM 2900 O O . LEU A 1 371 ? -2.885 21.506 52.448 1.00 52.37 400 LEU A O 1
ATOM 2905 N N . ILE A 1 372 ? -3.784 19.627 53.299 1.00 46.94 401 ILE A N 1
ATOM 2906 C CA . ILE A 1 372 ? -5.052 19.782 52.596 1.00 49.39 401 ILE A CA 1
ATOM 2907 C C . ILE A 1 372 ? -5.706 21.161 52.801 1.00 54.04 401 ILE A C 1
ATOM 2908 O O . ILE A 1 372 ? -6.075 21.809 51.824 1.00 57.05 401 ILE A O 1
ATOM 2913 N N . PRO A 1 373 ? -5.813 21.628 54.059 1.00 50.11 402 PRO A N 1
ATOM 2914 C CA . PRO A 1 373 ? -6.398 22.956 54.311 1.00 59.39 402 PRO A CA 1
ATOM 2915 C C . PRO A 1 373 ? -5.672 24.039 53.525 1.00 64.38 402 PRO A C 1
ATOM 2916 O O . PRO A 1 373 ? -6.312 24.952 53.012 1.00 68.01 402 PRO A O 1
ATOM 2920 N N . PHE A 1 374 ? -4.351 23.925 53.430 1.00 60.84 403 PHE A N 1
ATOM 2921 C CA . PHE A 1 374 ? -3.559 24.853 52.643 1.00 56.51 403 PHE A CA 1
ATOM 2922 C C . PHE A 1 374 ? -3.945 24.778 51.170 1.00 52.90 403 PHE A C 1
ATOM 2923 O O . PHE A 1 374 ? -4.178 25.805 50.526 1.00 46.37 403 PHE A O 1
ATOM 2931 N N . PHE A 1 375 ? -4.020 23.568 50.629 1.00 46.36 404 PHE A N 1
ATOM 2932 C CA . PHE A 1 375 ? -4.405 23.435 49.233 1.00 45.90 404 PHE A CA 1
ATOM 2933 C C . PHE A 1 375 ? -5.862 23.856 49.012 1.00 45.24 404 PHE A C 1
ATOM 2934 O O . PHE A 1 375 ? -6.180 24.499 48.005 1.00 44.86 404 PHE A O 1
ATOM 2942 N N . ASP A 1 376 ? -6.728 23.519 49.966 1.00 46.94 405 ASP A N 1
ATOM 2943 C CA . ASP A 1 376 ? -8.128 23.932 49.914 1.00 52.62 405 ASP A CA 1
ATOM 2944 C C . ASP A 1 376 ? -8.253 25.453 49.817 1.00 59.95 405 ASP A C 1
ATOM 2945 O O . ASP A 1 376 ? -9.132 25.967 49.132 1.00 58.72 405 ASP A O 1
ATOM 2950 N N . LYS A 1 377 ? -7.383 26.170 50.519 1.00 56.21 406 LYS A N 1
ATOM 2951 C CA . LYS A 1 377 ? -7.453 27.627 50.501 1.00 63.11 406 LYS A CA 1
ATOM 2952 C C . LYS A 1 377 ? -7.081 28.141 49.133 1.00 58.87 406 LYS A C 1
ATOM 2953 O O . LYS A 1 377 ? -7.658 29.108 48.658 1.00 63.97 406 LYS A O 1
ATOM 2959 N N . TRP A 1 378 ? -6.139 27.469 48.484 1.00 53.11 407 TRP A N 1
ATOM 2960 C CA . TRP A 1 378 ? -5.694 27.903 47.168 1.00 46.77 407 TRP A CA 1
ATOM 2961 C C . TRP A 1 378 ? -6.562 27.360 46.041 1.00 48.25 407 TRP A C 1
ATOM 2962 O O . TRP A 1 378 ? -6.250 27.572 44.862 1.00 49.03 407 TRP A O 1
ATOM 2973 N N . GLY A 1 379 ? -7.653 26.682 46.403 1.00 53.56 408 GLY A N 1
ATOM 2974 C CA . GLY A 1 379 ? -8.594 26.172 45.417 1.00 49.18 408 GLY A CA 1
ATOM 2975 C C . GLY A 1 379 ? -8.068 24.980 44.638 1.00 52.73 408 GLY A C 1
ATOM 2976 O O . GLY A 1 379 ? -8.523 24.714 43.523 1.00 53.41 408 GLY A O 1
ATOM 2977 N N . LEU A 1 380 ? -7.096 24.276 45.219 1.00 46.36 409 LEU A N 1
ATOM 2978 C CA . LEU A 1 380 ? -6.629 22.997 44.679 1.00 48.49 409 LEU A CA 1
ATOM 2979 C C . LEU A 1 380 ? -7.216 21.876 45.539 1.00 50.11 409 LEU A C 1
ATOM 2980 O O . LEU A 1 380 ? -6.641 21.502 46.568 1.00 54.16 409 LEU A O 1
ATOM 2985 N N . SER A 1 381 ? -8.364 21.346 45.125 1.00 42.47 410 SER A N 1
ATOM 2986 C CA . SER A 1 381 ? -9.144 20.479 46.002 1.00 54.05 410 SER A CA 1
ATOM 2987 C C . SER A 1 381 ? -8.714 19.013 45.959 1.00 53.27 410 SER A C 1
ATOM 2988 O O . SER A 1 381 ? -8.803 18.350 44.925 1.00 52.81 410 SER A O 1
ATOM 2991 N N . ALA A 1 382 ? -8.259 18.519 47.104 1.00 48.65 411 ALA A N 1
ATOM 2992 C CA . ALA A 1 382 ? -8.043 17.091 47.277 1.00 48.67 411 ALA A CA 1
ATOM 2993 C C . ALA A 1 382 ? -9.366 16.364 47.044 1.00 60.23 411 ALA A C 1
ATOM 2994 O O . ALA A 1 382 ? -10.412 16.825 47.523 1.00 52.39 411 ALA A O 1
ATOM 2996 N N . ASN A 1 383 ? -9.344 15.245 46.313 1.00 50.04 412 ASN A N 1
ATOM 2997 C CA . ASN A 1 383 ? -10.549 14.420 46.254 1.00 57.58 412 ASN A CA 1
ATOM 2998 C C . ASN A 1 383 ? -10.602 13.553 47.507 1.00 62.53 412 ASN A C 1
ATOM 2999 O O . ASN A 1 383 ? -9.663 13.564 48.306 1.00 58.12 412 ASN A O 1
ATOM 3004 N N . ASP A 1 384 ? -11.688 12.805 47.681 1.00 67.06 413 ASP A N 1
ATOM 3005 C CA . ASP A 1 384 ? -11.854 12.010 48.894 1.00 69.74 413 ASP A CA 1
ATOM 3006 C C . ASP A 1 38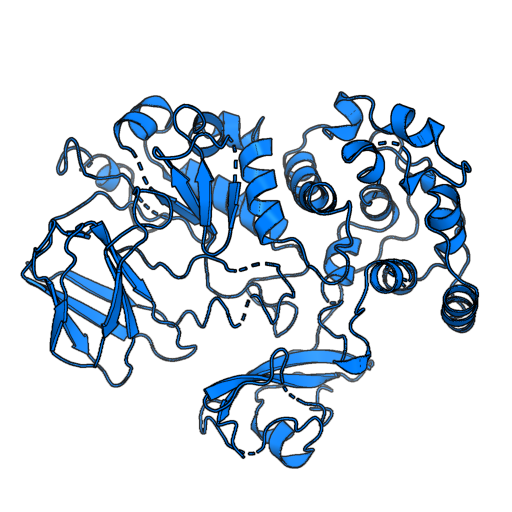4 ? -10.841 10.876 48.976 1.00 66.03 413 ASP A C 1
ATOM 3007 O O . ASP A 1 384 ? -10.523 10.403 50.062 1.00 72.52 413 ASP A O 1
ATOM 3012 N N . ALA A 1 385 ? -10.345 10.432 47.827 1.00 62.82 414 ALA A N 1
ATOM 3013 C CA . ALA A 1 385 ? -9.330 9.393 47.801 1.00 63.06 414 ALA A CA 1
ATOM 3014 C C . ALA A 1 385 ? -8.023 9.953 48.355 1.00 56.18 414 ALA A C 1
ATOM 3015 O O . ALA A 1 385 ? -7.347 9.319 49.172 1.00 59.33 414 ALA A O 1
ATOM 3017 N N . THR A 1 386 ? -7.673 11.148 47.897 1.00 57.73 415 THR A N 1
ATOM 3018 C CA . THR A 1 386 ? -6.483 11.834 48.377 1.00 55.71 415 THR A CA 1
ATOM 3019 C C . THR A 1 386 ? -6.623 12.227 49.853 1.00 55.28 415 THR A C 1
ATOM 3020 O O . THR A 1 386 ? -5.651 12.184 50.611 1.00 62.03 415 THR A O 1
ATOM 3024 N N . ARG A 1 387 ? -7.831 12.604 50.263 1.00 51.25 416 ARG A N 1
ATOM 3025 C CA . ARG A 1 387 ? -8.054 12.942 51.660 1.00 59.78 416 ARG A CA 1
ATOM 3026 C C . ARG A 1 387 ? -7.777 11.732 52.555 1.00 68.11 416 ARG A C 1
ATOM 3027 O O . ARG A 1 387 ? -7.026 11.822 53.529 1.00 68.69 416 ARG A O 1
ATOM 3035 N N . GLU A 1 388 ? -8.352 10.591 52.193 1.00 71.31 417 GLU A N 1
ATOM 3036 C CA . GLU A 1 388 ? -8.222 9.383 52.992 1.00 70.84 417 GLU A CA 1
ATOM 3037 C C . GLU A 1 388 ? -6.794 8.847 52.961 1.00 58.97 417 GLU A C 1
ATOM 3038 O O . GLU A 1 388 ? -6.297 8.348 53.963 1.00 60.70 417 GLU A O 1
ATOM 3044 N N . LYS A 1 389 ? -6.141 8.962 51.810 1.00 53.16 418 LYS A N 1
ATOM 3045 C CA . LYS A 1 389 ? -4.764 8.517 51.642 1.00 58.29 418 LYS A CA 1
ATOM 3046 C C . LYS A 1 389 ? -3.797 9.343 52.510 1.00 65.60 418 LYS A C 1
ATOM 3047 O O . LYS A 1 389 ? -2.826 8.808 53.076 1.00 61.55 418 LYS A O 1
ATOM 3053 N N . ILE A 1 390 ? -4.059 10.646 52.615 1.00 53.40 419 ILE A N 1
ATOM 3054 C CA . ILE A 1 390 ? -3.286 11.495 53.516 1.00 52.69 419 ILE A CA 1
ATOM 3055 C C . ILE A 1 390 ? -3.702 11.235 54.965 1.00 59.42 419 ILE A C 1
ATOM 3056 O O . ILE A 1 390 ? -2.880 11.319 55.884 1.00 59.74 419 ILE A O 1
ATOM 3061 N N . GLU A 1 391 ? -4.980 10.920 55.155 1.00 54.51 420 GLU A N 1
ATOM 3062 C CA . GLU A 1 391 ? -5.514 10.593 56.475 1.00 73.10 420 GLU A CA 1
ATOM 3063 C C . GLU A 1 391 ? -4.792 9.408 57.127 1.00 71.55 420 GLU A C 1
ATOM 3064 O O . GLU A 1 391 ? -4.553 9.398 58.341 1.00 71.13 420 GLU A O 1
ATOM 3070 N N . LYS A 1 392 ? -4.460 8.415 56.308 1.00 74.31 421 LYS A N 1
ATOM 3071 C CA . LYS A 1 392 ? -3.827 7.182 56.768 1.00 74.70 421 LYS A CA 1
ATOM 3072 C C . LYS A 1 392 ? -2.371 7.403 57.163 1.00 75.71 421 LYS A C 1
ATOM 3073 O O . LYS A 1 392 ? -1.741 6.530 57.769 1.00 84.33 421 LYS A O 1
ATOM 3079 N N . LEU A 1 393 ? -1.834 8.567 56.806 1.00 62.51 422 LEU A N 1
ATOM 3080 C CA . LEU A 1 393 ? -0.452 8.892 57.132 1.00 63.10 422 LEU A CA 1
ATOM 3081 C C . LEU A 1 393 ? -0.293 9.349 58.579 1.00 62.17 422 LEU A C 1
ATOM 3082 O O . LEU A 1 393 ? 0.825 9.391 59.095 1.00 67.12 422 LEU A O 1
ATOM 3087 N N . ASN A 1 394 ? -1.403 9.705 59.223 1.00 58.49 423 ASN A N 1
ATOM 3088 C CA . ASN A 1 394 ? -1.368 10.103 60.627 1.00 67.93 423 ASN A CA 1
ATOM 3089 C C . ASN A 1 394 ? -0.417 11.274 60.870 1.00 68.63 423 ASN A C 1
ATOM 3090 O O . ASN A 1 394 ? 0.250 11.335 61.907 1.00 71.46 423 ASN A O 1
ATOM 3095 N N . LEU A 1 395 ? -0.358 12.193 59.908 1.00 64.89 424 LEU A N 1
ATOM 3096 C CA . LEU A 1 395 ? 0.488 13.379 60.017 1.00 61.52 424 LEU A CA 1
ATOM 3097 C C . LEU A 1 395 ? -0.190 14.456 60.867 1.00 67.25 424 LEU A C 1
ATOM 3098 O O . LEU A 1 395 ? -1.418 14.576 60.859 1.00 65.13 424 LEU A O 1
ATOM 3103 N N . PRO A 1 396 ? 0.607 15.247 61.608 1.00 72.78 425 PRO A N 1
ATOM 3104 C CA . PRO A 1 396 ? -0.001 16.316 62.411 1.00 74.94 425 PRO A CA 1
ATOM 3105 C C . PRO A 1 396 ? -0.659 17.364 61.515 1.00 74.17 425 PRO A C 1
ATOM 3106 O O . PRO A 1 396 ? -0.250 17.534 60.362 1.00 72.91 425 PRO A O 1
ATOM 3110 N N . LYS A 1 397 ? -1.682 18.035 62.032 1.00 72.55 426 LYS A N 1
ATOM 3111 C CA . LYS A 1 397 ? -2.340 19.099 61.289 1.00 73.74 426 LYS A CA 1
ATOM 3112 C C . LYS A 1 397 ? -1.421 20.310 61.161 1.00 69.59 426 LYS A C 1
ATOM 3113 O O . LYS A 1 397 ? -0.420 20.429 61.875 1.00 64.28 426 LYS A O 1
ATOM 3119 N N . LEU A 1 398 ? -1.774 21.201 60.243 1.00 70.95 427 LEU A N 1
ATOM 3120 C CA . LEU A 1 398 ? -1.136 22.510 60.140 1.00 66.06 427 LEU A CA 1
ATOM 3121 C C . LEU A 1 398 ? -1.441 23.337 61.387 1.00 72.15 427 LEU A C 1
ATOM 3122 O O . LEU A 1 398 ? -2.596 23.427 61.813 1.00 76.74 427 LEU A O 1
ATOM 3127 N N . GLU A 1 399 ? -0.411 23.937 61.976 1.00 73.02 428 GLU A N 1
ATOM 3128 C CA . GLU A 1 399 ? -0.598 24.742 63.177 1.00 73.75 428 GLU A CA 1
ATOM 3129 C C . GLU A 1 399 ? -0.768 26.216 62.821 1.00 76.95 428 GLU A C 1
ATOM 3130 O O . GLU A 1 399 ? -1.445 26.963 63.530 1.00 83.15 428 GLU A O 1
ATOM 3136 N N . LYS A 1 400 ? -0.158 26.623 61.713 1.00 74.39 429 LYS A N 1
ATOM 3137 C CA . LYS A 1 400 ? -0.189 28.017 61.284 1.00 79.00 429 LYS A CA 1
ATOM 3138 C C . LYS A 1 400 ? -0.961 28.193 59.975 1.00 75.54 429 LYS A C 1
ATOM 3139 O O . LYS A 1 400 ? -1.275 27.212 59.289 1.00 70.45 429 LYS A O 1
ATOM 3145 N N . GLU A 1 401 ? -1.249 29.449 59.628 1.00 69.83 430 GLU A N 1
ATOM 3146 C CA . GLU A 1 401 ? -1.962 29.764 58.389 1.00 66.44 430 GLU A CA 1
ATOM 3147 C C . GLU A 1 401 ? -0.970 30.139 57.283 1.00 63.64 430 GLU A C 1
ATOM 3148 O O . GLU A 1 401 ? -0.842 31.306 56.907 1.00 58.78 430 GLU A O 1
ATOM 3154 N N . ILE A 1 402 ? -0.271 29.135 56.759 1.00 58.13 431 ILE A N 1
ATOM 3155 C CA . ILE A 1 402 ? 0.831 29.378 55.829 1.00 53.60 431 ILE A CA 1
ATOM 3156 C C . ILE A 1 402 ? 0.399 29.912 54.447 1.00 54.69 431 ILE A C 1
ATOM 3157 O O . ILE A 1 402 ? 1.245 30.374 53.660 1.00 47.12 431 ILE A O 1
ATOM 3162 N N . TRP A 1 403 ? -0.905 29.853 54.156 1.00 53.41 432 TRP A N 1
ATOM 3163 C CA . TRP A 1 403 ? -1.422 30.406 52.904 1.00 51.96 432 TRP A CA 1
ATOM 3164 C C . TRP A 1 403 ? -1.388 31.927 52.920 1.00 54.68 432 TRP A C 1
ATOM 3165 O O . TRP A 1 403 ? -1.670 32.561 51.902 1.00 54.65 432 TRP A O 1
ATOM 3176 N N . LEU A 1 404 ? -1.038 32.503 54.070 1.00 45.53 433 LEU A N 1
ATOM 3177 C CA . LEU A 1 404 ? -0.956 33.958 54.204 1.00 65.41 433 LEU A CA 1
ATOM 3178 C C . LEU A 1 404 ? 0.494 34.445 54.249 1.00 62.02 433 LEU A C 1
ATOM 3179 O O . LEU A 1 404 ? 0.769 35.646 54.293 1.00 60.43 433 LEU A O 1
ATOM 3184 N N . SER A 1 405 ? 1.412 33.487 54.217 1.00 50.26 434 SER A N 1
ATOM 3185 C CA . SER A 1 405 ? 2.844 33.749 54.286 1.00 55.66 434 SER A CA 1
ATOM 3186 C C . SER A 1 405 ? 3.345 34.652 53.147 1.00 53.95 434 SER A C 1
ATOM 3187 O O . SER A 1 405 ? 2.940 34.490 51.987 1.00 51.46 434 SER A O 1
ATOM 3190 N N . THR A 1 406 ? 4.220 35.599 53.490 1.00 52.64 435 THR A N 1
ATOM 3191 C CA . THR A 1 406 ? 4.931 36.404 52.498 1.00 54.13 435 THR A CA 1
ATOM 3192 C C . THR A 1 406 ? 6.409 36.371 52.854 1.00 66.17 435 THR A C 1
ATOM 3193 O O . THR A 1 406 ? 6.773 35.894 53.929 1.00 63.26 435 THR A O 1
ATOM 3197 N N . ASP A 1 407 ? 7.255 36.906 51.977 1.00 64.31 436 ASP A N 1
ATOM 3198 C CA . ASP A 1 407 ? 8.673 36.997 52.280 1.00 59.62 436 ASP A CA 1
ATOM 3199 C C . ASP A 1 407 ? 8.941 37.921 53.453 1.00 61.12 436 ASP A C 1
ATOM 3200 O O . ASP A 1 407 ? 9.804 37.637 54.278 1.00 63.61 436 ASP A O 1
ATOM 3205 N N . SER A 1 408 ? 8.208 39.030 53.529 1.00 65.76 437 SER A N 1
ATOM 3206 C CA . SER A 1 408 ? 8.451 40.011 54.582 1.00 70.00 437 SER A CA 1
ATOM 3207 C C . SER A 1 408 ? 7.837 39.525 55.890 1.00 66.77 437 SER A C 1
ATOM 3208 O O . SER A 1 408 ? 8.355 39.817 56.977 1.00 70.56 437 SER A O 1
ATOM 3211 N N . ASN A 1 409 ? 6.736 38.784 55.780 1.00 66.49 438 ASN A N 1
ATOM 3212 C CA . ASN A 1 409 ? 6.125 38.159 56.950 1.00 68.72 438 ASN A CA 1
ATOM 3213 C C . ASN A 1 409 ? 5.919 36.661 56.728 1.00 69.39 438 ASN A C 1
ATOM 3214 O O . ASN A 1 409 ? 4.796 36.186 56.481 1.00 59.77 438 ASN A O 1
ATOM 3219 N N . PRO A 1 410 ? 7.019 35.903 56.819 1.00 67.66 439 PRO A N 1
ATOM 3220 C CA . PRO A 1 410 ? 6.981 34.465 56.548 1.00 61.82 439 PRO A CA 1
ATOM 3221 C C . PRO A 1 410 ? 6.341 33.674 57.685 1.00 70.86 439 PRO A C 1
ATOM 3222 O O . PRO A 1 410 ? 6.551 34.005 58.859 1.00 72.88 439 PRO A O 1
ATOM 3226 N N . ILE A 1 411 ? 5.567 32.649 57.327 1.00 67.08 440 ILE A N 1
ATOM 3227 C CA . ILE A 1 411 ? 4.955 31.755 58.303 1.00 73.13 440 ILE A CA 1
ATOM 3228 C C . ILE A 1 411 ? 5.615 30.374 58.202 1.00 71.48 440 ILE A C 1
ATOM 3229 O O . ILE A 1 411 ? 5.454 29.665 57.194 1.00 59.82 440 ILE A O 1
ATOM 3234 N N . ARG A 1 412 ? 6.360 30.013 59.247 1.00 73.76 441 ARG A N 1
ATOM 3235 C CA . ARG A 1 412 ? 7.220 28.833 59.225 1.00 73.37 441 ARG A CA 1
ATOM 3236 C C . ARG A 1 412 ? 6.695 27.701 60.104 1.00 70.04 441 ARG A C 1
ATOM 3237 O O . ARG A 1 412 ? 6.396 27.898 61.283 1.00 71.60 441 ARG A O 1
ATOM 3245 N N . GLU A 1 413 ? 6.587 26.512 59.526 1.00 64.06 442 GLU A N 1
ATOM 3246 C CA . GLU A 1 413 ? 6.416 25.310 60.327 1.00 71.54 442 GLU A CA 1
ATOM 3247 C C . GLU A 1 413 ? 7.807 24.727 60.574 1.00 77.57 442 GLU A C 1
ATOM 3248 O O . GLU A 1 413 ? 8.818 25.375 60.272 1.00 80.25 442 GLU A O 1
ATOM 3254 N N . LYS A 1 414 ? 7.867 23.523 61.131 1.00 74.68 443 LYS A N 1
ATOM 3255 C CA . LYS A 1 414 ? 9.152 22.903 61.430 1.00 75.31 443 LYS A CA 1
ATOM 3256 C C . LYS A 1 414 ? 10.045 22.824 60.192 1.00 62.56 443 LYS A C 1
ATOM 3257 O O . LYS A 1 414 ? 9.597 22.407 59.123 1.00 61.66 443 LYS A O 1
ATOM 3263 N N . GLN A 1 415 ? 11.303 23.235 60.354 1.00 65.46 444 GLN A N 1
ATOM 3264 C CA . GLN A 1 415 ? 12.332 23.068 59.330 1.00 64.39 444 GLN A CA 1
ATOM 3265 C C . GLN A 1 415 ? 12.700 21.590 59.160 1.00 63.70 444 GLN A C 1
ATOM 3266 O O . GLN A 1 415 ? 13.040 20.898 60.129 1.00 60.18 444 GLN A O 1
ATOM 3272 N N . ILE A 1 416 ? 12.627 21.111 57.924 1.00 65.72 445 ILE A N 1
ATOM 3273 C CA . ILE A 1 416 ? 12.878 19.707 57.634 1.00 67.82 445 ILE A CA 1
ATOM 3274 C C . ILE A 1 416 ? 14.281 19.546 57.065 1.00 68.19 445 ILE A C 1
ATOM 3275 O O . ILE A 1 416 ? 14.758 20.413 56.319 1.00 72.73 445 ILE A O 1
ATOM 3280 N N . GLU A 1 417 ? 14.942 18.446 57.424 1.00 64.07 446 GLU A N 1
ATOM 3281 C CA . GLU A 1 417 ? 16.301 18.188 56.953 1.00 64.97 446 GLU A CA 1
ATOM 3282 C C . GLU A 1 417 ? 16.297 17.595 55.546 1.00 59.31 446 GLU A C 1
ATOM 3283 O O . GLU A 1 417 ? 15.269 17.112 55.054 1.00 60.52 446 GLU 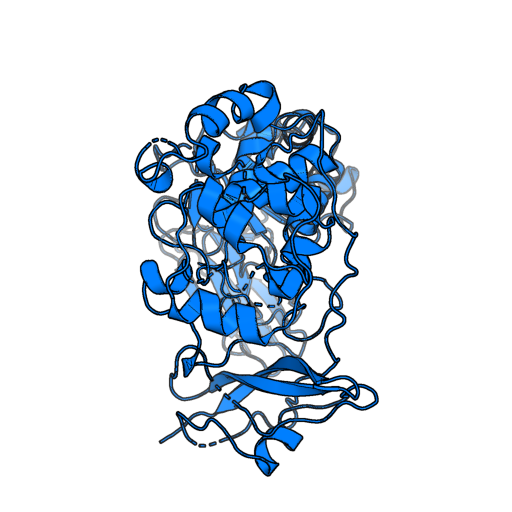A O 1
ATOM 3289 N N . LEU A 1 418 ? 17.460 17.627 54.907 1.00 53.17 447 LEU A N 1
ATOM 3290 C CA . LEU A 1 418 ? 17.604 17.101 53.559 1.00 51.99 447 LEU A CA 1
ATOM 3291 C C . LEU A 1 418 ? 17.514 15.575 53.533 1.00 61.37 447 LEU A C 1
ATOM 3292 O O . LEU A 1 418 ? 18.043 14.874 54.408 1.00 57.56 447 LEU A O 1
ATOM 3297 N N . TYR A 1 419 ? 16.823 15.070 52.520 1.00 65.82 448 TYR A N 1
ATOM 3298 C CA . TYR A 1 419 ? 16.671 13.639 52.323 1.00 60.83 448 TYR A CA 1
ATOM 3299 C C . TYR A 1 419 ? 18.031 12.981 52.098 1.00 69.61 448 TYR A C 1
ATOM 3300 O O . TYR A 1 419 ? 18.794 13.393 51.214 1.00 62.07 448 TYR A O 1
ATOM 3309 N N . GLU A 1 420 ? 18.331 11.966 52.907 1.00 76.75 449 GLU A N 1
ATOM 3310 C CA . GLU A 1 420 ? 19.578 11.222 52.767 1.00 82.68 449 GLU A CA 1
ATOM 3311 C C . GLU A 1 420 ? 19.365 9.970 51.919 1.00 74.89 449 GLU A C 1
ATOM 3312 O O . GLU A 1 420 ? 18.928 8.935 52.425 1.00 78.56 449 GLU A O 1
ATOM 3318 N N . ALA A 1 421 ? 19.682 10.076 50.631 1.00 64.60 450 ALA A N 1
ATOM 3319 C CA . ALA A 1 421 ? 19.523 8.969 49.691 1.00 72.77 450 ALA A CA 1
ATOM 3320 C C . ALA A 1 421 ? 20.634 7.931 49.834 1.00 72.69 450 ALA A C 1
ATOM 3321 O O . ALA A 1 421 ? 21.815 8.290 49.897 1.00 80.46 450 ALA A O 1
ATOM 3323 N N . PRO A 1 422 ? 20.259 6.636 49.878 1.00 59.48 451 PRO A N 1
ATOM 3324 C CA . PRO A 1 422 ? 21.253 5.553 49.979 1.00 65.22 451 PRO A CA 1
ATOM 3325 C C . PRO A 1 422 ? 22.224 5.562 48.793 1.00 67.46 451 PRO A C 1
ATOM 3326 O O . PRO A 1 422 ? 21.801 5.837 47.662 1.00 70.65 451 PRO A O 1
ATOM 3330 N N . TYR A 1 423 ? 23.499 5.270 49.046 1.00 68.65 452 TYR A N 1
ATOM 3331 C CA . TYR A 1 423 ? 24.516 5.306 47.993 1.00 62.85 452 TYR A CA 1
ATOM 3332 C C . TYR A 1 423 ? 24.627 3.988 47.219 1.00 60.79 452 TYR A C 1
ATOM 3333 O O . TYR A 1 423 ? 24.485 2.907 47.797 1.00 67.12 452 TYR A O 1
ATOM 3342 N N . GLY A 1 424 ? 24.889 4.092 45.915 1.00 60.49 453 GLY A N 1
ATOM 3343 C CA . GLY A 1 424 ? 25.161 2.932 45.073 1.00 64.59 453 GLY A CA 1
ATOM 3344 C C . GLY A 1 424 ? 25.740 3.307 43.710 1.00 55.41 453 GLY A C 1
ATOM 3345 O O . GLY A 1 424 ? 25.645 4.456 43.291 1.00 61.24 453 GLY A O 1
ATOM 3346 N N . GLU A 1 425 ? 26.310 2.333 43.006 1.00 55.03 454 GLU A N 1
ATOM 3347 C CA . GLU A 1 425 ? 26.973 2.596 41.728 1.00 69.09 454 GLU A CA 1
ATOM 3348 C C . GLU A 1 425 ? 26.575 1.590 40.656 1.00 72.39 454 GLU A C 1
ATOM 3349 O O . GLU A 1 425 ? 26.233 0.454 40.969 1.00 81.44 454 GLU A O 1
ATOM 3355 N N . PRO A 1 426 ? 26.647 1.995 39.377 1.00 71.30 455 PRO A N 1
ATOM 3356 C CA . PRO A 1 426 ? 26.458 1.029 38.285 1.00 69.78 455 PRO A CA 1
ATOM 3357 C C . PRO A 1 426 ? 27.545 -0.044 38.290 1.00 80.58 455 PRO A C 1
ATOM 3358 O O . PRO A 1 426 ? 28.384 -0.103 39.189 1.00 81.15 455 PRO A O 1
ATOM 3362 N N . ASN A 1 427 ? 27.520 -0.892 37.274 1.00 83.93 456 ASN A N 1
ATOM 3363 C CA . ASN A 1 427 ? 28.479 -1.969 37.153 1.00 90.34 456 ASN A CA 1
ATOM 3364 C C . ASN A 1 427 ? 28.602 -2.292 35.680 1.00 98.18 456 ASN A C 1
ATOM 3365 O O . ASN A 1 427 ? 27.651 -2.751 35.044 1.00 98.03 456 ASN A O 1
ATOM 3370 N N . ASN A 1 42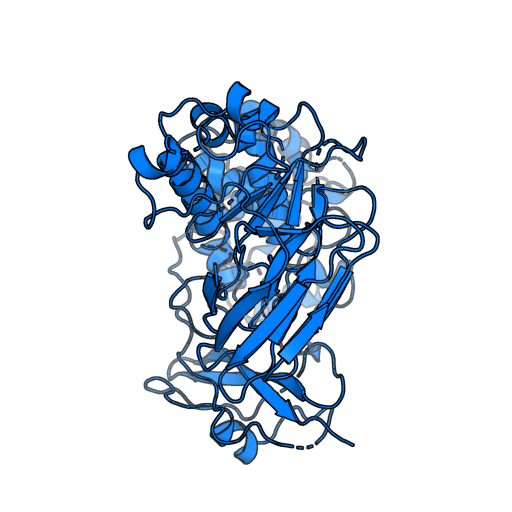8 ? 29.780 -1.997 35.151 1.00 108.24 457 ASN A N 1
ATOM 3371 C CA . ASN A 1 428 ? 30.012 -1.926 33.724 1.00 118.98 457 ASN A CA 1
ATOM 3372 C C . ASN A 1 428 ? 31.032 -2.964 33.304 1.00 120.28 457 ASN A C 1
ATOM 3373 O O . ASN A 1 428 ? 31.352 -3.107 32.124 1.00 123.10 457 ASN A O 1
ATOM 3378 N N . GLU A 1 429 ? 31.582 -3.633 34.308 1.00 120.88 458 GLU A N 1
ATOM 3379 C CA . GLU A 1 429 ? 32.114 -4.971 34.147 1.00 131.12 458 GLU A CA 1
ATOM 3380 C C . GLU A 1 429 ? 31.429 -5.554 32.937 1.00 133.69 458 GLU A C 1
ATOM 3381 O O . GLU A 1 429 ? 31.955 -5.497 31.824 1.00 139.78 458 GLU A O 1
ATOM 3387 N N . LYS A 1 430 ? 30.240 -6.105 33.172 1.00 127.30 459 LYS A N 1
ATOM 3388 C CA . LYS A 1 430 ? 29.391 -6.602 32.104 1.00 119.57 459 LYS A CA 1
ATOM 3389 C C . LYS A 1 430 ? 28.143 -5.737 31.965 1.00 114.99 459 LYS A C 1
ATOM 3390 O O . LYS A 1 430 ? 27.179 -5.902 32.714 1.00 116.68 459 LYS A O 1
ATOM 3396 N N . ILE A 1 431 ? 28.162 -4.801 31.024 1.00 106.66 460 ILE A N 1
ATOM 3397 C CA . ILE A 1 431 ? 26.907 -4.230 30.573 1.00 100.94 460 ILE A CA 1
ATOM 3398 C C . ILE A 1 431 ? 26.076 -5.430 30.085 1.00 100.27 460 ILE A C 1
ATOM 3399 O O . ILE A 1 431 ? 26.504 -6.178 29.194 1.00 95.20 460 ILE A O 1
ATOM 3404 N N . GLN A 1 432 ? 24.918 -5.632 30.721 1.00 93.81 461 GLN A N 1
ATOM 3405 C CA . GLN A 1 432 ? 24.264 -6.946 30.762 1.00 92.73 461 GLN A CA 1
ATOM 3406 C C . GLN A 1 432 ? 22.959 -7.094 29.974 1.00 89.18 461 GLN A C 1
ATOM 3407 O O . GLN A 1 432 ? 22.481 -6.146 29.355 1.00 92.17 461 GLN A O 1
ATOM 3413 N N . ASN A 1 433 ? 22.385 -8.296 30.032 1.00 86.17 462 ASN A N 1
ATOM 3414 C CA . ASN A 1 433 ? 21.161 -8.631 29.301 1.00 87.48 462 ASN A CA 1
ATOM 3415 C C . ASN A 1 433 ? 19.895 -8.441 30.134 1.00 83.90 462 ASN A C 1
ATOM 3416 O O . ASN A 1 433 ? 19.883 -8.718 31.334 1.00 86.15 462 ASN A O 1
ATOM 3429 N N . VAL A 1 435 ? 15.438 -8.851 29.481 1.00 70.27 464 VAL A N 1
ATOM 3430 C CA . VAL A 1 435 ? 14.219 -8.969 28.697 1.00 77.48 464 VAL A CA 1
ATOM 3431 C C . VAL A 1 435 ? 13.335 -7.745 28.966 1.00 78.58 464 VAL A C 1
ATOM 3432 O O . VAL A 1 435 ? 12.996 -7.453 30.114 1.00 75.42 464 VAL A O 1
ATOM 3436 N N . ILE A 1 436 ? 13.001 -7.009 27.908 1.00 79.82 465 ILE A N 1
ATOM 3437 C CA . ILE A 1 436 ? 12.229 -5.769 28.040 1.00 79.90 465 ILE A CA 1
ATOM 3438 C C . ILE A 1 436 ? 11.036 -5.911 28.982 1.00 77.84 465 ILE A C 1
ATOM 3439 O O . ILE A 1 436 ? 10.383 -6.964 29.029 1.00 78.17 465 ILE A O 1
ATOM 3444 N N . GLY A 1 437 ? 10.748 -4.844 29.723 1.00 69.66 466 GLY A N 1
ATOM 3445 C CA . GLY A 1 437 ? 9.556 -4.803 30.549 1.00 64.74 466 GLY A CA 1
ATOM 3446 C C . GLY A 1 437 ? 9.672 -5.588 31.840 1.00 63.71 466 GLY A C 1
ATOM 3447 O O . GLY A 1 437 ? 8.677 -5.797 32.543 1.00 65.04 466 GLY A O 1
ATOM 3448 N N . THR A 1 438 ? 10.885 -6.032 32.154 1.00 62.84 467 THR A N 1
ATOM 3449 C CA . THR A 1 438 ? 11.141 -6.673 33.440 1.00 64.67 467 THR A CA 1
ATOM 3450 C C . THR A 1 438 ? 11.108 -5.602 34.519 1.00 57.42 467 THR A C 1
ATOM 3451 O O . THR A 1 438 ? 11.675 -4.518 34.345 1.00 59.67 467 THR A O 1
ATOM 3455 N N . THR A 1 439 ? 10.464 -5.911 35.639 1.00 49.71 468 THR A N 1
ATOM 3456 C CA . THR A 1 439 ? 10.296 -4.929 36.703 1.00 56.64 468 THR A CA 1
ATOM 3457 C C . THR A 1 439 ? 10.782 -5.475 38.036 1.00 55.66 468 THR A C 1
ATOM 3458 O O . THR A 1 439 ? 10.784 -4.768 39.051 1.00 49.69 468 THR A O 1
ATOM 3462 N N . TYR A 1 440 ? 11.190 -6.739 38.022 1.00 54.32 469 TYR A N 1
ATOM 3463 C CA . TYR A 1 440 ? 11.683 -7.405 39.215 1.00 49.87 469 TYR A CA 1
ATOM 3464 C C . TYR A 1 440 ? 12.527 -8.623 38.823 1.00 53.53 469 TYR A C 1
ATOM 3465 O O . TYR A 1 440 ? 12.027 -9.582 38.239 1.00 56.61 469 TYR A O 1
ATOM 3474 N N . ASP A 1 441 ? 13.817 -8.554 39.125 1.00 49.22 470 ASP A N 1
ATOM 3475 C CA . ASP A 1 441 ? 14.720 -9.681 38.957 1.00 53.84 470 ASP A CA 1
ATOM 3476 C C . ASP A 1 441 ? 15.696 -9.601 40.130 1.00 54.47 470 ASP A C 1
ATOM 3477 O O . ASP A 1 441 ? 16.610 -8.769 40.123 1.00 49.83 470 ASP A O 1
ATOM 3482 N N . GLU A 1 442 ? 15.469 -10.432 41.148 1.00 50.13 471 GLU A N 1
ATOM 3483 C CA . GLU A 1 442 ? 16.239 -10.362 42.385 1.00 58.42 471 GLU A CA 1
ATOM 3484 C C . GLU A 1 442 ? 17.726 -10.528 42.112 1.00 59.65 471 GLU A C 1
ATOM 3485 O O . GLU A 1 442 ? 18.550 -9.738 42.591 1.00 48.58 471 GLU A O 1
ATOM 3491 N N . GLU A 1 443 ? 18.063 -11.567 41.348 1.00 56.35 472 GLU A N 1
ATOM 3492 C CA . GLU A 1 443 ? 19.461 -11.883 41.068 1.00 64.52 472 GLU A CA 1
ATOM 3493 C C . GLU A 1 443 ? 20.146 -10.916 40.100 1.00 59.49 472 GLU A C 1
ATOM 3494 O O . GLU A 1 443 ? 21.293 -10.519 40.330 1.00 57.17 472 GLU A O 1
ATOM 3500 N N . LYS A 1 444 ? 19.458 -10.533 39.026 1.00 58.65 473 LYS A N 1
ATOM 3501 C CA . LYS A 1 444 ? 20.075 -9.645 38.052 1.00 61.84 473 LYS A CA 1
ATOM 3502 C C . LYS A 1 444 ? 20.382 -8.306 38.715 1.00 59.07 473 LYS A C 1
ATOM 3503 O O . LYS A 1 444 ? 21.458 -7.749 38.517 1.00 60.46 473 LYS A O 1
ATOM 3509 N N . ALA A 1 445 ? 19.439 -7.826 39.526 1.00 58.32 474 ALA A N 1
ATOM 3510 C CA . ALA A 1 445 ? 19.552 -6.533 40.208 1.00 53.38 474 ALA A CA 1
ATOM 3511 C C . ALA A 1 445 ? 20.832 -6.423 41.037 1.00 56.88 474 ALA A C 1
ATOM 3512 O O . ALA A 1 445 ? 21.530 -5.408 40.967 1.00 53.91 474 ALA A O 1
ATOM 3514 N N . LYS A 1 446 ? 21.136 -7.462 41.816 1.00 56.33 475 LYS A N 1
ATOM 3515 C CA . LYS A 1 446 ? 22.332 -7.471 42.661 1.00 56.03 475 LYS A CA 1
ATOM 3516 C C . LYS A 1 446 ? 23.626 -7.270 41.872 1.00 58.31 475 LYS A C 1
ATOM 3517 O O . LYS A 1 446 ? 24.638 -6.830 42.434 1.00 57.47 475 LYS A O 1
ATOM 3523 N N . GLU A 1 447 ? 23.596 -7.604 40.582 1.00 63.59 476 GLU A N 1
ATOM 3524 C CA . GLU A 1 447 ? 24.805 -7.576 39.757 1.00 78.23 476 GLU A CA 1
ATOM 3525 C C . GLU A 1 447 ? 24.851 -6.372 38.833 1.00 72.20 476 GLU A C 1
ATOM 3526 O O . GLU A 1 447 ? 25.827 -6.179 38.102 1.00 74.97 476 GLU A O 1
ATOM 3532 N N . LEU A 1 448 ? 23.792 -5.570 38.866 1.00 66.17 477 LEU A N 1
ATOM 3533 C CA . LEU A 1 448 ? 23.743 -4.340 38.084 1.00 54.91 477 LEU A CA 1
ATOM 3534 C C . LEU A 1 448 ? 24.355 -3.208 38.878 1.00 54.35 477 LEU A C 1
ATOM 3535 O O . LEU A 1 448 ? 24.777 -2.202 38.311 1.00 60.00 477 LEU A O 1
ATOM 3540 N N . VAL A 1 449 ? 24.411 -3.379 40.196 1.00 58.13 478 VAL A N 1
ATOM 3541 C CA . VAL A 1 449 ? 24.944 -2.336 41.067 1.00 52.03 478 VAL A CA 1
ATOM 3542 C C . VAL A 1 449 ? 26.193 -2.794 41.808 1.00 51.36 478 VAL A C 1
ATOM 3543 O O . VAL A 1 449 ? 26.532 -3.980 41.797 1.00 58.49 478 VAL A O 1
ATOM 3547 N N . GLN A 1 450 ? 26.882 -1.843 42.435 1.00 52.80 479 GLN A N 1
ATOM 3548 C CA . GLN A 1 450 ? 28.109 -2.148 43.177 1.00 62.87 479 GLN A CA 1
ATOM 3549 C C . GLN A 1 450 ? 28.416 -1.049 44.199 1.00 63.98 479 GLN A C 1
ATOM 3550 O O . GLN A 1 450 ? 27.807 0.022 44.174 1.00 62.16 479 GLN A O 1
ATOM 3556 N N . ASN A 1 451 ? 29.357 -1.323 45.100 1.00 66.14 480 ASN A N 1
ATOM 3557 C CA . ASN A 1 451 ? 29.717 -0.380 46.163 1.00 68.13 480 ASN A CA 1
ATOM 3558 C C . ASN A 1 451 ? 28.523 0.292 46.841 1.00 68.23 480 ASN A C 1
ATOM 3559 O O . ASN A 1 451 ? 28.548 1.498 47.094 1.00 73.77 480 ASN A O 1
ATOM 3564 N N . LEU A 1 452 ? 27.480 -0.481 47.132 1.00 63.77 481 LEU A N 1
ATOM 3565 C CA . LEU A 1 452 ? 26.338 0.037 47.883 1.00 64.33 481 LEU A CA 1
ATOM 3566 C C . LEU A 1 452 ? 26.814 0.473 49.272 1.00 68.27 481 LEU A C 1
ATOM 3567 O O . LEU A 1 452 ? 27.892 0.061 49.717 1.00 72.16 481 LEU A O 1
ATOM 3572 N N . GLY A 1 453 ? 26.027 1.314 49.945 1.00 63.40 482 GLY A N 1
ATOM 3573 C CA . GLY A 1 453 ? 26.379 1.798 51.273 1.00 69.53 482 GLY A CA 1
ATOM 3574 C C . GLY A 1 453 ? 25.975 0.846 52.386 1.00 75.36 482 GLY A C 1
ATOM 3575 O O . GLY A 1 453 ? 25.489 -0.256 52.123 1.00 79.13 482 GLY A O 1
ATOM 3576 N N . GLU A 1 454 ? 26.173 1.272 53.632 1.00 75.64 483 GLU A N 1
ATOM 3577 C CA . GLU A 1 454 ? 25.897 0.423 54.792 1.00 82.04 483 GLU A CA 1
ATOM 3578 C C . GLU A 1 454 ? 24.401 0.265 55.077 1.00 75.44 483 GLU A C 1
ATOM 3579 O O . GLU A 1 454 ? 23.664 1.248 55.152 1.00 74.41 483 GLU A O 1
ATOM 3585 N N . GLY A 1 455 ? 23.967 -0.981 55.248 1.00 73.39 484 GLY A N 1
ATOM 3586 C CA . GLY A 1 455 ? 22.565 -1.287 55.460 1.00 76.12 484 GLY A CA 1
ATOM 3587 C C . GLY A 1 455 ? 21.866 -1.418 54.125 1.00 73.56 484 GLY A C 1
ATOM 3588 O O . GLY A 1 455 ? 20.744 -1.927 54.042 1.00 78.39 484 GLY A O 1
ATOM 3589 N N . VAL A 1 456 ? 22.547 -0.965 53.074 1.00 63.02 485 VAL A N 1
ATOM 3590 C CA . VAL A 1 456 ? 21.931 -0.835 51.758 1.00 57.77 485 VAL A CA 1
ATOM 3591 C C . VAL A 1 456 ? 22.006 -2.115 50.924 1.00 51.02 485 VAL A C 1
ATOM 3592 O O . VAL A 1 456 ? 23.043 -2.780 50.878 1.00 54.83 485 VAL A O 1
ATOM 3596 N N . LYS A 1 457 ? 20.893 -2.431 50.263 1.00 50.82 486 LYS A N 1
ATOM 3597 C CA . LYS A 1 457 ? 20.758 -3.612 49.420 1.00 56.21 486 LYS A CA 1
ATOM 3598 C C . LYS A 1 457 ? 19.784 -3.320 48.281 1.00 54.88 486 LYS A C 1
ATOM 3599 O O . LYS A 1 457 ? 18.933 -2.418 48.386 1.00 48.43 486 LYS A O 1
ATOM 3605 N N . THR A 1 458 ? 19.912 -4.065 47.185 1.00 52.25 487 THR A N 1
ATOM 3606 C CA . THR A 1 458 ? 18.958 -3.951 46.080 1.00 47.87 487 THR A CA 1
ATOM 3607 C C . THR A 1 458 ? 17.585 -4.483 46.524 1.00 46.00 487 THR A C 1
ATOM 3608 O O . THR A 1 458 ? 17.516 -5.364 47.388 1.00 50.08 487 THR A O 1
ATOM 3612 N N . THR A 1 459 ? 16.499 -3.946 45.967 1.00 40.61 488 THR A N 1
ATOM 3613 C CA . THR A 1 459 ? 15.171 -4.430 46.334 1.00 49.33 488 THR A CA 1
ATOM 3614 C C . THR A 1 459 ? 14.648 -5.495 45.364 1.00 50.51 488 THR A C 1
ATOM 3615 O O . THR A 1 459 ? 13.697 -6.215 45.676 1.00 49.27 488 THR A O 1
ATOM 3619 N N . GLY A 1 460 ? 15.270 -5.582 44.189 1.00 47.76 489 GLY A N 1
ATOM 3620 C CA . GLY A 1 460 ? 14.798 -6.456 43.130 1.00 49.09 489 GLY A CA 1
ATOM 3621 C C . GLY A 1 460 ? 14.074 -5.653 42.067 1.00 45.83 489 GLY A C 1
ATOM 3622 O O . GLY A 1 460 ? 14.023 -6.042 40.893 1.00 39.64 489 GLY A O 1
ATOM 3623 N N . VAL A 1 461 ? 13.514 -4.517 42.481 1.00 42.29 490 VAL A N 1
ATOM 3624 C CA . VAL A 1 461 ? 12.794 -3.658 41.549 1.00 41.53 490 VAL A CA 1
ATOM 3625 C C . VAL A 1 461 ? 13.721 -3.054 40.496 1.00 39.55 490 VAL A C 1
ATOM 3626 O O . VAL A 1 461 ? 14.800 -2.555 40.809 1.00 43.00 490 VAL A O 1
ATOM 3630 N N . ILE A 1 462 ? 13.278 -3.118 39.245 1.00 40.91 491 ILE A N 1
ATOM 3631 C CA . ILE A 1 462 ? 14.007 -2.571 38.111 1.00 46.20 491 ILE A CA 1
ATOM 3632 C C . ILE A 1 462 ? 13.009 -1.800 37.240 1.00 46.40 491 ILE A C 1
ATOM 3633 O O . ILE A 1 462 ? 11.898 -2.271 36.994 1.00 49.94 491 ILE A O 1
ATOM 3646 N N . GLN A 1 464 ? 12.494 0.777 33.681 1.00 46.33 493 GLN A N 1
ATOM 3647 C CA . GLN A 1 464 ? 12.922 1.486 32.474 1.00 57.70 493 GLN A CA 1
ATOM 3648 C C . GLN A 1 464 ? 11.880 2.538 32.082 1.00 61.96 493 GLN A C 1
ATOM 3649 O O . GLN A 1 464 ? 10.767 2.193 31.668 1.00 56.57 493 GLN A O 1
ATOM 3655 N N . ASP A 1 465 ? 12.241 3.818 32.197 1.00 64.34 494 ASP A N 1
ATOM 3656 C CA . ASP A 1 465 ? 11.259 4.906 32.033 1.00 63.25 494 ASP A CA 1
ATOM 3657 C C . ASP A 1 465 ? 10.548 4.925 30.681 1.00 59.33 494 ASP A C 1
ATOM 3658 O O . ASP A 1 465 ? 9.321 5.032 30.621 1.00 61.27 494 ASP A O 1
ATOM 3663 N N . THR A 1 466 ? 11.310 4.841 29.598 1.00 61.51 495 THR A N 1
ATOM 3664 C CA . THR A 1 466 ? 10.709 4.597 28.287 1.00 76.80 495 THR A CA 1
ATOM 3665 C C . THR A 1 466 ? 11.268 3.285 27.736 1.00 82.01 495 THR A C 1
ATOM 3666 O O . THR A 1 466 ? 12.399 3.246 27.247 1.00 86.25 495 THR A O 1
ATOM 3670 N N . PRO A 1 467 ? 10.484 2.197 27.849 1.00 78.27 496 PRO A N 1
ATOM 3671 C CA . PRO A 1 467 ? 10.953 0.882 27.403 1.00 76.11 496 PRO A CA 1
ATOM 3672 C C . PRO A 1 467 ? 11.302 0.828 25.917 1.00 82.87 496 PRO A C 1
ATOM 3673 O O . PRO A 1 467 ? 10.409 0.631 25.082 1.00 82.72 496 PRO A O 1
ATOM 3677 N N . GLU A 1 468 ? 12.585 1.012 25.603 1.00 85.75 497 GLU A N 1
ATOM 3678 C CA . GLU A 1 468 ? 13.096 0.777 24.255 1.00 92.98 497 GLU A CA 1
ATOM 3679 C C . GLU A 1 468 ? 14.101 -0.366 24.309 1.00 91.29 497 GLU A C 1
ATOM 3680 O O . GLU A 1 468 ? 14.592 -0.747 25.379 1.00 79.33 497 GLU A O 1
ATOM 3686 N N . VAL A 1 469 ? 14.411 -0.903 23.138 1.00 99.78 498 VAL A N 1
ATOM 3687 C CA . VAL A 1 469 ? 15.202 -2.116 23.050 1.00 97.69 498 VAL A CA 1
ATOM 3688 C C . VAL A 1 469 ? 16.704 -1.845 22.998 1.00 97.87 498 VAL A C 1
ATOM 3689 O O . VAL A 1 469 ? 17.148 -0.726 22.718 1.00 96.06 498 VAL A O 1
ATOM 3693 N N . GLY A 1 470 ? 17.484 -2.885 23.270 1.00 99.08 499 GLY A N 1
ATOM 3694 C CA . GLY A 1 470 ? 18.924 -2.802 23.138 1.00 98.72 499 GLY A CA 1
ATOM 3695 C C . GLY A 1 470 ? 19.636 -2.218 24.342 1.00 93.62 499 GLY A C 1
ATOM 3696 O O . GLY A 1 470 ? 19.487 -2.692 25.472 1.00 79.56 499 GLY A O 1
ATOM 3697 N N . GLU A 1 471 ? 20.408 -1.167 24.088 1.00 100.16 500 GLU A N 1
ATOM 3698 C CA . GLU A 1 471 ? 21.382 -0.671 25.050 1.00 95.90 500 GLU A CA 1
ATOM 3699 C C . GLU A 1 471 ? 21.042 0.670 25.686 1.00 88.17 500 GLU A C 1
ATOM 3700 O O . GLU A 1 471 ? 21.568 1.708 25.284 1.00 84.14 500 GLU A O 1
ATOM 3706 N N . LYS A 1 472 ? 20.191 0.640 26.705 1.00 89.60 501 LYS A N 1
ATOM 3707 C CA . LYS A 1 472 ? 19.736 1.867 27.346 1.00 93.15 501 LYS A CA 1
ATOM 3708 C C . LYS A 1 472 ? 19.842 1.804 28.877 1.00 84.52 501 LYS A C 1
ATOM 3709 O O . LYS A 1 472 ? 19.998 0.728 29.460 1.00 85.25 501 LYS A O 1
ATOM 3715 N N . THR A 1 473 ? 19.771 2.970 29.514 1.00 75.47 502 THR A N 1
ATOM 3716 C CA . THR A 1 473 ? 19.791 3.073 30.970 1.00 67.40 502 THR A CA 1
ATOM 3717 C C . THR A 1 473 ? 18.499 2.548 31.600 1.00 70.30 502 THR A C 1
ATOM 3718 O O . THR A 1 473 ? 17.396 3.002 31.272 1.00 75.47 502 THR A O 1
ATOM 3722 N N . VAL A 1 474 ? 18.646 1.588 32.506 1.00 64.18 503 VAL A N 1
ATOM 3723 C CA . VAL A 1 474 ? 17.542 1.147 33.340 1.00 57.29 503 VAL A CA 1
ATOM 3724 C C . VAL A 1 474 ? 17.862 1.567 34.770 1.00 53.29 503 VAL A C 1
ATOM 3725 O O . VAL A 1 474 ? 19.007 1.891 35.084 1.00 56.52 503 VAL A O 1
ATOM 3729 N N . LYS A 1 475 ? 16.849 1.597 35.626 1.00 45.81 504 LYS A N 1
ATOM 3730 C CA . LYS A 1 475 ? 17.024 2.053 37.004 1.00 37.36 504 LYS A CA 1
ATOM 3731 C C . LYS A 1 475 ? 16.889 0.879 37.986 1.00 39.57 504 LYS A C 1
ATOM 3732 O O . LYS A 1 475 ? 15.891 0.151 37.967 1.00 42.60 504 LYS A O 1
ATOM 3738 N N . VAL A 1 476 ? 17.882 0.712 38.856 1.00 34.32 505 VAL A N 1
ATOM 3739 C CA . VAL A 1 476 ? 17.887 -0.392 39.810 1.00 40.56 505 VAL A CA 1
ATOM 3740 C C . VAL A 1 476 ? 17.584 0.169 41.200 1.00 44.09 505 VAL A C 1
ATOM 3741 O O . VAL A 1 476 ? 18.314 1.044 41.693 1.00 43.26 505 VAL A O 1
ATOM 3745 N N . GLU A 1 477 ? 16.517 -0.317 41.834 1.00 40.95 506 GLU A N 1
ATOM 3746 C CA . GLU A 1 477 ? 16.110 0.242 43.124 1.00 44.28 506 GLU A CA 1
ATOM 3747 C C . GLU A 1 477 ? 16.926 -0.289 44.302 1.00 44.04 506 GLU A C 1
ATOM 3748 O O . GLU A 1 477 ? 17.204 -1.489 44.399 1.00 49.69 506 GLU A O 1
ATOM 3754 N N . ILE A 1 478 ? 17.298 0.607 45.213 1.00 33.90 507 ILE A N 1
ATOM 3755 C CA . ILE A 1 478 ? 18.003 0.193 46.441 1.00 39.07 507 ILE A CA 1
ATOM 3756 C C . ILE A 1 478 ? 17.354 0.784 47.691 1.00 43.39 507 ILE A C 1
ATOM 3757 O O . ILE A 1 478 ? 16.610 1.773 47.604 1.00 49.04 507 ILE A O 1
ATOM 3762 N N . VAL A 1 479 ? 17.664 0.208 48.853 1.00 41.26 508 VAL A N 1
ATOM 3763 C CA . VAL A 1 479 ? 17.043 0.643 50.106 1.00 44.97 508 VAL A CA 1
ATOM 3764 C C . VAL A 1 479 ? 18.042 0.512 51.254 1.00 53.63 508 VAL A C 1
ATOM 3765 O O . VAL A 1 479 ? 18.884 -0.389 51.234 1.00 58.49 508 VAL A O 1
ATOM 3769 N N . ASP A 1 480 ? 17.973 1.403 52.244 1.00 55.51 509 ASP A N 1
ATOM 3770 C CA . ASP A 1 480 ? 18.885 1.308 53.388 1.00 64.24 509 ASP A CA 1
ATOM 3771 C C . ASP A 1 480 ? 18.180 0.808 54.640 1.00 70.37 509 ASP A C 1
ATOM 3772 O O . ASP A 1 480 ? 16.994 0.480 54.593 1.00 74.28 509 ASP A O 1
ATOM 3777 N N . GLY A 1 481 ? 18.915 0.746 55.750 1.00 79.96 510 GLY A N 1
ATOM 3778 C CA . GLY A 1 481 ? 18.371 0.281 57.015 1.00 88.79 510 GLY A CA 1
ATOM 3779 C C . GLY A 1 481 ? 17.095 0.988 57.446 1.00 95.50 510 GLY A C 1
ATOM 3780 O O . GLY A 1 481 ? 16.237 0.377 58.089 1.00 98.55 510 GLY A O 1
ATOM 3781 N N . LYS A 1 482 ? 16.966 2.269 57.094 1.00 94.75 511 LYS A N 1
ATOM 3782 C CA . LYS A 1 482 ? 15.777 3.053 57.435 1.00 92.46 511 LYS A CA 1
ATOM 3783 C C . LYS A 1 482 ? 14.584 2.628 56.583 1.00 88.40 511 LYS A C 1
ATOM 3784 O O . LYS A 1 482 ? 13.492 2.374 57.099 1.00 93.12 511 LYS A O 1
ATOM 3790 N N . GLY A 1 483 ? 14.805 2.551 55.275 1.00 77.86 512 GLY A N 1
ATOM 3791 C CA . GLY A 1 483 ? 13.747 2.229 54.337 1.00 67.66 512 GLY A CA 1
ATOM 3792 C C . GLY A 1 483 ? 13.661 3.309 53.278 1.00 63.75 512 GLY A C 1
ATOM 3793 O O . GLY A 1 483 ? 12.714 3.349 52.488 1.00 66.03 512 GLY A O 1
ATOM 3794 N N . ASN A 1 484 ? 14.651 4.197 53.283 1.00 67.59 513 ASN A N 1
ATOM 3795 C CA . ASN A 1 484 ? 14.814 5.185 52.225 1.00 66.43 513 ASN A CA 1
ATOM 3796 C C . ASN A 1 484 ? 15.245 4.491 50.942 1.00 62.88 513 ASN A C 1
ATOM 3797 O O . ASN A 1 484 ? 16.072 3.571 50.974 1.00 66.29 513 ASN A O 1
ATOM 3802 N N . LYS A 1 485 ? 14.698 4.930 49.815 1.00 50.26 514 LYS A N 1
ATOM 3803 C CA . LYS A 1 485 ? 15.002 4.296 48.537 1.00 47.82 514 LYS A CA 1
ATOM 3804 C C . LYS A 1 485 ? 15.909 5.153 47.642 1.00 50.79 514 LYS A C 1
ATOM 3805 O O . LYS A 1 485 ? 16.102 6.357 47.876 1.00 46.88 514 LYS A O 1
ATOM 3811 N N . ASN A 1 486 ? 16.489 4.508 46.634 1.00 52.07 515 ASN A N 1
ATOM 3812 C CA . ASN A 1 486 ? 17.148 5.202 45.539 1.00 41.09 515 ASN A CA 1
ATOM 3813 C C . ASN A 1 486 ? 17.034 4.375 44.262 1.00 48.08 515 ASN A C 1
ATOM 3814 O O . ASN A 1 486 ? 16.782 3.155 44.312 1.00 38.11 515 ASN A O 1
ATOM 3819 N N . PHE A 1 487 ? 17.190 5.047 43.124 1.00 47.84 516 PHE A N 1
ATOM 3820 C CA . PHE A 1 487 ? 17.291 4.385 41.827 1.00 45.60 516 PHE A CA 1
ATOM 3821 C C . PHE A 1 487 ? 18.694 4.621 41.288 1.00 45.64 516 PHE A C 1
ATOM 3822 O O . PHE A 1 487 ? 19.122 5.781 41.157 1.00 45.22 516 PHE A O 1
ATOM 3830 N N . ILE A 1 488 ? 19.401 3.540 40.969 1.00 40.72 517 ILE A N 1
ATOM 3831 C CA . ILE A 1 488 ? 20.722 3.645 40.366 1.00 46.30 517 ILE A CA 1
ATOM 3832 C C . ILE A 1 488 ? 20.662 3.340 38.874 1.00 46.95 517 ILE A C 1
ATOM 3833 O O . ILE A 1 488 ? 20.284 2.239 38.483 1.00 49.59 517 ILE A O 1
ATOM 3838 N N . PRO A 1 489 ? 21.051 4.313 38.032 1.00 48.46 518 PRO A N 1
ATOM 3839 C CA . PRO A 1 489 ? 20.979 4.063 36.586 1.00 46.91 518 PRO A CA 1
ATOM 3840 C C . PRO A 1 489 ? 22.125 3.170 36.123 1.00 54.46 518 PRO A C 1
ATOM 3841 O O . PRO A 1 489 ? 23.275 3.395 36.523 1.00 55.31 518 PRO A O 1
ATOM 3845 N N . VAL A 1 490 ? 21.815 2.168 35.303 1.00 54.99 519 VAL A N 1
ATOM 3846 C CA . VAL A 1 490 ? 22.857 1.339 34.700 1.00 64.47 519 VAL A CA 1
ATOM 3847 C C . VAL A 1 490 ? 22.526 0.992 33.250 1.00 68.42 519 VAL A C 1
ATOM 3848 O O . VAL A 1 490 ? 21.355 0.892 32.876 1.00 69.11 519 VAL A O 1
ATOM 3852 N N . VAL A 1 491 ? 23.566 0.808 32.441 1.00 65.81 520 VAL A N 1
ATOM 3853 C CA . VAL A 1 491 ? 23.397 0.484 31.029 1.00 65.07 520 VAL A CA 1
ATOM 3854 C C . VAL A 1 491 ? 23.241 -1.018 30.835 1.00 73.57 520 VAL A C 1
ATOM 3855 O O . VAL A 1 491 ? 24.014 -1.820 31.374 1.00 84.10 520 VAL A O 1
ATOM 3859 N N . VAL A 1 492 ? 22.240 -1.393 30.048 1.00 65.39 521 VAL A N 1
ATOM 3860 C CA . VAL A 1 492 ? 21.867 -2.790 29.892 1.00 68.79 521 VAL A CA 1
ATOM 3861 C C . VAL A 1 492 ? 21.560 -3.104 28.424 1.00 81.91 521 VAL A C 1
ATOM 3862 O O . VAL A 1 492 ? 21.266 -2.206 27.635 1.00 85.88 521 VAL A O 1
ATOM 3866 N N . ASN A 1 493 ? 21.645 -4.381 28.064 1.00 91.90 522 ASN A N 1
ATOM 3867 C CA . ASN A 1 493 ? 21.100 -4.857 26.801 1.00 99.28 522 ASN A CA 1
ATOM 3868 C C . ASN A 1 493 ? 19.659 -5.303 27.042 1.00 98.61 522 ASN A C 1
ATOM 3869 O O . ASN A 1 493 ? 19.426 -6.271 27.767 1.00 102.11 522 ASN A O 1
ATOM 3874 N N . VAL A 1 494 ? 18.694 -4.582 26.468 1.00 89.10 523 VAL A N 1
ATOM 3875 C CA . VAL A 1 494 ? 17.289 -4.975 26.566 1.00 78.28 523 VAL A CA 1
ATOM 3876 C C . VAL A 1 494 ? 16.833 -5.674 25.279 1.00 77.78 523 VAL A C 1
ATOM 3877 O O . VAL A 1 494 ? 16.998 -5.126 24.189 1.00 81.85 523 VAL A O 1
ATOM 3881 N N . GLY A 1 495 ? 16.264 -6.876 25.404 1.00 75.35 524 GLY A N 1
ATOM 3882 C CA . GLY A 1 495 ? 15.894 -7.676 24.242 1.00 85.20 524 GLY A CA 1
ATOM 3883 C C . GLY A 1 495 ? 14.574 -8.425 24.354 1.00 88.84 524 GLY A C 1
ATOM 3884 O O . GLY A 1 495 ? 13.907 -8.393 25.394 1.00 84.18 524 GLY A O 1
ATOM 3885 N N . TYR A 1 496 ? 14.190 -9.099 23.272 1.00 91.54 525 TYR A N 1
ATOM 3886 C CA . TYR A 1 496 ? 12.897 -9.780 23.217 1.00 94.29 525 TYR A CA 1
ATOM 3887 C C . TYR A 1 496 ? 12.892 -11.083 24.017 1.00 94.28 525 TYR A C 1
ATOM 3888 O O . TYR A 1 496 ? 11.884 -11.435 24.637 1.00 91.81 525 TYR A O 1
#

Radius of gyration: 23.96 Å; Cα contacts (8 Å, |Δi|>4): 980; chains: 1; bounding box: 63×57×60 Å

Nearest PDB structures (foldseek):
  4fca-assembly1_A  TM=1.002E+00  e=4.132E-97  Bacillus anthracis str. Ames
  5ev7-assembly1_A  TM=9.986E-01  e=1.565E-89  Bacillus anthracis str. Ames
  7yx8-assembly2_B  TM=8.557E-01  e=9.588E-24  Akkermansia muciniphila
  7sci-assembly1_A  TM=8.168E-01  e=1.169E-22  Akkermansia muciniphila ATCC BAA-835
  1lr5-assembly2_B  TM=5.241E-01  e=7.770E-03  Zea mays

Secondary structure (DSSP, 8-state):
--EEEEE-----S---TTTTB------EEEEEEE-TT--EEEEE-SS--EEEEES-TTTSSSPPEEEEE-SEEEEE--TT-EEEEEE---SS--EEEEEEES-EE-----TTT--HHHHH---SS-S-S-----SSEEE--HHHHHHH--SSSSHHHHHHHHHHHHHHH----BSS--GGGB--S--EEEEEETT-----EETTEEEEETT--HHHH-HHHHHHH-HHHHHHHHHHH-BGGG--TT-TTTTHHHHHHHHHHHTTPPPHHHHTTHHHHHHTTTT-TTTTT--HHHHH--HHHHHHH-TTHHHHHH--TT--GGGS--SHHHHH-----HHHHTSB-HHHHHHTT----HHHHHHHHTTTPPBP-S-GGG--SSS----PPPPPP-PPP-B---TT-B--TT--B-HHHHHHH-BS--TT-EE-SB---S--SEEEEEEEEEE-SS--EEEEEEEEEE--

Sequence (468 aa):
EERVYQLLPKGDVEGRELHQRGSFSPYEPTGIYVKPDEEVVIQVEGTQQIKAYIGTYSYEKEGPKQFNLHPGENKISSSNGGLLYFYNYHNTGEVVAKVKKGGTPNPLFILGKHTTKDWKRLAENPDPYAIEKGENSLLTHPETVAEHLKQEDPAALLKKHDEIINIEHKSGLSKDGAGVANQGKHSIHFVEDWYTDDYYATYYRTAYSKGNLESVLNLEELTNDGWGPWHEVGHQHQQDTWLWDGLGEVTVNIYSLAVQTTFGHKTRLEQEGRYEAAFAYLGKPDAQEKNEFEKLVFWQLHLAYGDQFYPNLHQYRLLHDTELPKSDEEKKQFIYTSKVAGQNLIPFFDKWGLSANDATREKIEKLNLPKLEKEIWLSTDSNPIREKQIELYEAPYGEPNNEKIQNVIGTTYDEEKAKELVQNLGEGVKTTGVIQDTPEVGEKTVKVEIVDGKGNKNFIPVVVNVGY

B-factor: mean 58.66, std 17.5, range [28.18, 142.0]

Foldseek 3Di:
DKAKDFAAAFAAQVLCLLLLAPGAAQWDFRQWWFAAFWKWKKAKDDQDKWKKWFADAQADQDHIDIGTGGHGIDIDHHRHTHTMTIGNNHNDDTIMMMGDDGTDGHAEDEAPPDDLVRQVVVVVQPQGPWHWYYQAEIEIGPVVLVVAAPDSGCHLLSVLVVVLLVLLLVLLADCPDFFNNHPTRGHEYEYEHQNDPDCAEDHNYDYGYPPNCNLSRHSCNVLQVVLVVQLRSLSRNDRCLLQAPQCSNASSCLSVQSSQVVSPHFGPCVVVVLLVVLLVCFQPQCLSVVHRSSVNLCVLLCLAAHVQLSSQVSSLSPDDDVQRQDHNLSSLLVQLSCVSRLENCQSVCNRSNSHNDVVSVVVNVVSPGHYDPDNSSNADPVRHHYDYHDDHDDEWDKAAAVVPQEEEWPDFFDQVVLQRGIDPTDAQKDWPRGKCSDTDAAWDWMWTWMAGPVGHIRTGIGIHGYDD